Protein 3W1B (pdb70)

Foldseek 3Di:
DPDELLQVAFLVLLLVLLVQLQPDDDPVRNLVSVLVVLVVSLVVCCVVAVPHDLYFCVLSVCLVQVVLDAPFAALPDDLQVVLVLCCVVLVPDCPDPLSCCSNVPDVVNLVSQLVVQVPRFADAADHGSVRLVVLSSQSRVCVVVVVPVSNVVSVVVQPVRHHSSSSSSSVCSNVRHSNSVHDPVSVQVSQAVCLVVLCQQASDPSCSGRVCVDRPDDDPPRAHDAPGDHAAEAAAADDLVCVLVLLVVDKWKKFFDDDAWKKKWWFAAQAIWIAGNSGHTPCQAAHGGLVDHQANVPFVVQWDDVFRTWMFTFGKFWAAPLQLDTADPDAPDDSVVCCVVVRTGIATATAFIQDTPPDGFQQAFSLVGNVVVVNTGHDDRRRYYYTDMDMDNDSVVLVVVQQVCLQLVRFWMKMFHRRDGTDRPHYRDGIHIYGFPFDPDVLAWAKWWFWAFAADDDSSRLPTQKTWTWFFADDDPPDFTQATWTAEIGGLNPNYVVSVVQSVQCSVFWDAADPVDGDRRYDFFQADHRTTGRLQSIWIFTKHARAWAADRGIRLRIYGHSIDGDGTPRVDGSRVHHHSVNVVVVRVD/DDDVCVVPVD

Solvent-accessible surface area: 27393 Å² total; per-residue (Å²): 146,109,65,33,0,0,37,54,0,51,0,39,27,0,0,35,6,1,27,110,2,49,149,6,100,36,148,84,71,18,28,116,16,5,104,79,1,1,78,11,0,28,48,0,14,96,38,13,18,85,101,115,101,107,19,4,2,21,24,0,4,16,2,6,5,5,78,15,4,44,126,14,97,67,13,47,20,43,46,66,69,2,0,123,8,3,12,105,74,36,108,7,92,133,122,22,82,39,0,81,106,2,58,110,61,86,133,62,4,2,49,48,2,21,118,8,3,114,85,99,14,142,71,181,20,79,17,23,0,62,82,0,8,78,32,0,58,36,0,4,74,16,42,77,42,186,142,81,80,81,11,78,112,9,4,49,84,2,13,54,61,0,24,11,48,3,2,1,0,6,4,12,1,11,69,55,64,9,106,10,63,27,61,62,98,9,3,4,58,10,2,6,136,28,0,21,90,7,0,22,8,6,10,51,5,47,62,4,1,83,73,0,37,64,66,99,89,52,74,106,97,20,31,12,53,44,57,14,8,1,30,8,0,27,11,27,141,12,62,30,103,110,0,67,60,56,3,65,145,129,51,2,10,13,2,16,45,30,66,9,61,28,1,4,0,0,6,47,12,86,73,1,68,0,19,12,112,88,8,79,85,72,13,146,77,2,1,43,25,33,123,98,35,35,0,0,39,93,0,36,131,8,21,85,116,86,20,106,22,0,0,0,2,0,20,13,15,13,24,21,59,125,3,86,20,48,14,38,120,50,36,100,79,88,34,138,33,31,31,141,104,99,80,5,33,9,0,0,3,0,21,1,0,2,7,20,59,119,104,101,0,17,148,62,52,0,113,86,1,10,106,22,0,63,53,0,1,78,62,64,106,0,52,0,38,44,7,120,58,81,112,6,121,40,62,98,61,0,31,91,18,4,67,91,1,6,46,95,12,36,63,0,10,20,0,2,48,10,77,14,52,7,91,25,57,106,132,9,51,0,4,14,48,2,104,13,81,63,108,95,48,66,28,46,92,0,18,0,0,0,0,0,0,14,98,19,82,77,104,90,25,65,58,24,38,25,6,0,0,0,0,0,71,138,23,76,141,90,102,127,14,67,33,0,21,0,0,2,73,2,3,8,26,14,20,8,49,40,6,65,59,5,28,114,107,0,60,161,76,34,79,89,26,108,76,107,77,72,19,100,17,4,64,25,16,86,28,97,6,85,15,23,0,51,8,80,54,12,9,1,0,13,0,36,1,18,81,26,43,107,23,114,73,14,92,25,34,1,23,9,80,12,22,18,1,59,122,25,52,100,100,45,102,40,63,82,6,24,23,52,69,63,9,112,119,37,107,74,122,149,36,111,12,70,107,52,26,141,111

Sequence (599 aa):
TSQTVASHVPFADLCSTLERIQKSKGRAEKIRHFREFLDSWRKFHDALHKNHVTDSFYPAMRLILPQLERERMAYGIKETMLAKLYIELLNLPRDGKDALKLLNYRTDFAMIAYFVLKPRCLQKGSLTIQQVNDLLDSIASNNSAKRKDLIKKSLLQLITQSSALEQKWLIRMIIKDLKLGVSQQTIFSVFHNDAAELHNVTTDLEKVCRQLHDPSVGLSDISITLFSAFKPMLAAIADIEHIEKDMKHQSFYIETKLDGERMQMHKDGDVYKYFSRNGYNYTDQFGASPTEGSLTPFIHNAFKADIQICILDGEMMAYNPNTQTFMQKGTKFDIKRMVEDSDLQTCYCVFDVLMVNNKKLGHETLRKRYEILSSIFTPIPGRIEIVQKTQAHTKNEVIDALNEAIDKREEGIMVKQPLSIYKPDKRGEGWLKIKPEYVSGLMDELDILIVGGYWGKGSRGGMMSHFLCAVAEKPPPGEKPSVFHTLSRVGSGCTMKELYDLGLKLAKYWKPFHRKAPPSSILCGTEKPEVYIEPCNSVIVQIKAAEIVPSDMYKTGCTLRFPRIEKIRDDKEWHECMTLDDLEQLRGKVPQWEVFFKR

Nearest PDB structures (foldseek):
  3w1b-assembly1_A  TM=1.002E+00  e=0.000E+00  Homo sapiens
  3w5o-assembly1_A  TM=9.843E-01  e=0.000E+00  Homo sapiens
  3w5o-assembly2_B  TM=9.844E-01  e=0.000E+00  Homo sapiens
  6bkg-assembly1_A  TM=7.322E-01  e=0.000E+00  Homo sapiens
  7lsy-assembly1_Y  TM=7.326E-01  e=1.347E-102  Homo sapiens

GO terms:
  GO:0003910 DNA ligase (ATP) activity (F, IDA)
  GO:0005958 DNA-dependent protein kinase-DNA ligase 4 complex (C, IDA)
  GO:0005634 nucleus (C, IDA)
  GO:0003909 DNA ligase activity (F, IDA)
  GO:0070419 nonhomologous end joining complex (C, IDA)
  GO:0006297 nucleotide-excision repair, DNA gap filling (P, IDA)
  GO:0006303 double-strand break repair via nonhomologous end joining (P, IDA)
  GO:0005634 nucleus (C, EXP)
  GO:0003910 DNA ligase (ATP) activity (F, EXP)
  GO:0005515 protein binding (F, IPI)
  GO:0003909 DNA ligase activity (F, TAS)
  GO:0005654 nucleoplasm (C, TAS)
  GO:0075713 establishment of integrated proviral latency (P, TAS)
  GO:0006303 double-strand break repair via nonhomologous end joining (P, TAS)
  GO:0006284 base-excision repair (P, IDA)
  GO:0006302 double-strand break repair (P, IDA)
  GO:0000781 chromosome, telomeric region (C, IC)
  GO:0006303 double-strand break repair via nonhomologous end joining (P, IGI)
  GO:2001252 positive regulation of chromosome organization (P, IMP)
  GO:0097680 double-strand break repair via classical nonhomologous end joining (P, IMP)

Secondary structure (DSSP, 8-state):
----STTTSBHHHHHHHHHHHHH--SHHHHHHHHHHHHHHHHHHHHHHTTT-----SHHHHHHHSGGG--SS------HHHHHHHHHHHTT--TTSHHHHHHHT----HHHHHHHHHTTT--PPP--BHHHHHHHHHHHHHHHHTT-HHHHHHHHHHHHHTS-HHHHHHHHHHHHT----SS-HHHHHHHH-TTHHHHHHHS--HHHHHHHT-STT---SS----TTS-PPPPEEEE--GGGHHHHTTTS-EEEEE---SEEEEEEEETTEEEEEETT--B-HHHH-SSTTSSSSHHHHGGGB-TT-SEEEEEEEEEEEETTTTEEEPS--SS-HHHHHHTTSSEEEEEEEEEEEETTEE-TTS-HHHHHHHHHHHB--BTTTEEEPPEEEE--HHHHHHHHHHHHHTT---EEEE-TT----TT-EEEEEEEE------SGGG-EEEEEEEEEE-SGGGGGSEEEEEEEEEPPPPTTSPP--EEEEEEEE---SSHHHHHHHHHHGGG-EE--TTS--TTEE-SS---SEE--GGG--EEEEE-SEEEE-SSSTTSEEEES-EEEEE-TTS-GGGPPBHHHHHHHHT-/---HHHHHT-

Radius of gyration: 30.3 Å; Cα contacts (8 Å, |Δi|>4): 1148; chains: 2; bounding box: 56×66×97 Å

Organism: Homo sapiens (NCBI:txid9606)

Structure (mmCIF, N/CA/C/O backbone):
data_3W1B
#
_entry.id   3W1B
#
_cell.length_a   68.630
_cell.length_b   105.210
_cell.length_c   122.040
_cell.angle_alpha   90.00
_cell.angle_beta   90.00
_cell.angle_gamma   90.00
#
_symmetry.space_group_name_H-M   'P 2 21 21'
#
loop_
_entity.id
_entity.type
_entity.pdbx_description
1 polymer 'DNA ligase 4'
2 polymer 'Artemis-derived peptide'
3 non-polymer 'ADENOSINE MONOPHOSPHATE'
4 non-polymer 'SULFATE ION'
5 non-polymer 'MERCURY (II) ION'
6 water water
#
loop_
_atom_site.group_PDB
_atom_site.id
_atom_site.type_symbol
_atom_site.label_atom_id
_atom_site.label_alt_id
_atom_site.label_comp_id
_atom_site.label_asym_id
_atom_site.label_entity_id
_atom_site.label_seq_id
_atom_site.pdbx_PDB_ins_code
_atom_site.Cartn_x
_atom_site.Cartn_y
_atom_site.Cartn_z
_atom_site.occupancy
_atom_site.B_iso_or_equiv
_atom_site.auth_seq_id
_atom_site.auth_comp_id
_atom_site.auth_asym_id
_atom_site.auth_atom_id
_atom_site.pdbx_PDB_model_num
ATOM 1 N N . THR A 1 7 ? -1.433 44.872 65.321 1.00 85.34 6 THR A N 1
ATOM 2 C CA . THR A 1 7 ? -0.199 45.101 64.575 1.00 84.37 6 THR A CA 1
ATOM 3 C C . THR A 1 7 ? -0.042 44.018 63.513 1.00 83.14 6 THR A C 1
ATOM 4 O O . THR A 1 7 ? 0.844 43.159 63.612 1.00 85.08 6 THR A O 1
ATOM 8 N N . SER A 1 8 ? -0.912 44.076 62.502 1.00 76.60 7 SER A N 1
ATOM 9 C CA . SER A 1 8 ? -1.026 43.039 61.472 1.00 71.75 7 SER A CA 1
ATOM 10 C C . SER A 1 8 ? -1.428 41.697 62.088 1.00 70.47 7 SER A C 1
ATOM 11 O O . SER A 1 8 ? -0.982 40.630 61.650 1.00 73.78 7 SER A O 1
ATOM 13 N N . GLN A 1 9 ? -2.280 41.773 63.109 1.00 64.45 8 GLN A N 1
ATOM 14 C CA . GLN A 1 9 ? -2.795 40.603 63.807 1.00 60.83 8 GLN A CA 1
ATOM 15 C C . GLN A 1 9 ? -3.964 39.976 63.019 1.00 50.36 8 GLN A C 1
ATOM 16 O O . GLN A 1 9 ? -4.666 40.674 62.286 1.00 44.37 8 GLN A O 1
ATOM 22 N N . THR A 1 10 ? -4.144 38.659 63.138 1.00 45.42 9 THR A N 1
ATOM 23 C CA . THR A 1 10 ? -5.188 37.946 62.396 1.00 41.55 9 THR A CA 1
ATOM 24 C C . THR A 1 10 ? -5.814 36.824 63.211 1.00 40.70 9 THR A C 1
ATOM 25 O O . THR A 1 10 ? -5.137 36.137 63.984 1.00 41.64 9 THR A O 1
ATOM 29 N N . VAL A 1 11 ? -7.105 36.616 62.993 1.00 31.38 10 VAL A N 1
ATOM 30 C CA . VAL A 1 11 ? -7.823 35.550 63.651 1.00 30.86 10 VAL A CA 1
ATOM 31 C C . VAL A 1 11 ? -7.232 34.208 63.229 1.00 30.18 10 VAL A C 1
ATOM 32 O O . VAL A 1 11 ? -6.965 33.339 64.062 1.00 29.80 10 VAL A O 1
ATOM 36 N N . ALA A 1 12 ? -7.017 34.065 61.926 1.00 29.39 11 ALA A N 1
ATOM 37 C CA . ALA A 1 12 ? -6.451 32.847 61.353 1.00 24.11 11 ALA A CA 1
ATOM 38 C C . ALA A 1 12 ? -5.140 32.420 62.012 1.00 24.60 11 ALA A C 1
ATOM 39 O O . ALA A 1 12 ? -4.858 31.226 62.097 1.00 24.62 11 ALA A O 1
ATOM 41 N N . SER A 1 13 ? -4.342 33.373 62.486 1.00 21.71 12 SER A N 1
ATOM 42 C CA . SER A 1 13 ? -3.093 32.986 63.149 1.00 22.62 12 SER A CA 1
ATOM 43 C C . SER A 1 13 ? -3.358 32.362 64.512 1.00 27.95 12 SER A C 1
ATOM 44 O O . SER A 1 13 ? -2.455 31.802 65.125 1.00 30.97 12 SER A O 1
ATOM 47 N N . HIS A 1 14 ? -4.607 32.444 64.967 1.00 32.61 13 HIS A N 1
ATOM 48 C CA . HIS A 1 14 ? -4.994 31.919 66.268 1.00 31.54 13 HIS A CA 1
ATOM 49 C C . HIS A 1 14 ? -5.894 30.688 66.218 1.00 28.16 13 HIS A C 1
ATOM 50 O O . HIS A 1 14 ? -6.083 30.031 67.232 1.00 29.93 13 HIS A O 1
ATOM 57 N N . VAL A 1 15 ? -6.465 30.381 65.062 1.00 24.20 14 VAL A N 1
ATOM 58 C CA . VAL A 1 15 ? -7.433 29.284 65.003 1.00 27.03 14 VAL A CA 1
ATOM 59 C C . VAL A 1 15 ? -6.826 27.983 64.471 1.00 24.45 14 VAL A C 1
ATOM 60 O O . VAL A 1 15 ? -6.356 27.919 63.331 1.00 26.45 14 VAL A O 1
ATOM 64 N N . PRO A 1 16 ? -6.818 26.944 65.306 1.00 26.98 15 PRO A N 1
ATOM 65 C CA . PRO A 1 16 ? -6.201 25.688 64.872 1.00 23.69 15 PRO A CA 1
ATOM 66 C C . PRO A 1 16 ? -6.917 25.205 63.636 1.00 25.56 15 PRO A C 1
ATOM 67 O O . PRO A 1 16 ? -8.138 25.303 63.558 1.00 29.49 15 PRO A O 1
ATOM 71 N N . PHE A 1 17 ? -6.172 24.703 62.666 1.00 22.34 16 PHE A N 1
ATOM 72 C CA . PHE A 1 17 ? -6.800 24.118 61.497 1.00 26.29 16 PHE A CA 1
ATOM 73 C C . PHE A 1 17 ? -7.731 22.977 61.941 1.00 24.72 16 PHE A C 1
ATOM 74 O O . PHE A 1 17 ? -8.690 22.647 61.254 1.00 26.88 16 PHE A O 1
ATOM 82 N N . ALA A 1 18 ? -7.450 22.405 63.109 1.00 22.81 17 ALA A N 1
ATOM 83 C CA . ALA A 1 18 ? -8.244 21.307 63.662 1.00 22.95 17 ALA A CA 1
ATOM 84 C C . ALA A 1 18 ? -9.687 21.708 63.938 1.00 22.36 17 ALA A C 1
ATOM 85 O O . ALA A 1 18 ? -10.581 20.881 63.781 1.00 22.76 17 ALA A O 1
ATOM 87 N N . ASP A 1 19 ? -9.903 22.959 64.362 1.00 19.46 18 ASP A N 1
ATOM 88 C CA . ASP A 1 19 ? -11.255 23.480 64.576 1.00 19.76 18 ASP A CA 1
ATOM 89 C C . ASP A 1 19 ? -12.024 23.693 63.283 1.00 23.95 18 ASP A C 1
ATOM 90 O O . ASP A 1 19 ? -13.231 23.451 63.226 1.00 25.47 18 ASP A O 1
ATOM 95 N N . LEU A 1 20 ? -11.339 24.149 62.243 1.00 19.12 19 LEU A N 1
ATOM 96 C CA . LEU A 1 20 ? -11.989 24.208 60.950 1.00 19.05 19 LEU A CA 1
ATOM 97 C C . LEU A 1 20 ? -12.403 22.788 60.521 1.00 26.81 19 LEU A C 1
ATOM 98 O O . LEU A 1 20 ? -13.552 22.560 60.150 1.00 30.17 19 LEU A O 1
ATOM 103 N N . CYS A 1 21 ? -11.497 21.821 60.626 1.00 24.61 20 CYS A N 1
ATOM 104 C CA . CYS A 1 21 ? -11.803 20.475 60.144 1.00 22.77 20 CYS A CA 1
ATOM 105 C C . CYS A 1 21 ? -12.904 19.747 60.924 1.00 22.12 20 CYS A C 1
ATOM 106 O O . CYS A 1 21 ? -13.704 19.028 60.335 1.00 23.72 20 CYS A O 1
ATOM 109 N N . SER A 1 22 ? -12.958 19.935 62.237 1.00 21.88 21 SER A N 1
ATOM 110 C CA . SER A 1 22 ? -13.998 19.300 63.025 1.00 22.52 21 SER A CA 1
ATOM 111 C C . SER A 1 22 ? -15.363 19.882 62.645 1.00 26.55 21 SER A C 1
ATOM 112 O O . SER A 1 22 ? -16.384 19.218 62.727 1.00 30.54 21 SER A O 1
ATOM 115 N N . THR A 1 23 ? -15.364 21.124 62.198 1.00 29.94 22 THR A N 1
ATOM 116 C CA . THR A 1 23 ? -16.585 21.757 61.729 1.00 30.92 22 THR A CA 1
ATOM 117 C C . THR A 1 23 ? -17.006 21.210 60.357 1.00 32.87 22 THR A C 1
ATOM 118 O O . THR A 1 23 ? -18.190 20.969 60.112 1.00 28.37 22 THR A O 1
ATOM 122 N N . LEU A 1 24 ? -16.036 20.998 59.471 1.00 28.45 23 LEU A N 1
ATOM 123 C CA . LEU A 1 24 ? -16.336 20.423 58.164 1.00 28.73 23 LEU A CA 1
ATOM 124 C C . LEU A 1 24 ? -16.809 18.994 58.329 1.00 33.12 23 LEU A C 1
ATOM 125 O O . LEU A 1 24 ? -17.725 18.542 57.631 1.00 35.10 23 LEU A O 1
ATOM 130 N N . GLU A 1 25 ? -16.190 18.278 59.259 1.00 31.46 24 GLU A N 1
ATOM 131 C CA . GLU A 1 25 ? -16.585 16.894 59.483 1.00 30.15 24 GLU A CA 1
ATOM 132 C C . GLU A 1 25 ? -18.031 16.827 59.993 1.00 29.02 24 GLU A C 1
ATOM 133 O O . GLU A 1 25 ? -18.821 16.004 59.524 1.00 33.64 24 GLU A O 1
ATOM 139 N N . ARG A 1 26 ? -18.385 17.706 60.931 1.00 25.38 25 ARG A N 1
ATOM 140 C CA . ARG A 1 26 ? -19.754 17.718 61.441 1.00 29.83 25 ARG A CA 1
ATOM 141 C C . ARG A 1 26 ? -20.776 18.092 60.364 1.00 35.61 25 ARG A C 1
ATOM 142 O O . ARG A 1 26 ? -21.860 17.509 60.309 1.00 42.24 25 ARG A O 1
ATOM 150 N N . ILE A 1 27 ? -20.435 19.055 59.511 1.00 36.91 26 ILE A N 1
ATOM 151 C CA . ILE A 1 27 ? -21.334 19.450 58.427 1.00 33.77 26 ILE A CA 1
ATOM 152 C C . ILE A 1 27 ? -21.550 18.301 57.452 1.00 35.53 26 ILE A C 1
ATOM 153 O O . ILE A 1 27 ? -22.675 18.021 57.046 1.00 36.03 26 ILE A O 1
ATOM 158 N N . GLN A 1 28 ? -20.465 17.633 57.073 1.00 36.87 27 GLN A N 1
ATOM 159 C CA . GLN A 1 28 ? -20.557 16.559 56.088 1.00 33.39 27 GLN A CA 1
ATOM 160 C C . GLN A 1 28 ? -21.335 15.370 56.628 1.00 38.19 27 GLN A C 1
ATOM 161 O O . GLN A 1 28 ? -22.066 14.726 55.888 1.00 31.89 27 GLN A O 1
ATOM 167 N N . LYS A 1 29 ? -21.187 15.085 57.920 1.00 39.76 28 LYS A N 1
ATOM 168 C CA . LYS A 1 29 ? -21.898 13.960 58.518 1.00 35.52 28 LYS A CA 1
ATOM 169 C C . LYS A 1 29 ? -23.327 14.288 58.944 1.00 35.50 28 LYS A C 1
ATOM 170 O O . LYS A 1 29 ? -24.102 13.384 59.232 1.00 40.34 28 LYS A O 1
ATOM 176 N N . SER A 1 30 ? -23.682 15.570 58.982 1.00 36.59 29 SER A N 1
ATOM 177 C CA . SER A 1 30 ? -25.072 15.951 59.255 1.00 37.75 29 SER A CA 1
ATOM 178 C C . SER A 1 30 ? -25.994 15.573 58.093 1.00 37.58 29 SER A C 1
ATOM 179 O O . SER A 1 30 ? -25.657 15.806 56.925 1.00 35.79 29 SER A O 1
ATOM 182 N N . LYS A 1 31 ? -27.154 15.000 58.410 1.00 36.19 30 LYS A N 1
ATOM 183 C CA . LYS A 1 31 ? -28.144 14.666 57.379 1.00 44.52 30 LYS A CA 1
ATOM 184 C C . LYS A 1 31 ? -28.958 15.892 56.905 1.00 42.14 30 LYS A C 1
ATOM 185 O O . LYS A 1 31 ? -28.985 16.222 55.713 1.00 39.69 30 LYS A O 1
ATOM 187 N N . GLY A 1 32 ? -29.606 16.573 57.844 1.00 40.85 31 GLY A N 1
ATOM 188 C CA . GLY A 1 32 ? -30.434 17.716 57.508 1.00 43.68 31 GLY A CA 1
ATOM 189 C C . GLY A 1 32 ? -29.678 18.970 57.104 1.00 45.95 31 GLY A C 1
ATOM 190 O O . GLY A 1 32 ? -28.551 19.204 57.547 1.00 43.50 31 GLY A O 1
ATOM 191 N N . ARG A 1 33 ? -30.308 19.777 56.254 1.00 44.03 32 ARG A N 1
ATOM 192 C CA . ARG A 1 33 ? -29.747 21.055 55.837 1.00 38.73 32 ARG A CA 1
ATOM 193 C C . ARG A 1 33 ? -29.602 21.960 57.063 1.00 36.63 32 ARG A C 1
ATOM 194 O O . ARG A 1 33 ? -28.567 22.590 57.273 1.00 39.21 32 ARG A O 1
ATOM 202 N N . ALA A 1 34 ? -30.647 21.989 57.880 1.00 37.94 33 ALA A N 1
ATOM 203 C CA . ALA A 1 34 ? -30.679 22.790 59.095 1.00 40.50 33 ALA A CA 1
ATOM 204 C C . ALA A 1 34 ? -29.474 22.521 59.977 1.00 38.60 33 ALA A C 1
ATOM 205 O O . ALA A 1 34 ? -28.819 23.442 60.455 1.00 40.40 33 ALA A O 1
ATOM 207 N N . GLU A 1 35 ? -29.188 21.247 60.187 1.00 42.02 34 GLU A N 1
ATOM 208 C CA . GLU A 1 35 ? -28.086 20.859 61.041 1.00 44.77 34 GLU A CA 1
ATOM 209 C C . GLU A 1 35 ? -26.754 21.263 60.402 1.00 38.85 34 GLU A C 1
ATOM 210 O O . GLU A 1 35 ? -25.849 21.753 61.086 1.00 30.08 34 GLU A O 1
ATOM 216 N N . LYS A 1 36 ? -26.638 21.066 59.092 1.00 33.22 35 LYS A N 1
ATOM 217 C CA . LYS A 1 36 ? -25.416 21.449 58.382 1.00 35.75 35 LYS A CA 1
ATOM 218 C C . LYS A 1 36 ? -25.144 22.938 58.583 1.00 31.63 35 LYS A C 1
ATOM 219 O O . LYS A 1 36 ? -24.037 23.349 58.905 1.00 33.98 35 LYS A O 1
ATOM 225 N N . ILE A 1 37 ? -26.183 23.736 58.415 1.00 31.61 36 ILE A N 1
ATOM 226 C CA . ILE A 1 37 ? -26.061 25.175 58.525 1.00 31.19 36 ILE A CA 1
ATOM 227 C C . ILE A 1 37 ? -25.670 25.584 59.939 1.00 31.66 36 ILE A C 1
ATOM 228 O O . ILE A 1 37 ? -24.785 26.419 60.124 1.00 32.41 36 ILE A O 1
ATOM 233 N N . ARG A 1 38 ? -26.332 24.982 60.923 1.00 31.94 37 ARG A N 1
ATOM 234 C CA . ARG A 1 38 ? -26.058 25.233 62.332 1.00 34.61 37 ARG A CA 1
ATOM 235 C C . ARG A 1 38 ? -24.571 25.089 62.679 1.00 36.79 37 ARG A C 1
ATOM 236 O O . ARG A 1 38 ? -24.010 25.934 63.369 1.00 38.84 37 ARG A O 1
ATOM 244 N N . HIS A 1 39 ? -23.941 24.019 62.204 1.00 33.28 38 HIS A N 1
ATOM 245 C CA . HIS A 1 39 ? -22.530 23.791 62.488 1.00 30.43 38 HIS A CA 1
ATOM 246 C C . HIS A 1 39 ? -21.678 24.892 61.867 1.00 31.39 38 HIS A C 1
ATOM 247 O O . HIS A 1 39 ? -20.791 25.437 62.523 1.00 31.70 38 HIS A O 1
ATOM 254 N N . PHE A 1 40 ? -21.977 25.245 60.619 1.00 31.19 39 PHE A N 1
ATOM 255 C CA . PHE A 1 40 ? -21.297 26.358 59.967 1.00 28.39 39 PHE A CA 1
ATOM 256 C C . PHE A 1 40 ? -21.477 27.646 60.776 1.00 28.53 39 PHE A C 1
ATOM 257 O O . PHE A 1 40 ? -20.498 28.328 61.081 1.00 25.48 39 PHE A O 1
ATOM 265 N N . ARG A 1 41 ? -22.721 27.952 61.149 1.00 30.26 40 ARG A N 1
ATOM 266 C CA . ARG A 1 41 ? -23.006 29.153 61.922 1.00 27.67 40 ARG A CA 1
ATOM 267 C C . ARG A 1 41 ? -22.215 29.243 63.213 1.00 29.06 40 ARG A C 1
ATOM 268 O O . ARG A 1 41 ? -21.713 30.309 63.557 1.00 34.75 40 ARG A O 1
ATOM 276 N N . GLU A 1 42 ? -22.106 28.134 63.930 1.00 25.54 41 GLU A N 1
ATOM 277 C CA . GLU A 1 42 ? -21.428 28.146 65.218 1.00 29.99 41 GLU A CA 1
ATOM 278 C C . GLU A 1 42 ? -19.951 28.521 65.077 1.00 30.96 41 GLU A C 1
ATOM 279 O O . GLU A 1 42 ? -19.406 29.260 65.898 1.00 32.08 41 GLU A O 1
ATOM 285 N N . PHE A 1 43 ? -19.324 28.026 64.016 1.00 27.39 42 PHE A N 1
ATOM 286 C CA . PHE A 1 43 ? -17.934 28.339 63.732 1.00 27.15 42 PHE A CA 1
ATOM 287 C C . PHE A 1 43 ? -17.814 29.802 63.326 1.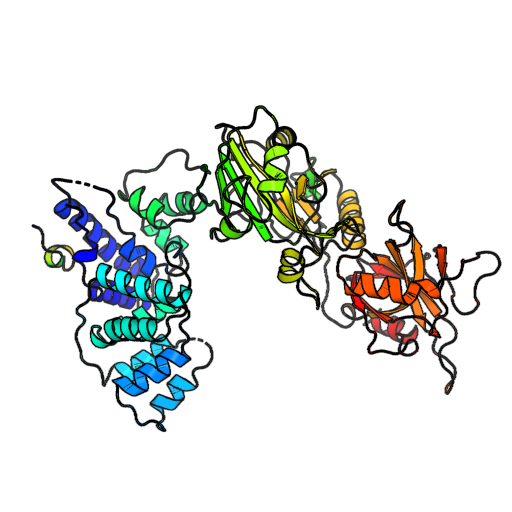00 30.41 42 PHE A C 1
ATOM 288 O O . PHE A 1 43 ? -17.012 30.549 63.884 1.00 34.67 42 PHE A O 1
ATOM 296 N N . LEU A 1 44 ? -18.641 30.199 62.366 1.00 30.12 43 LEU A N 1
ATOM 297 C CA . LEU A 1 44 ? -18.639 31.549 61.829 1.00 24.81 43 LEU A CA 1
ATOM 298 C C . LEU A 1 44 ? -18.913 32.549 62.933 1.00 27.17 43 LEU A C 1
ATOM 299 O O . LEU A 1 44 ? -18.256 33.586 63.019 1.00 30.60 43 LEU A O 1
ATOM 304 N N . ASP A 1 45 ? -19.870 32.229 63.797 1.00 25.14 44 ASP A N 1
ATOM 305 C CA . ASP A 1 45 ? -20.205 33.136 64.890 1.00 27.92 44 ASP A CA 1
ATOM 306 C C . ASP A 1 45 ? -19.058 33.280 65.906 1.00 29.51 44 ASP A C 1
ATOM 307 O O . ASP A 1 45 ? -18.789 34.387 66.383 1.00 28.96 44 ASP A O 1
ATOM 312 N N . SER A 1 46 ? -18.363 32.186 66.223 1.00 32.11 45 SER A N 1
ATOM 313 C CA . SER A 1 46 ? -17.256 32.272 67.181 1.00 30.29 45 SER A CA 1
ATOM 314 C C . SER A 1 46 ? -16.146 33.135 66.585 1.00 31.67 45 SER A C 1
ATOM 315 O O . SER A 1 46 ? -15.524 33.953 67.274 1.00 30.55 45 SER A O 1
ATOM 318 N N . TRP A 1 47 ? -15.933 32.970 65.287 1.00 25.06 46 TRP A N 1
ATOM 319 C CA . TRP A 1 47 ? -14.893 33.692 64.590 1.00 25.21 46 TRP A CA 1
ATOM 320 C C . TRP A 1 47 ? -15.182 35.174 64.637 1.00 31.72 46 TRP A C 1
ATOM 321 O O . TRP A 1 47 ? -14.282 35.979 64.863 1.00 38.31 46 TRP A O 1
ATOM 332 N N . ARG A 1 48 ? -16.441 35.538 64.430 1.00 33.53 47 ARG A N 1
ATOM 333 C CA . ARG A 1 48 ? -16.819 36.956 64.429 1.00 34.25 47 ARG A CA 1
ATOM 334 C C . ARG A 1 48 ? -16.690 37.600 65.811 1.00 34.75 47 ARG A C 1
ATOM 335 O O . ARG A 1 48 ? -16.185 38.718 65.919 1.00 27.36 47 ARG A O 1
ATOM 343 N N . LYS A 1 49 ? -17.114 36.892 66.859 1.00 27.24 48 LYS A N 1
ATOM 344 C CA . LYS A 1 49 ? -16.974 37.408 68.227 1.00 45.01 48 LYS A CA 1
ATOM 345 C C . LYS A 1 49 ? -15.489 37.567 68.606 1.00 39.80 48 LYS A C 1
ATOM 346 O O . LYS A 1 49 ? -15.090 38.585 69.176 1.00 44.36 48 LYS A O 1
ATOM 348 N N . PHE A 1 50 ? -14.680 36.573 68.257 1.00 33.49 49 PHE A N 1
ATOM 349 C CA . PHE A 1 50 ? -13.241 36.620 68.499 1.00 37.52 49 PHE A CA 1
ATOM 350 C C . PHE A 1 50 ? -12.598 37.807 67.805 1.00 38.86 49 PHE A C 1
ATOM 351 O O . PHE A 1 50 ? -11.817 38.545 68.413 1.00 39.72 49 PHE A O 1
ATOM 359 N N . HIS A 1 51 ? -12.935 37.970 66.530 1.00 34.02 50 HIS A N 1
ATOM 360 C CA . HIS A 1 51 ? -12.446 39.073 65.721 1.00 33.61 50 HIS A CA 1
ATOM 361 C C . HIS A 1 51 ? -12.677 40.388 66.432 1.00 33.29 50 HIS A C 1
ATOM 362 O O . HIS A 1 51 ? -11.757 41.194 66.548 1.00 35.44 50 HIS A O 1
ATOM 369 N N . ASP A 1 52 ? -13.902 40.591 66.918 1.00 33.60 51 ASP A N 1
ATOM 370 C CA . ASP A 1 52 ? -14.259 41.829 67.600 1.00 31.40 51 ASP A CA 1
ATOM 371 C C . ASP A 1 52 ? -13.440 42.026 68.854 1.00 36.96 51 ASP A C 1
ATOM 372 O O . ASP A 1 52 ? -13.078 43.151 69.179 1.00 39.49 51 ASP A O 1
ATOM 377 N N . ALA A 1 53 ? -13.143 40.933 69.554 1.00 32.51 52 ALA A N 1
ATOM 378 C CA . ALA A 1 53 ? -12.349 41.024 70.769 1.00 43.18 52 ALA A CA 1
ATOM 379 C C . ALA A 1 53 ? -10.893 41.270 70.421 1.00 45.57 52 ALA A C 1
ATOM 380 O O . ALA A 1 53 ? -10.228 42.088 71.046 1.00 53.51 52 ALA A O 1
ATOM 382 N N . LEU A 1 54 ? -10.407 40.559 69.412 1.00 38.31 53 LEU A N 1
ATOM 383 C CA . LEU A 1 54 ? -9.019 40.678 68.996 1.00 36.54 53 LEU A CA 1
ATOM 384 C C . LEU A 1 54 ? -8.714 42.070 68.445 1.00 38.28 53 LEU A C 1
ATOM 385 O O . LEU A 1 54 ? -7.641 42.616 68.684 1.00 46.11 53 LEU A O 1
ATOM 390 N N . HIS A 1 55 ? -9.666 42.656 67.732 1.00 34.98 54 HIS A N 1
ATOM 391 C CA . HIS A 1 55 ? -9.413 43.924 67.053 1.00 39.10 54 HIS A CA 1
ATOM 392 C C . HIS A 1 55 ? -10.028 45.155 67.728 1.00 42.70 54 HIS A C 1
ATOM 393 O O . HIS A 1 55 ? -10.177 46.206 67.092 1.00 43.92 54 HIS A O 1
ATOM 400 N N . LYS A 1 56 ? -10.365 45.027 69.010 1.00 45.41 55 LYS A N 1
ATOM 401 C CA . LYS A 1 56 ? -10.988 46.116 69.761 1.00 51.42 55 LYS A CA 1
ATOM 402 C C . LYS A 1 56 ? -10.190 47.420 69.676 1.00 62.48 55 LYS A C 1
ATOM 403 O O . LYS A 1 56 ? -10.760 48.488 69.467 1.00 66.93 55 LYS A O 1
ATOM 405 N N . ASN A 1 57 ? -8.872 47.327 69.818 1.00 70.03 56 ASN A N 1
ATOM 406 C CA . ASN A 1 57 ? -8.033 48.522 69.900 1.00 80.11 56 ASN A CA 1
ATOM 407 C C . ASN A 1 57 ? -7.201 48.793 68.642 1.00 82.72 56 ASN A C 1
ATOM 408 O O . ASN A 1 57 ? -6.141 49.412 68.715 1.00 84.98 56 ASN A O 1
ATOM 410 N N . HIS A 1 58 ? -7.689 48.330 67.495 1.00 79.65 57 HIS A N 1
ATOM 411 C CA . HIS A 1 58 ? -7.022 48.573 66.219 1.00 77.68 57 HIS A CA 1
ATOM 412 C C . HIS A 1 58 ? -7.942 49.360 65.294 1.00 67.10 57 HIS A C 1
ATOM 413 O O . HIS A 1 58 ? -9.157 49.136 65.276 1.00 61.24 57 HIS A O 1
ATOM 420 N N . VAL A 1 61 ? -8.548 47.837 59.915 1.00 54.59 60 VAL A N 1
ATOM 421 C CA . VAL A 1 61 ? -8.442 46.381 60.009 1.00 49.34 60 VAL A CA 1
ATOM 422 C C . VAL A 1 61 ? -8.938 45.698 58.733 1.00 47.82 60 VAL A C 1
ATOM 423 O O . VAL A 1 61 ? -10.112 45.796 58.380 1.00 51.53 60 VAL A O 1
ATOM 427 N N . THR A 1 62 ? -8.033 45.012 58.041 1.00 44.37 61 THR A N 1
ATOM 428 C CA . THR A 1 62 ? -8.358 44.366 56.774 1.00 46.54 61 THR A CA 1
ATOM 429 C C . THR A 1 62 ? -8.543 42.866 56.951 1.00 40.25 61 THR A C 1
ATOM 430 O O . THR A 1 62 ? -8.882 42.148 56.004 1.00 36.78 61 THR A O 1
ATOM 434 N N . ASP A 1 63 ? -8.296 42.413 58.174 1.00 33.75 62 ASP A N 1
ATOM 435 C CA . ASP A 1 63 ? -8.524 41.040 58.566 1.00 29.99 62 ASP A CA 1
ATOM 436 C C . ASP A 1 63 ? -9.982 40.612 58.345 1.00 27.94 62 ASP A C 1
ATOM 437 O O . ASP A 1 63 ? -10.891 41.423 58.473 1.00 27.51 62 ASP A O 1
ATOM 442 N N . SER A 1 64 ? -10.192 39.339 58.019 1.00 29.95 63 SER A N 1
ATOM 443 C CA . SER A 1 64 ? -11.535 38.823 57.747 1.00 30.57 63 SER A CA 1
ATOM 444 C C . SER A 1 64 ? -11.609 37.290 57.795 1.00 30.34 63 SER A C 1
ATOM 445 O O . SER A 1 64 ? -10.666 36.617 58.224 1.00 29.51 63 SER A O 1
ATOM 448 N N . PHE A 1 65 ? -12.742 36.755 57.341 1.00 29.66 64 PHE A N 1
ATOM 449 C CA . PHE A 1 65 ? -13.016 35.327 57.385 1.00 20.97 64 PHE A CA 1
ATOM 450 C C . PHE A 1 65 ? -12.407 34.590 56.188 1.00 22.24 64 PHE A C 1
ATOM 451 O O . PHE A 1 65 ? -12.441 33.350 56.106 1.00 22.50 64 PHE A O 1
ATOM 459 N N . TYR A 1 66 ? -11.857 35.370 55.267 1.00 19.40 65 TYR A N 1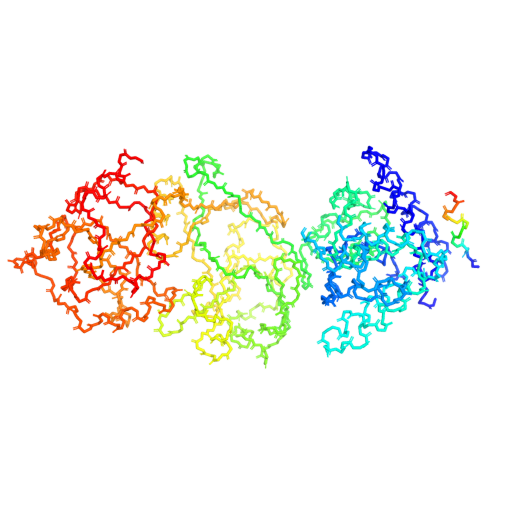
ATOM 460 C CA . TYR A 1 66 ? -11.221 34.855 54.056 1.00 19.61 65 TYR A CA 1
ATOM 461 C C . TYR A 1 66 ? -10.296 33.645 54.226 1.00 22.25 65 TYR A C 1
ATOM 462 O O . TYR A 1 66 ? -10.400 32.692 53.459 1.00 24.69 65 TYR A O 1
ATOM 471 N N . PRO A 1 67 ? -9.399 33.671 55.232 1.00 21.78 66 PRO A N 1
ATOM 472 C CA . PRO A 1 67 ? -8.522 32.498 55.366 1.00 21.76 66 PRO A CA 1
ATOM 473 C C . PRO A 1 67 ? -9.272 31.184 55.571 1.00 21.25 66 PRO A C 1
ATOM 474 O O . PRO A 1 67 ? -8.801 30.119 55.133 1.00 21.64 66 PRO A O 1
ATOM 478 N N . ALA A 1 68 ? -10.424 31.243 56.220 1.00 20.17 67 ALA A N 1
ATOM 479 C CA . ALA A 1 68 ? -11.256 30.049 56.340 1.00 21.84 67 ALA A CA 1
ATOM 480 C C . ALA A 1 68 ? -12.100 29.837 55.082 1.00 21.22 67 ALA A C 1
ATOM 481 O O . ALA A 1 68 ? -12.195 28.727 54.561 1.00 26.07 67 ALA A O 1
ATOM 483 N N . MET A 1 69 ? -12.705 30.910 54.588 1.00 19.84 68 MET A N 1
ATOM 484 C CA . MET A 1 69 ? -13.690 30.779 53.523 1.00 18.06 68 MET A CA 1
ATOM 485 C C . MET A 1 69 ? -13.038 30.215 52.273 1.00 22.03 68 MET A C 1
ATOM 486 O O . MET A 1 69 ? -13.653 29.438 51.560 1.00 22.21 68 MET A O 1
ATOM 491 N N . ARG A 1 70 ? -11.790 30.611 52.006 1.00 19.79 69 ARG A N 1
ATOM 492 C CA . ARG A 1 70 ? -11.092 30.120 50.819 1.00 17.17 69 ARG A CA 1
ATOM 493 C C . ARG A 1 70 ? -10.855 28.593 50.879 1.00 15.97 69 ARG A C 1
ATOM 494 O O . ARG A 1 70 ? -10.717 27.943 49.851 1.00 18.66 69 ARG A O 1
ATOM 502 N N . LEU A 1 71 ? -10.828 28.035 52.086 1.00 19.02 70 LEU A N 1
ATOM 503 C CA . LEU A 1 71 ? -10.661 26.590 52.292 1.00 16.23 70 LEU A CA 1
ATOM 504 C C . LEU A 1 71 ? -12.018 25.881 52.308 1.00 23.86 70 LEU A C 1
ATOM 505 O O . LEU A 1 71 ? -12.117 24.687 51.992 1.00 20.11 70 LEU A O 1
ATOM 510 N N . ILE A 1 72 ? -13.053 26.618 52.706 1.00 20.97 71 ILE A N 1
ATOM 511 C CA . ILE A 1 72 ? -14.415 26.109 52.679 1.00 21.70 71 ILE A CA 1
ATOM 512 C C . ILE A 1 72 ? -14.959 26.056 51.254 1.00 27.51 71 ILE A C 1
ATOM 513 O O . ILE A 1 72 ? -15.667 25.118 50.878 1.00 29.63 71 ILE A O 1
ATOM 518 N N . LEU A 1 73 ? -14.617 27.057 50.450 1.00 28.09 72 LEU A N 1
ATOM 519 C CA . LEU A 1 73 ? -15.036 27.078 49.046 1.00 26.08 72 LEU A CA 1
ATOM 520 C C . LEU A 1 73 ? -13.816 27.076 48.127 1.00 26.02 72 LEU A C 1
ATOM 521 O O . LEU A 1 73 ? -13.596 28.033 47.375 1.00 25.98 72 LEU A O 1
ATOM 526 N N . PRO A 1 74 ? -13.027 25.984 48.174 1.00 23.27 73 PRO A N 1
ATOM 527 C CA . PRO A 1 74 ? -11.745 25.972 47.459 1.00 26.93 73 PRO A CA 1
ATOM 528 C C . PRO A 1 74 ? -11.916 26.160 45.959 1.00 25.46 73 PRO A C 1
ATOM 529 O O . PRO A 1 74 ? -10.995 26.656 45.309 1.00 25.38 73 PRO A O 1
ATOM 533 N N . GLN A 1 75 ? -13.080 25.818 45.413 1.00 24.73 74 GLN A N 1
ATOM 534 C CA . GLN A 1 75 ? -13.266 25.948 43.968 1.00 19.73 74 GLN A CA 1
ATOM 535 C C . GLN A 1 75 ? -13.339 27.433 43.605 1.00 28.93 74 GLN A C 1
ATOM 536 O O . GLN A 1 75 ? -13.263 27.805 42.431 1.00 24.71 74 GLN A O 1
ATOM 542 N N . LEU A 1 76 ? -13.466 28.287 44.618 1.00 23.73 75 LEU A N 1
ATOM 543 C CA . LEU A 1 76 ? -13.534 29.735 44.391 1.00 24.50 75 LEU A CA 1
ATOM 544 C C . LEU A 1 76 ? -12.217 30.447 44.704 1.00 23.73 75 LEU A C 1
ATOM 545 O O . LEU A 1 76 ? -12.165 31.671 44.708 1.00 28.39 75 LEU A O 1
ATOM 550 N N . GLU A 1 77 ? -11.157 29.682 44.970 1.00 24.75 76 GLU A N 1
ATOM 551 C CA . GLU A 1 77 ? -9.827 30.264 45.167 1.00 25.27 76 GLU A CA 1
ATOM 552 C C . GLU A 1 77 ? -9.357 31.003 43.904 1.00 26.04 76 GLU A C 1
ATOM 553 O O . GLU A 1 77 ? -9.348 30.417 42.818 1.00 26.54 76 GLU A O 1
ATOM 559 N N . ARG A 1 78 ? -8.966 32.275 44.031 1.00 23.37 77 ARG A N 1
ATOM 560 C CA . ARG A 1 78 ? -8.459 33.017 42.857 1.00 25.57 77 ARG A CA 1
ATOM 561 C C . ARG A 1 78 ? -7.083 33.637 43.036 1.00 26.29 77 ARG A C 1
ATOM 562 O O . ARG A 1 78 ? -6.424 33.960 42.062 1.00 31.67 77 ARG A O 1
ATOM 570 N N . GLU A 1 79 ? -6.660 33.810 44.279 1.00 22.82 78 GLU A N 1
ATOM 571 C CA . GLU A 1 79 ? -5.380 34.432 44.570 1.00 28.26 78 GLU A CA 1
ATOM 572 C C . GLU A 1 79 ? -4.234 33.459 44.254 1.00 32.65 78 GLU A C 1
ATOM 573 O O . GLU A 1 79 ? -3.302 33.778 43.517 1.00 31.14 78 GLU A O 1
ATOM 579 N N . ARG A 1 80 ? -4.356 32.258 44.796 1.00 28.68 79 ARG A N 1
ATOM 580 C CA . ARG A 1 80 ? -3.406 31.169 44.630 1.00 21.82 79 ARG A CA 1
ATOM 581 C C . ARG A 1 80 ? -3.632 30.488 43.251 1.00 25.56 79 ARG A C 1
ATOM 582 O O . ARG A 1 80 ? -4.772 30.325 42.829 1.00 32.03 79 ARG A O 1
ATOM 590 N N . MET A 1 81 ? -2.562 30.119 42.539 1.00 30.34 80 MET A N 1
ATOM 591 C CA . MET A 1 81 ? -2.673 29.379 41.265 1.00 27.92 80 MET A CA 1
ATOM 592 C C . MET A 1 81 ? -2.798 27.858 41.481 1.00 28.09 80 MET A C 1
ATOM 593 O O . MET A 1 81 ? -2.882 27.390 42.621 1.00 34.34 80 MET A O 1
ATOM 598 N N . ALA A 1 82 ? -2.812 27.091 40.394 1.00 24.84 81 ALA A N 1
ATOM 599 C CA . ALA A 1 82 ? -2.994 25.635 40.468 1.00 27.13 81 ALA A CA 1
ATOM 600 C C . ALA A 1 82 ? -1.911 24.958 41.315 1.00 30.50 81 ALA A C 1
ATOM 601 O O . ALA A 1 82 ? -0.748 25.366 41.282 1.00 37.66 81 ALA A O 1
ATOM 603 N N . TYR A 1 83 ? -2.289 23.919 42.056 1.00 24.43 82 TYR A N 1
ATOM 604 C CA . TYR A 1 83 ? -1.326 23.211 42.907 1.00 29.08 82 TYR A CA 1
ATOM 605 C C . TYR A 1 83 ? -0.460 22.223 42.153 1.00 26.31 82 TYR A C 1
ATOM 606 O O . TYR A 1 83 ? 0.665 21.973 42.555 1.00 27.37 82 TYR A O 1
ATOM 615 N N . GLY A 1 84 ? -0.991 21.651 41.077 1.00 25.35 83 GLY A N 1
ATOM 616 C CA . GLY A 1 84 ? -0.253 20.683 40.285 1.00 25.43 83 GLY A CA 1
ATOM 617 C C . GLY A 1 84 ? -0.078 19.349 40.996 1.00 35.38 83 GLY A C 1
ATOM 618 O O . GLY A 1 84 ? 0.841 18.593 40.699 1.00 41.96 83 GLY A O 1
ATOM 619 N N . ILE A 1 85 ? -0.962 19.057 41.943 1.00 35.97 84 ILE A N 1
ATOM 620 C CA . ILE A 1 85 ? -0.867 17.837 42.734 1.00 33.48 84 ILE A CA 1
ATOM 621 C C . ILE A 1 85 ? -1.873 16.765 42.288 1.00 42.22 84 ILE A C 1
ATOM 622 O O . ILE A 1 85 ? -3.086 16.998 42.233 1.00 38.71 84 ILE A O 1
ATOM 627 N N . LYS A 1 86 ? -1.346 15.588 41.975 1.00 46.18 85 LYS A N 1
ATOM 628 C CA . LYS A 1 86 ? -2.150 14.452 41.547 1.00 48.02 85 LYS A CA 1
ATOM 629 C C . LYS A 1 86 ? -2.349 13.460 42.701 1.00 44.55 85 LYS A C 1
ATOM 630 O O . LYS A 1 86 ? -1.454 13.292 43.541 1.00 38.92 85 LYS A O 1
ATOM 632 N N . GLU A 1 87 ? -3.514 12.808 42.736 1.00 41.56 86 GLU A N 1
ATOM 633 C CA . GLU A 1 87 ? -3.756 11.720 43.683 1.00 43.67 86 GLU A CA 1
ATOM 634 C C . GLU A 1 87 ? -2.560 10.767 43.705 1.00 47.08 86 GLU A C 1
ATOM 635 O O . GLU A 1 87 ? -2.063 10.378 44.771 1.00 48.92 86 GLU A O 1
ATOM 641 N N . THR A 1 88 ? -2.066 10.433 42.522 1.00 44.98 87 THR A N 1
ATOM 642 C CA . THR A 1 88 ? -0.979 9.477 42.431 1.00 53.71 87 THR A CA 1
ATOM 643 C C . THR A 1 88 ? 0.302 9.947 43.148 1.00 49.60 87 THR A C 1
ATOM 644 O O . THR A 1 88 ? 1.049 9.129 43.688 1.00 52.83 87 THR A O 1
ATOM 648 N N . MET A 1 89 ? 0.527 11.257 43.201 1.00 47.88 88 MET A N 1
ATOM 649 C CA . MET A 1 89 ? 1.690 11.790 43.914 1.00 45.85 88 MET A CA 1
ATOM 650 C C . MET A 1 89 ? 1.549 11.645 45.431 1.00 46.33 88 MET A C 1
ATOM 651 O O . MET A 1 89 ? 2.502 11.261 46.121 1.00 48.26 88 MET A O 1
ATOM 656 N N . LEU A 1 90 ? 0.360 11.960 45.942 1.00 39.45 89 LEU A N 1
ATOM 657 C CA . LEU A 1 90 ? 0.052 11.783 47.358 1.00 35.94 89 LEU A CA 1
ATOM 658 C C . LEU A 1 90 ? 0.209 10.335 47.755 1.00 39.82 89 LEU A C 1
ATOM 659 O O . LEU A 1 90 ? 0.737 10.021 48.831 1.00 40.71 89 LEU A O 1
ATOM 664 N N . ALA A 1 91 ? -0.258 9.455 46.873 1.00 39.83 90 ALA A N 1
ATOM 665 C CA . ALA A 1 91 ? -0.224 8.030 47.137 1.00 35.49 90 ALA A CA 1
ATOM 666 C C . ALA A 1 91 ? 1.196 7.587 47.447 1.00 38.95 90 ALA A C 1
ATOM 667 O O . ALA A 1 91 ? 1.434 6.934 48.465 1.00 35.31 90 ALA A O 1
ATOM 669 N N . LYS A 1 92 ? 2.141 7.979 46.594 1.00 46.16 91 LYS A N 1
ATOM 670 C CA . LYS A 1 92 ? 3.533 7.559 46.768 1.00 49.45 91 LYS A CA 1
ATOM 671 C C . LYS A 1 92 ? 4.094 8.104 48.072 1.00 49.91 91 LYS A C 1
ATOM 672 O O . LYS A 1 92 ? 4.766 7.397 48.823 1.00 44.89 91 LYS A O 1
ATOM 678 N N . LEU A 1 93 ? 3.785 9.371 48.330 1.00 49.88 92 LEU A N 1
ATOM 679 C CA . LEU A 1 93 ? 4.261 10.070 49.507 1.00 43.66 92 LEU A CA 1
ATOM 680 C C . LEU A 1 93 ? 3.796 9.375 50.795 1.00 42.84 92 LEU A C 1
ATOM 681 O O . LEU A 1 93 ? 4.581 9.164 51.727 1.00 49.53 92 LEU A O 1
ATOM 686 N N . TYR A 1 94 ? 2.524 9.003 50.843 1.00 36.82 93 TYR A N 1
ATOM 687 C CA . TYR A 1 94 ? 1.990 8.338 52.022 1.00 39.14 93 TYR A CA 1
ATOM 688 C C . TYR A 1 94 ? 2.626 6.969 52.215 1.00 43.66 93 TYR A C 1
ATOM 689 O O . TYR A 1 94 ? 2.864 6.525 53.336 1.00 46.90 93 TYR A O 1
ATOM 698 N N . ILE A 1 95 ? 2.899 6.297 51.109 1.00 44.87 94 ILE A N 1
ATOM 699 C CA . ILE A 1 95 ? 3.484 4.975 51.177 1.00 45.30 94 ILE A CA 1
ATOM 700 C C . ILE A 1 95 ? 4.870 5.047 51.822 1.00 45.14 94 ILE A C 1
ATOM 701 O O . ILE A 1 95 ? 5.275 4.137 52.565 1.00 42.04 94 ILE A O 1
ATOM 706 N N . GLU A 1 96 ? 5.586 6.137 51.546 1.00 48.77 95 GLU A N 1
ATOM 707 C CA . GLU A 1 96 ? 6.864 6.393 52.206 1.00 53.95 95 GLU A CA 1
ATOM 708 C C . GLU A 1 96 ? 6.613 6.622 53.695 1.00 56.94 95 GLU A C 1
ATOM 709 O O . GLU A 1 96 ? 7.019 5.830 54.541 1.00 60.26 95 GLU A O 1
ATOM 715 N N . LEU A 1 97 ? 5.915 7.711 53.992 1.00 54.15 96 LEU A N 1
ATOM 716 C CA . LEU A 1 97 ? 5.765 8.204 55.352 1.00 52.14 96 LEU A CA 1
ATOM 717 C C . LEU A 1 97 ? 5.150 7.219 56.323 1.00 49.67 96 LEU A C 1
ATOM 718 O O . LEU A 1 97 ? 5.542 7.179 57.488 1.00 55.23 96 LEU A O 1
ATOM 723 N N . LEU A 1 98 ? 4.176 6.443 55.862 1.00 43.11 97 LEU A N 1
ATOM 724 C CA . LEU A 1 98 ? 3.492 5.508 56.746 1.00 37.95 97 LEU A CA 1
ATOM 725 C C . LEU A 1 98 ? 4.198 4.175 56.684 1.00 41.86 97 LEU A C 1
ATOM 726 O O . LEU A 1 98 ? 3.841 3.242 57.409 1.00 45.77 97 LEU A O 1
ATOM 731 N N . ASN A 1 99 ? 5.194 4.098 55.804 1.00 43.10 98 ASN A N 1
ATOM 732 C CA . ASN A 1 99 ? 5.989 2.893 55.632 1.00 45.95 98 ASN A CA 1
ATOM 733 C C . ASN A 1 99 ? 5.088 1.694 55.342 1.00 48.16 98 ASN A C 1
ATOM 734 O O . ASN A 1 99 ? 5.218 0.638 55.953 1.00 47.33 98 ASN A O 1
ATOM 739 N N . LEU A 1 100 ? 4.153 1.868 54.418 1.00 47.03 99 LEU A N 1
ATOM 740 C CA . LEU A 1 100 ? 3.265 0.776 54.061 1.00 44.78 99 LEU A CA 1
ATOM 741 C C . LEU A 1 100 ? 4.057 -0.228 53.246 1.00 47.68 99 LEU A C 1
ATOM 742 O O . LEU A 1 100 ? 4.952 0.164 52.507 1.00 52.88 99 LEU A O 1
ATOM 747 N N . PRO A 1 101 ? 3.734 -1.525 53.376 1.00 44.66 100 PRO A N 1
ATOM 748 C CA . PRO A 1 101 ? 4.310 -2.538 52.477 1.00 46.24 100 PRO A CA 1
ATOM 749 C C . PRO A 1 101 ? 4.135 -2.142 51.002 1.00 45.80 100 PRO A C 1
ATOM 750 O O . PRO A 1 101 ? 3.009 -1.924 50.549 1.00 43.21 100 PRO A O 1
ATOM 754 N N . ARG A 1 102 ? 5.244 -2.041 50.274 1.00 50.67 101 ARG A N 1
ATOM 755 C CA . ARG A 1 102 ? 5.240 -1.446 48.936 1.00 50.37 101 ARG A CA 1
ATOM 756 C C . ARG A 1 102 ? 4.387 -2.225 47.932 1.00 50.21 101 ARG A C 1
ATOM 757 O O . ARG A 1 102 ? 3.956 -1.672 46.923 1.00 48.90 101 ARG A O 1
ATOM 765 N N . ASP A 1 103 ? 4.142 -3.503 48.218 1.00 50.90 102 ASP A N 1
ATOM 766 C CA . ASP A 1 103 ? 3.326 -4.361 47.359 1.00 47.11 102 ASP A CA 1
ATOM 767 C C . ASP A 1 103 ? 1.972 -4.735 47.979 1.00 48.77 102 ASP A C 1
ATOM 768 O O . ASP A 1 103 ? 1.247 -5.559 47.420 1.00 51.79 102 ASP A O 1
ATOM 773 N N . GLY A 1 104 ? 1.639 -4.150 49.131 1.00 45.23 103 GLY A N 1
ATOM 774 C CA . GLY A 1 104 ? 0.439 -4.526 49.864 1.00 45.31 103 GLY A CA 1
ATOM 775 C C . GLY A 1 104 ? -0.863 -3.951 49.328 1.00 44.18 103 GLY A C 1
ATOM 776 O O . GLY A 1 104 ? -0.858 -3.118 48.425 1.00 45.40 103 GLY A O 1
ATOM 777 N N . LYS A 1 105 ? -1.983 -4.391 49.899 1.00 52.62 104 LYS A N 1
ATOM 778 C CA . LYS A 1 105 ? -3.306 -3.959 49.451 1.00 44.04 104 LYS A CA 1
ATOM 779 C C . LYS A 1 105 ? -3.550 -2.459 49.643 1.00 49.79 104 LYS A C 1
ATOM 780 O O . LYS A 1 105 ? -4.209 -1.823 48.817 1.00 49.62 104 LYS A O 1
ATOM 782 N N . ASP A 1 106 ? -3.020 -1.883 50.719 1.00 48.65 105 ASP A N 1
ATOM 783 C CA . ASP A 1 106 ? -3.225 -0.454 50.954 1.00 44.69 105 ASP A CA 1
ATOM 784 C C . ASP A 1 106 ? -2.464 0.398 49.965 1.00 42.22 105 ASP A C 1
ATOM 785 O O . ASP A 1 106 ? -2.972 1.400 49.485 1.00 38.23 105 ASP A O 1
ATOM 790 N N . ALA A 1 107 ? -1.233 0.001 49.673 1.00 47.86 106 ALA A N 1
ATOM 791 C CA . ALA A 1 107 ? -0.384 0.775 48.779 1.00 43.83 106 ALA A CA 1
ATOM 792 C C . ALA A 1 107 ? -0.951 0.750 47.359 1.00 41.44 106 ALA A C 1
ATOM 793 O O . ALA A 1 107 ? -1.083 1.786 46.717 1.00 36.35 106 ALA A O 1
ATOM 795 N N . LEU A 1 108 ? -1.315 -0.436 46.884 1.00 42.79 107 LEU A N 1
ATOM 796 C CA . LEU A 1 108 ? -1.919 -0.556 45.562 1.00 42.98 107 LEU A CA 1
ATOM 797 C C . LEU A 1 108 ? -3.228 0.232 45.440 1.00 43.12 107 LEU A C 1
ATOM 798 O O . LEU A 1 108 ? -3.465 0.887 44.429 1.00 41.63 107 LEU A O 1
ATOM 803 N N . LYS A 1 109 ? -4.065 0.185 46.472 1.00 38.16 108 LYS A N 1
ATOM 804 C CA . LYS A 1 109 ? -5.347 0.879 46.419 1.00 41.79 108 LYS A CA 1
ATOM 805 C C . LYS A 1 109 ? -5.163 2.382 46.319 1.00 40.84 108 LYS A C 1
ATOM 806 O O . LYS A 1 109 ? -5.978 3.072 45.723 1.00 43.13 108 LYS A O 1
ATOM 812 N N . LEU A 1 110 ? -4.091 2.891 46.910 1.00 41.96 109 LEU A N 1
ATOM 813 C CA . LEU A 1 110 ? -3.809 4.316 46.818 1.00 40.45 109 LEU A CA 1
ATOM 814 C C . LEU A 1 110 ? -3.288 4.637 45.433 1.00 42.80 109 LEU A C 1
ATOM 815 O O . LEU A 1 110 ? -3.684 5.627 44.827 1.00 46.99 109 LEU A O 1
ATOM 820 N N . LEU A 1 111 ? -2.391 3.791 44.941 1.00 40.04 110 LEU A N 1
ATOM 821 C CA . LEU A 1 111 ? -1.741 4.032 43.664 1.00 40.61 110 LEU A CA 1
ATOM 822 C C . LEU A 1 111 ? -2.719 3.816 42.528 1.00 45.79 110 LEU A C 1
ATOM 823 O O . LEU A 1 111 ? -2.682 4.517 41.524 1.00 50.75 110 LEU A O 1
ATOM 828 N N . ASN A 1 112 ? -3.606 2.846 42.698 1.00 48.35 111 ASN A N 1
ATOM 829 C CA . ASN A 1 112 ? -4.575 2.523 41.661 1.00 52.05 111 ASN A CA 1
ATOM 830 C C . ASN A 1 112 ? -5.915 3.207 41.871 1.00 53.36 111 ASN A C 1
ATOM 831 O O . ASN A 1 112 ? -6.941 2.701 41.431 1.00 57.77 111 ASN A O 1
ATOM 836 N N . TYR A 1 113 ? -5.917 4.350 42.545 1.00 53.64 112 TYR A N 1
ATOM 837 C CA . TYR A 1 113 ? -7.174 5.056 42.755 1.00 56.11 112 TYR A CA 1
ATOM 838 C C . TYR A 1 113 ? -7.777 5.555 41.438 1.00 61.65 112 TYR A C 1
ATOM 839 O O . TYR A 1 113 ? -7.114 6.246 40.655 1.00 56.06 112 TYR A O 1
ATOM 848 N N . ARG A 1 114 ? -9.040 5.198 41.209 1.00 70.68 113 ARG A N 1
ATOM 849 C CA . ARG A 1 114 ? -9.742 5.589 39.991 1.00 80.80 113 ARG A CA 1
ATOM 850 C C . ARG A 1 114 ? -10.644 6.806 40.216 1.00 79.72 113 ARG A C 1
ATOM 851 O O . ARG A 1 114 ? -11.589 6.753 41.008 1.00 79.25 113 ARG A O 1
ATOM 853 N N . THR A 1 115 ? -10.339 7.889 39.501 1.00 76.54 114 THR A N 1
ATOM 854 C CA . THR A 1 115 ? -11.079 9.146 39.590 1.00 71.44 114 THR A CA 1
ATOM 855 C C . THR A 1 115 ? -12.563 8.986 39.259 1.00 74.22 114 THR A C 1
ATOM 856 O O . THR A 1 115 ? -13.413 8.966 40.153 1.00 72.97 114 THR A O 1
ATOM 858 N N . ASP A 1 125 ? -14.147 8.913 47.494 1.00 30.28 124 ASP A N 1
ATOM 859 C CA . ASP A 1 125 ? -13.150 9.768 46.857 1.00 31.83 124 ASP A CA 1
ATOM 860 C C . ASP A 1 125 ? -11.780 9.494 47.428 1.00 38.84 124 ASP A C 1
ATOM 861 O O . ASP A 1 125 ? -11.653 8.770 48.419 1.00 42.06 124 ASP A O 1
ATOM 866 N N . PHE A 1 126 ? -10.756 10.089 46.825 1.00 39.46 125 PHE A N 1
ATOM 867 C CA . PHE A 1 126 ? -9.391 9.775 47.227 1.00 37.81 125 PHE A CA 1
ATOM 868 C C . PHE A 1 126 ? -9.098 10.126 48.677 1.00 37.87 125 PHE A C 1
ATOM 869 O O . PHE A 1 126 ? -8.393 9.391 49.369 1.00 43.45 125 PHE A O 1
ATOM 877 N N . ALA A 1 127 ? -9.641 11.243 49.138 1.00 30.08 126 ALA A N 1
ATOM 878 C CA . ALA A 1 127 ? -9.389 11.675 50.509 1.00 30.49 126 ALA A CA 1
ATOM 879 C C . ALA A 1 127 ? -9.836 10.617 51.505 1.00 27.08 126 ALA A C 1
ATOM 880 O O . ALA A 1 127 ? -9.186 10.398 52.530 1.00 25.25 126 ALA A O 1
ATOM 882 N N . MET A 1 128 ? -10.937 9.951 51.171 1.00 25.48 127 MET A N 1
ATOM 883 C CA . MET A 1 128 ? -11.550 8.949 52.033 1.00 32.39 127 MET A CA 1
ATOM 884 C C . MET A 1 128 ? -10.766 7.637 52.036 1.00 40.10 127 MET A C 1
ATOM 885 O O . MET A 1 128 ? -10.590 7.020 53.083 1.00 42.74 127 MET A O 1
ATOM 890 N N . ILE A 1 129 ? -10.311 7.208 50.860 1.00 40.51 128 ILE A N 1
ATOM 891 C CA . ILE A 1 129 ? -9.399 6.073 50.768 1.00 36.59 128 ILE A CA 1
ATOM 892 C C . ILE A 1 129 ? -8.148 6.341 51.624 1.00 29.68 128 ILE A C 1
ATOM 893 O O . ILE A 1 129 ? -7.735 5.511 52.419 1.00 32.66 128 ILE A O 1
ATOM 898 N N . ALA A 1 130 ? -7.568 7.522 51.476 1.00 29.96 129 ALA A N 1
ATOM 899 C CA . ALA A 1 130 ? -6.386 7.878 52.243 1.00 28.44 129 ALA A CA 1
ATOM 900 C C . ALA A 1 130 ? -6.703 7.878 53.729 1.00 30.94 129 ALA A C 1
ATOM 901 O O . ALA A 1 130 ? -5.943 7.341 54.532 1.00 29.97 129 ALA A O 1
ATOM 903 N N . TYR A 1 131 ? -7.836 8.474 54.092 1.00 34.91 130 TYR A N 1
ATOM 904 C CA . TYR A 1 131 ? -8.184 8.613 55.498 1.00 34.56 130 TYR A CA 1
ATOM 905 C C . TYR A 1 131 ? -8.292 7.260 56.188 1.00 39.97 130 TYR A C 1
ATOM 906 O O . TYR A 1 131 ? -7.900 7.110 57.348 1.00 34.39 130 TYR A O 1
ATOM 915 N N . PHE A 1 132 ? -8.813 6.271 55.464 1.00 42.84 131 PHE A N 1
ATOM 916 C CA . PHE A 1 132 ? -8.971 4.942 56.035 1.00 44.10 131 PHE A CA 1
ATOM 917 C C . PHE A 1 132 ? -7.638 4.247 56.202 1.00 41.20 131 PHE A C 1
ATOM 918 O O . PHE A 1 132 ? -7.426 3.524 57.171 1.00 42.53 131 PHE A O 1
ATOM 926 N N . VAL A 1 133 ? -6.721 4.496 55.283 1.00 29.54 132 VAL A N 1
ATOM 927 C CA . VAL A 1 133 ? -5.363 4.023 55.489 1.00 39.16 132 VAL A CA 1
ATOM 928 C C . VAL A 1 133 ? -4.709 4.745 56.680 1.00 39.92 132 VAL A C 1
ATOM 929 O O . VAL A 1 133 ? -4.007 4.108 57.466 1.00 40.61 132 VAL A O 1
ATOM 933 N N . LEU A 1 134 ? -4.972 6.050 56.830 1.00 36.50 133 LEU A N 1
ATOM 934 C CA . LEU A 1 134 ? -4.386 6.868 57.913 1.00 39.81 133 LEU A CA 1
ATOM 935 C C . LEU A 1 134 ? -4.906 6.620 59.342 1.00 36.54 133 LEU A C 1
ATOM 936 O O . LEU A 1 134 ? -4.125 6.619 60.298 1.00 34.67 133 LEU A O 1
ATOM 941 N N . LYS A 1 135 ? -6.214 6.437 59.477 1.00 37.05 134 LYS A N 1
ATOM 942 C CA . LYS A 1 135 ? -6.867 6.371 60.783 1.00 34.77 134 LYS A CA 1
ATOM 943 C C . LYS A 1 135 ? -6.197 5.439 61.807 1.00 42.72 134 LYS A C 1
ATOM 944 O O . LYS A 1 135 ? -6.048 5.807 62.971 1.00 49.41 134 LYS A O 1
ATOM 950 N N . PRO A 1 136 ? -5.767 4.239 61.387 1.00 44.40 135 PRO A N 1
ATOM 951 C CA . PRO A 1 136 ? -5.149 3.425 62.442 1.00 44.21 135 PRO A CA 1
ATOM 952 C C . PRO A 1 136 ? -3.629 3.573 62.619 1.00 42.83 135 PRO A C 1
ATOM 953 O O . PRO A 1 136 ? -3.101 3.007 63.577 1.00 47.52 135 PRO A O 1
ATOM 957 N N . ARG A 1 137 ? -2.938 4.289 61.735 1.00 41.05 136 ARG A N 1
ATOM 958 C CA . ARG A 1 137 ? -1.471 4.354 61.816 1.00 46.56 136 ARG A CA 1
ATOM 959 C C . ARG A 1 137 ? -0.880 5.755 62.032 1.00 49.92 136 ARG A C 1
ATOM 960 O O . ARG A 1 137 ? 0.300 5.896 62.358 1.00 50.89 136 ARG A O 1
ATOM 968 N N . CYS A 1 138 ? -1.692 6.787 61.853 1.00 43.52 137 CYS A N 1
ATOM 969 C CA . CYS A 1 138 ? -1.230 8.136 62.127 1.00 36.63 137 CYS A CA 1
ATOM 970 C C . CYS A 1 138 ? -2.043 8.712 63.271 1.00 36.42 137 CYS A C 1
ATOM 971 O O . CYS A 1 138 ? -3.198 9.111 63.088 1.00 38.70 137 CYS A O 1
ATOM 974 N N . LEU A 1 139 ? -1.455 8.733 64.462 1.00 32.23 138 LEU A N 1
ATOM 975 C CA . LEU A 1 139 ? -2.230 9.095 65.638 1.00 37.89 138 LEU A CA 1
ATOM 976 C C . LEU A 1 139 ? -1.913 10.511 66.075 1.00 38.93 138 LEU A C 1
ATOM 977 O O . LEU A 1 139 ? -2.403 10.980 67.102 1.00 40.59 138 LEU A O 1
ATOM 982 N N . GLN A 1 140 ? -1.110 11.201 65.276 1.00 35.90 139 GLN A N 1
ATOM 983 C CA . GLN A 1 140 ? -0.662 12.531 65.642 1.00 36.09 139 GLN A CA 1
ATOM 984 C C . GLN A 1 140 ? -1.802 13.553 65.709 1.00 31.23 139 GLN A C 1
ATOM 985 O O . GLN A 1 140 ? -2.766 13.498 64.956 1.00 35.57 139 GLN A O 1
ATOM 991 N N . LYS A 1 141 ? -1.675 14.463 66.658 1.00 28.40 140 LYS A N 1
ATOM 992 C CA . LYS A 1 141 ? -2.581 15.582 66.841 1.00 30.86 140 LYS A CA 1
ATOM 993 C C . LYS A 1 141 ? -2.059 16.750 65.996 1.00 31.75 140 LYS A C 1
ATOM 994 O O . LYS A 1 141 ? -0.840 16.931 65.892 1.00 32.60 140 LYS A O 1
ATOM 1000 N N . GLY A 1 142 ? -2.959 17.519 65.373 1.00 25.89 141 GLY A N 1
ATOM 1001 C CA . GLY A 1 142 ? -2.555 18.656 64.556 1.00 21.79 141 GLY A CA 1
ATOM 1002 C C . GLY A 1 142 ? -1.835 19.783 65.294 1.00 24.12 141 GLY A C 1
ATOM 1003 O O . GLY A 1 142 ? -2.034 19.965 66.497 1.00 23.74 141 GLY A O 1
ATOM 1004 N N . SER A 1 143 ? -0.987 20.532 64.587 1.00 26.25 142 SER A N 1
ATOM 1005 C CA . SER A 1 143 ? -0.360 21.722 65.166 1.00 26.55 142 SER A CA 1
ATOM 1006 C C . SER A 1 143 ? -0.507 22.986 64.332 1.00 25.27 142 SER A C 1
ATOM 1007 O O . SER A 1 143 ? -0.017 24.039 64.726 1.00 34.90 142 SER A O 1
ATOM 1010 N N . LEU A 1 144 ? -1.139 22.898 63.176 1.00 22.58 143 LEU A N 1
ATOM 1011 C CA . LEU A 1 144 ? -1.181 24.058 62.280 1.00 24.04 143 LEU A CA 1
ATOM 1012 C C . LEU A 1 144 ? -2.398 24.923 62.512 1.00 22.29 143 LEU A C 1
ATOM 1013 O O . LEU A 1 144 ? -3.499 24.424 62.755 1.00 23.73 143 LEU A O 1
ATOM 1018 N N . THR A 1 145 ? -2.188 26.231 62.431 1.00 24.67 144 THR A N 1
ATOM 1019 C CA . THR A 1 145 ? -3.297 27.163 62.402 1.00 23.82 144 THR A CA 1
ATOM 1020 C C . THR A 1 145 ? -3.794 27.204 60.979 1.00 28.84 144 THR A C 1
ATOM 1021 O O . THR A 1 145 ? -3.142 26.686 60.063 1.00 24.17 144 THR A O 1
ATOM 1025 N N . ILE A 1 146 ? -4.948 27.826 60.790 1.00 27.44 145 ILE A N 1
ATOM 1026 C CA . ILE A 1 146 ? -5.491 27.989 59.466 1.00 17.24 145 ILE A CA 1
ATOM 1027 C C . ILE A 1 146 ? -4.556 28.867 58.630 1.00 21.67 145 ILE A C 1
ATOM 1028 O O . ILE A 1 146 ? -4.317 28.603 57.441 1.00 21.92 145 ILE A O 1
ATOM 1033 N N . GLN A 1 147 ? -4.001 29.898 59.259 1.00 20.35 146 GLN A N 1
ATOM 1034 C CA . GLN A 1 147 ? -3.029 30.729 58.573 1.00 21.38 146 GLN A CA 1
ATOM 1035 C C . GLN A 1 147 ? -1.807 29.937 58.085 1.00 21.26 146 GLN A C 1
ATOM 1036 O O . GLN A 1 147 ? -1.346 30.113 56.957 1.00 20.00 146 GLN A O 1
ATOM 1042 N N . GLN A 1 148 ? -1.286 29.065 58.939 1.00 21.58 147 GLN A N 1
ATOM 1043 C CA . GLN A 1 148 ? -0.121 28.279 58.562 1.00 21.90 147 GLN A CA 1
ATOM 1044 C C . GLN A 1 148 ? -0.466 27.275 57.458 1.00 23.50 147 GLN A C 1
ATOM 1045 O O . GLN A 1 148 ? 0.346 27.025 56.572 1.00 23.04 147 GLN A O 1
ATOM 1051 N N . VAL A 1 149 ? -1.686 26.738 57.474 1.00 25.92 148 VAL A N 1
ATOM 1052 C CA . VAL A 1 149 ? -2.140 25.919 56.356 1.00 17.30 148 VAL A CA 1
ATOM 1053 C C . VAL A 1 149 ? -2.147 26.711 55.038 1.00 19.30 148 VAL A C 1
ATOM 1054 O O . VAL A 1 149 ? -1.612 26.256 54.020 1.00 24.41 148 VAL A O 1
ATOM 1058 N N . ASN A 1 150 ? -2.739 27.901 55.061 1.00 19.37 149 ASN A N 1
ATOM 1059 C CA . ASN A 1 150 ? -2.685 28.777 53.897 1.00 19.98 149 ASN A CA 1
ATOM 1060 C C . ASN A 1 150 ? -1.255 29.066 53.412 1.00 27.37 149 ASN A C 1
ATOM 1061 O O . ASN A 1 150 ? -0.990 28.993 52.217 1.00 18.53 149 ASN A O 1
ATOM 1066 N N . ASP A 1 151 ? -0.332 29.335 54.336 1.00 19.11 150 ASP A N 1
ATOM 1067 C CA . ASP A 1 151 ? 1.056 29.604 53.960 1.00 25.52 150 ASP A CA 1
ATOM 1068 C C . ASP A 1 151 ? 1.683 28.423 53.195 1.00 32.06 150 ASP A C 1
ATOM 1069 O O . ASP A 1 151 ? 2.349 28.600 52.173 1.00 34.56 150 ASP A O 1
ATOM 1074 N N . LEU A 1 152 ? 1.438 27.213 53.673 1.00 19.75 151 LEU A N 1
ATOM 1075 C CA . LEU A 1 152 ? 1.960 26.034 53.009 1.00 19.91 151 LEU A CA 1
ATOM 1076 C C . LEU A 1 152 ? 1.290 25.773 51.653 1.00 19.40 151 LEU A C 1
ATOM 1077 O O . LEU A 1 152 ? 1.947 25.361 50.710 1.00 31.27 151 LEU A O 1
ATOM 1082 N N . LEU A 1 153 ? -0.012 26.014 51.552 1.00 21.27 152 LEU A N 1
ATOM 1083 C CA . LEU A 1 153 ? -0.682 25.906 50.261 1.00 23.95 152 LEU A CA 1
ATOM 1084 C C . LEU A 1 153 ? -0.118 26.948 49.296 1.00 27.03 152 LEU A C 1
ATOM 1085 O O . LEU A 1 153 ? 0.107 26.640 48.119 1.00 30.42 152 LEU A O 1
ATOM 1090 N N . ASP A 1 154 ? 0.115 28.164 49.798 1.00 19.44 153 ASP A N 1
ATOM 1091 C CA . ASP A 1 154 ? 0.723 29.222 49.001 1.00 20.52 153 ASP A CA 1
ATOM 1092 C C . ASP A 1 154 ? 2.052 28.703 48.426 1.00 31.21 153 ASP A C 1
ATOM 1093 O O . ASP A 1 154 ? 2.326 28.832 47.228 1.00 36.10 153 ASP A O 1
ATOM 1098 N N . SER A 1 155 ? 2.852 28.086 49.289 1.00 28.21 154 SER A N 1
ATOM 1099 C CA . SER A 1 155 ? 4.143 27.521 48.907 1.00 26.24 154 SER A CA 1
ATOM 1100 C C . SER A 1 155 ? 4.016 26.448 47.833 1.00 25.96 154 SER A C 1
ATOM 1101 O O . SER A 1 155 ? 4.813 26.408 46.900 1.00 31.33 154 SER A O 1
ATOM 1104 N N . ILE A 1 156 ? 3.008 25.589 47.955 1.00 22.12 155 ILE A N 1
ATOM 1105 C CA . ILE A 1 156 ? 2.789 24.540 46.960 1.00 21.89 155 ILE A CA 1
ATOM 1106 C C . ILE A 1 156 ? 2.508 25.153 45.584 1.00 29.06 155 ILE A C 1
ATOM 1107 O O . ILE A 1 156 ? 3.158 24.810 44.596 1.00 33.96 155 ILE A O 1
ATOM 1112 N N . ALA A 1 157 ? 1.545 26.065 45.541 1.00 23.07 156 ALA A N 1
ATOM 1113 C CA . ALA A 1 157 ? 1.128 26.715 44.295 1.00 30.79 156 ALA A CA 1
ATOM 1114 C C . ALA A 1 157 ? 2.247 27.527 43.637 1.00 27.36 156 ALA A C 1
ATOM 1115 O O . ALA A 1 157 ? 2.420 27.503 42.427 1.00 26.67 156 ALA A O 1
ATOM 1117 N N . SER A 1 158 ? 2.980 28.272 44.452 1.00 32.60 157 SER A N 1
ATOM 1118 C CA . SER A 1 158 ? 4.036 29.124 43.953 1.00 26.03 157 SER A CA 1
ATOM 1119 C C . SER A 1 158 ? 5.190 28.282 43.408 1.00 34.62 157 SER A C 1
ATOM 1120 O O . SER A 1 158 ? 5.809 28.643 42.402 1.00 33.57 157 SER A O 1
ATOM 1123 N N . ASN A 1 159 ? 5.470 27.158 44.067 1.00 26.80 158 ASN A N 1
ATOM 1124 C CA . ASN A 1 159 ? 6.524 26.249 43.612 1.00 28.08 158 ASN A CA 1
ATOM 1125 C C . ASN A 1 159 ? 6.122 25.445 42.392 1.00 31.41 158 ASN A C 1
ATOM 1126 O O . ASN A 1 159 ? 6.973 25.101 41.566 1.00 33.90 158 ASN A O 1
ATOM 1131 N N . ASN A 1 160 ? 4.832 25.131 42.285 1.00 27.62 159 ASN A N 1
ATOM 1132 C CA . ASN A 1 160 ? 4.323 24.477 41.088 1.00 29.87 159 ASN A CA 1
ATOM 1133 C C . ASN A 1 160 ? 4.507 25.376 39.863 1.00 31.96 159 ASN A C 1
ATOM 1134 O O . ASN A 1 160 ? 4.978 24.923 38.832 1.00 30.23 159 ASN A O 1
ATOM 1139 N N . SER A 1 161 ? 4.133 26.652 39.995 1.00 30.50 160 SER A N 1
ATOM 1140 C CA . SER A 1 161 ? 4.382 27.645 38.953 1.00 30.98 160 SER A CA 1
ATOM 1141 C C . SER A 1 161 ? 5.832 27.629 38.453 1.00 32.23 160 SER A C 1
ATOM 1142 O O . SER A 1 161 ? 6.100 27.792 37.268 1.00 35.36 160 SER A O 1
ATOM 1145 N N . ALA A 1 162 ? 6.763 27.446 39.378 1.00 32.32 161 ALA A N 1
ATOM 1146 C CA . ALA A 1 162 ? 8.172 27.518 39.062 1.00 34.49 161 ALA A CA 1
ATOM 1147 C C . ALA A 1 162 ? 8.716 26.128 38.790 1.00 41.33 161 ALA A C 1
ATOM 1148 O O . ALA A 1 162 ? 9.928 25.951 38.658 1.00 36.85 161 ALA A O 1
ATOM 1150 N N . LYS A 1 163 ? 7.812 25.147 38.721 1.00 37.83 162 LYS A N 1
ATOM 1151 C CA . LYS A 1 163 ? 8.177 23.753 38.484 1.00 38.17 162 LYS A CA 1
ATOM 1152 C C . LYS A 1 163 ? 9.326 23.298 39.387 1.00 38.85 162 LYS A C 1
ATOM 1153 O O . LYS A 1 163 ? 10.266 22.665 38.923 1.00 36.46 162 LYS A O 1
ATOM 1159 N N . ARG A 1 164 ? 9.252 23.646 40.670 1.00 38.21 163 ARG A N 1
ATOM 1160 C CA . ARG A 1 164 ? 10.268 23.236 41.637 1.00 35.79 163 ARG A CA 1
ATOM 1161 C C . ARG A 1 164 ? 9.723 22.055 42.405 1.00 42.04 163 ARG A C 1
ATOM 1162 O O . ARG A 1 164 ? 9.132 22.203 43.472 1.00 44.77 163 ARG A O 1
ATOM 1170 N N . LYS A 1 165 ? 9.917 20.877 41.828 1.00 46.49 164 LYS A N 1
ATOM 1171 C CA . LYS A 1 165 ? 9.208 19.688 42.256 1.00 40.36 164 LYS A CA 1
ATOM 1172 C C . LYS A 1 165 ? 9.508 19.364 43.712 1.00 38.83 164 LYS A C 1
ATOM 1173 O O . LYS A 1 165 ? 8.608 19.019 44.472 1.00 31.90 164 LYS A O 1
ATOM 1175 N N . ASP A 1 166 ? 10.773 19.496 44.101 1.00 40.41 165 ASP A N 1
ATOM 1176 C CA . ASP A 1 166 ? 11.186 19.101 45.434 1.00 40.65 165 ASP A CA 1
ATOM 1177 C C . ASP A 1 166 ? 10.614 20.023 46.512 1.00 39.70 165 ASP A C 1
ATOM 1178 O O . ASP A 1 166 ? 10.246 19.563 47.592 1.00 37.52 165 ASP A O 1
ATOM 1183 N N . LEU A 1 167 ? 10.530 21.319 46.221 1.00 40.53 166 LEU 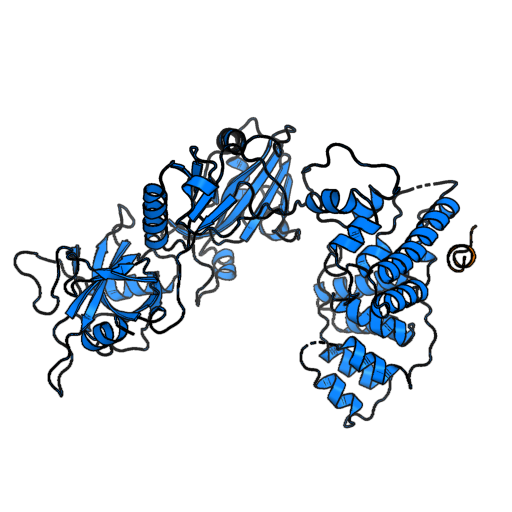A N 1
ATOM 1184 C CA . LEU A 1 167 ? 9.929 22.248 47.171 1.00 34.93 166 LEU A CA 1
ATOM 1185 C C . LEU A 1 167 ? 8.445 21.991 47.352 1.00 32.18 166 LEU A C 1
ATOM 1186 O O . LEU A 1 167 ? 7.910 22.208 48.440 1.00 33.63 166 LEU A O 1
ATOM 1191 N N . ILE A 1 168 ? 7.770 21.536 46.302 1.00 32.30 167 ILE A N 1
ATOM 1192 C CA . ILE A 1 168 ? 6.367 21.155 46.473 1.00 31.39 167 ILE A CA 1
ATOM 1193 C C . ILE A 1 168 ? 6.284 20.013 47.478 1.00 33.13 167 ILE A C 1
ATOM 1194 O O . ILE A 1 168 ? 5.436 20.011 48.358 1.00 33.91 167 ILE A O 1
ATOM 1199 N N . LYS A 1 169 ? 7.194 19.052 47.354 1.00 38.58 168 LYS A N 1
ATOM 1200 C CA . LYS A 1 169 ? 7.174 17.891 48.228 1.00 39.62 168 LYS A CA 1
ATOM 1201 C C . LYS A 1 169 ? 7.391 18.296 49.686 1.00 36.01 168 LYS A C 1
ATOM 1202 O O . LYS A 1 169 ? 6.674 17.849 50.577 1.00 33.33 168 LYS A O 1
ATOM 1208 N N . LYS A 1 170 ? 8.377 19.153 49.916 1.00 30.31 169 LYS A N 1
ATOM 1209 C CA . LYS A 1 170 ? 8.678 19.604 51.260 1.00 31.38 169 LYS A CA 1
ATOM 1210 C C . LYS A 1 170 ? 7.525 20.356 51.911 1.00 25.43 169 LYS A C 1
ATOM 1211 O O . LYS A 1 170 ? 7.309 20.228 53.108 1.00 28.44 169 LYS A O 1
ATOM 1217 N N . SER A 1 171 ? 6.776 21.120 51.127 1.00 25.17 170 SER A N 1
ATOM 1218 C CA . SER A 1 171 ? 5.627 21.841 51.662 1.00 26.58 170 SER A CA 1
ATOM 1219 C C . SER A 1 171 ? 4.534 20.842 52.028 1.00 30.26 170 SER A C 1
ATOM 1220 O O . SER A 1 171 ? 3.909 20.952 53.084 1.00 32.46 170 SER A O 1
ATOM 1223 N N . LEU A 1 172 ? 4.341 19.854 51.157 1.00 22.95 171 LEU A N 1
ATOM 1224 C CA . LEU A 1 172 ? 3.425 18.756 51.414 1.00 26.16 171 LEU A CA 1
ATOM 1225 C C . LEU A 1 172 ? 3.846 18.001 52.650 1.00 29.01 171 LEU A C 1
ATOM 1226 O O . LEU A 1 172 ? 3.003 17.588 53.448 1.00 29.03 171 LEU A O 1
ATOM 1231 N N . LEU A 1 173 ? 5.156 17.821 52.794 1.00 31.99 172 LEU A N 1
ATOM 1232 C CA . LEU A 1 173 ? 5.715 17.067 53.899 1.00 29.69 172 LEU A CA 1
ATOM 1233 C C . LEU A 1 173 ? 5.379 17.731 55.223 1.00 30.85 172 LEU A C 1
ATOM 1234 O O . LEU A 1 173 ? 4.998 17.050 56.177 1.00 31.79 172 LEU A O 1
ATOM 1239 N N . GLN A 1 174 ? 5.538 19.056 55.277 1.00 29.80 173 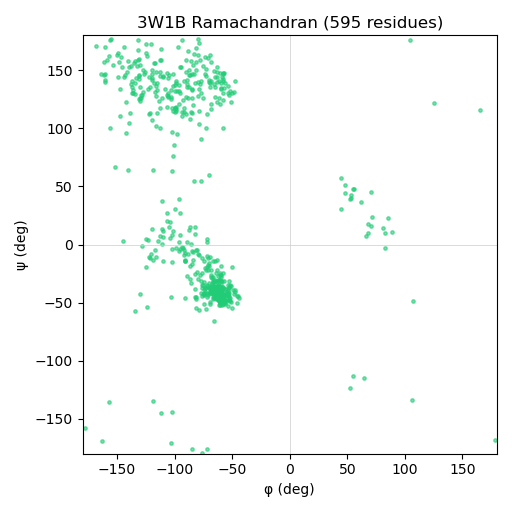GLN A N 1
ATOM 1240 C CA . GLN A 1 174 ? 5.147 19.844 56.450 1.00 31.21 173 GLN A CA 1
ATOM 1241 C C . GLN A 1 174 ? 3.677 19.671 56.790 1.00 29.81 173 GLN A C 1
ATOM 1242 O O . GLN A 1 174 ? 3.334 19.400 57.935 1.00 33.88 173 GLN A O 1
ATOM 1248 N N . LEU A 1 175 ? 2.816 19.857 55.791 1.00 33.95 174 LEU A N 1
ATOM 1249 C CA . LEU A 1 175 ? 1.372 19.741 55.975 1.00 34.22 174 LEU A CA 1
ATOM 1250 C C . LEU A 1 175 ? 1.006 18.400 56.576 1.00 33.40 174 LEU A C 1
ATOM 1251 O O . LEU A 1 175 ? 0.173 18.331 57.471 1.00 23.11 174 LEU A O 1
ATOM 1256 N N . ILE A 1 176 ? 1.663 17.343 56.103 1.00 31.45 175 ILE A N 1
ATOM 1257 C CA . ILE A 1 176 ? 1.284 15.998 56.485 1.00 26.58 175 ILE A CA 1
ATOM 1258 C C . ILE A 1 176 ? 1.840 15.584 57.846 1.00 33.88 175 ILE A C 1
ATOM 1259 O O . ILE A 1 176 ? 1.122 15.009 58.663 1.00 36.06 175 ILE A O 1
ATOM 1264 N N . THR A 1 177 ? 3.117 15.864 58.088 1.00 26.69 176 THR A N 1
ATOM 1265 C CA . THR A 1 177 ? 3.738 15.480 59.343 1.00 23.95 176 THR A CA 1
ATOM 1266 C C . THR A 1 177 ? 3.233 16.292 60.551 1.00 33.42 176 THR A C 1
ATOM 1267 O O . THR A 1 177 ? 3.457 15.913 61.708 1.00 30.35 176 THR A O 1
ATOM 1271 N N . GLN A 1 178 ? 2.573 17.413 60.288 1.00 22.64 177 GLN A N 1
ATOM 1272 C CA . GLN A 1 178 ? 2.107 18.273 61.375 1.00 27.29 177 GLN A CA 1
ATOM 1273 C C . GLN A 1 178 ? 0.586 18.250 61.498 1.00 29.24 177 GLN A C 1
ATOM 1274 O O . GLN A 1 178 ? 0.008 19.065 62.217 1.00 26.38 177 GLN A O 1
ATOM 1280 N N . SER A 1 179 ? -0.067 17.326 60.808 1.00 21.10 178 SER A N 1
ATOM 1281 C CA . SER A 1 179 ? -1.528 17.310 60.830 1.00 26.93 178 SER A CA 1
ATOM 1282 C C . SER A 1 179 ? -2.117 15.955 61.198 1.00 28.17 178 SER A C 1
ATOM 1283 O O . SER A 1 179 ? -1.527 14.907 60.932 1.00 30.78 178 SER A O 1
ATOM 1286 N N . SER A 1 180 ? -3.286 15.985 61.824 1.00 27.36 179 SER A N 1
ATOM 1287 C CA . SER A 1 180 ? -3.963 14.764 62.240 1.00 26.17 179 SER A CA 1
ATOM 1288 C C . SER A 1 180 ? -4.548 14.063 61.022 1.00 23.05 179 SER A C 1
ATOM 1289 O O . SER A 1 180 ? -4.708 14.673 59.969 1.00 31.77 179 SER A O 1
ATOM 1292 N N . ALA A 1 181 ? -4.848 12.778 61.171 1.00 23.39 180 ALA A N 1
ATOM 1293 C CA . ALA A 1 181 ? -5.412 11.989 60.087 1.00 26.85 180 ALA A CA 1
ATOM 1294 C C . ALA A 1 181 ? -6.632 12.701 59.522 1.00 29.53 180 ALA A C 1
ATOM 1295 O O . ALA A 1 181 ? -6.740 12.895 58.312 1.00 25.74 180 ALA A O 1
ATOM 1297 N N . LEU A 1 182 ? -7.528 13.124 60.413 1.00 24.16 181 LEU A N 1
ATOM 1298 C CA . LEU A 1 182 ? -8.747 13.815 59.999 1.00 23.26 181 LEU A CA 1
ATOM 1299 C C . LEU A 1 182 ? -8.462 15.124 59.243 1.00 24.01 181 LEU A C 1
ATOM 1300 O O . LEU A 1 182 ? -9.079 15.408 58.216 1.00 21.85 181 LEU A O 1
ATOM 1305 N N . GLU A 1 183 ? -7.543 15.930 59.764 1.00 20.77 182 GLU A N 1
ATOM 1306 C CA . GLU A 1 183 ? -7.146 17.138 59.064 1.00 18.34 182 GLU A CA 1
ATOM 1307 C C . GLU A 1 183 ? -6.619 16.804 57.672 1.00 26.60 182 GLU A C 1
ATOM 1308 O O . GLU A 1 183 ? -6.851 17.543 56.713 1.00 20.04 182 GLU A O 1
ATOM 1314 N N . GLN A 1 184 ? -5.909 15.684 57.565 1.00 27.11 183 GLN A N 1
ATOM 1315 C CA . GLN A 1 184 ? -5.328 15.297 56.290 1.00 23.04 183 GLN A CA 1
ATOM 1316 C C . GLN A 1 184 ? -6.413 14.958 55.304 1.00 25.04 183 GLN A C 1
ATOM 1317 O O . GLN A 1 184 ? -6.297 15.310 54.127 1.00 25.78 183 GLN A O 1
ATOM 1323 N N . LYS A 1 185 ? -7.474 14.302 55.784 1.00 23.58 184 LYS A N 1
ATOM 1324 C CA . LYS A 1 185 ? -8.640 14.046 54.947 1.00 23.26 184 LYS A CA 1
ATOM 1325 C C . LYS A 1 185 ? -9.090 15.363 54.341 1.00 26.27 184 LYS A C 1
ATOM 1326 O O . LYS A 1 185 ? -9.295 15.441 53.140 1.00 32.15 184 LYS A O 1
ATOM 1332 N N . TRP A 1 186 ? -9.196 16.412 55.156 1.00 18.10 185 TRP A N 1
ATOM 1333 C CA . TRP A 1 186 ? -9.735 17.674 54.652 1.00 19.09 185 TRP A CA 1
ATOM 1334 C C . TRP A 1 186 ? -8.758 18.473 53.782 1.00 21.52 185 TRP A C 1
ATOM 1335 O O . TRP A 1 186 ? -9.163 19.070 52.782 1.00 19.52 185 TRP A O 1
ATOM 1346 N N . LEU A 1 187 ? -7.477 18.452 54.143 1.00 23.80 186 LEU A N 1
ATOM 1347 C CA . LEU A 1 187 ? -6.439 19.018 53.293 1.00 21.95 186 LEU A CA 1
ATOM 1348 C C . LEU A 1 187 ? -6.517 18.438 51.881 1.00 25.25 186 LEU A C 1
ATOM 1349 O O . LEU A 1 187 ? -6.480 19.177 50.897 1.00 22.47 186 LEU A O 1
ATOM 1354 N N . ILE A 1 188 ? -6.643 17.115 51.786 1.00 18.95 187 ILE A N 1
ATOM 1355 C CA . ILE A 1 188 ? -6.695 16.471 50.490 1.00 20.70 187 ILE A CA 1
ATOM 1356 C C . ILE A 1 188 ? -7.847 17.038 49.665 1.00 30.73 187 ILE A C 1
ATOM 1357 O O . ILE A 1 188 ? -7.665 17.367 48.487 1.00 31.36 187 ILE A O 1
ATOM 1362 N N . ARG A 1 189 ? -9.011 17.202 50.298 1.00 26.52 188 ARG A N 1
ATOM 1363 C CA . ARG A 1 189 ? -10.170 17.763 49.608 1.00 24.20 188 ARG A CA 1
ATOM 1364 C C . ARG A 1 189 ? -10.003 19.242 49.261 1.00 25.86 188 ARG A C 1
ATOM 1365 O O . ARG A 1 189 ? -10.449 19.683 48.215 1.00 30.55 188 ARG A O 1
ATOM 1373 N N . MET A 1 190 ? -9.353 20.015 50.117 1.00 23.41 189 MET A N 1
ATOM 1374 C CA . MET A 1 190 ? -9.067 21.390 49.725 1.00 29.30 189 MET A CA 1
ATOM 1375 C C . MET A 1 190 ? -8.078 21.469 48.568 1.00 27.89 189 MET A C 1
ATOM 1376 O O . MET A 1 190 ? -8.126 22.407 47.776 1.00 23.37 189 MET A O 1
ATOM 1381 N N . ILE A 1 191 ? -7.166 20.500 48.494 1.00 25.76 190 ILE A N 1
ATOM 1382 C CA . ILE A 1 191 ? -6.196 20.492 47.424 1.00 23.01 190 ILE A CA 1
ATOM 1383 C C . ILE A 1 191 ? -6.876 20.111 46.103 1.00 29.18 190 ILE A C 1
ATOM 1384 O O . ILE A 1 191 ? -6.681 20.768 45.085 1.00 28.98 190 ILE A O 1
ATOM 1389 N N . ILE A 1 192 ? -7.713 19.081 46.154 1.00 30.90 191 ILE A N 1
ATOM 1390 C CA . ILE A 1 192 ? -8.485 18.628 45.004 1.00 28.67 191 ILE A CA 1
ATOM 1391 C C . ILE A 1 192 ? -9.558 19.644 44.609 1.00 28.84 191 ILE A C 1
ATOM 1392 O O . ILE A 1 192 ? -10.002 19.661 43.469 1.00 27.67 191 ILE A O 1
ATOM 1397 N N . LYS A 1 193 ? -9.939 20.496 45.564 1.00 28.18 192 LYS A N 1
ATOM 1398 C CA . LYS A 1 193 ? -10.975 21.520 45.403 1.00 27.30 192 LYS A CA 1
ATOM 1399 C C . LYS A 1 193 ? -12.400 20.957 45.293 1.00 32.85 192 LYS A C 1
ATOM 1400 O O . LYS A 1 193 ? -13.183 21.387 44.448 1.00 32.57 192 LYS A O 1
ATOM 1406 N N . ASP A 1 194 ? -12.731 20.006 46.158 1.00 29.01 193 ASP A N 1
ATOM 1407 C CA . ASP A 1 194 ? -14.090 19.480 46.232 1.00 30.55 193 ASP A CA 1
ATOM 1408 C C . ASP A 1 194 ? -14.345 18.892 47.619 1.00 34.28 193 ASP A C 1
ATOM 1409 O O . ASP A 1 194 ? -13.928 17.767 47.904 1.00 37.51 193 ASP A O 1
ATOM 1414 N N . LEU A 1 195 ? -15.028 19.654 48.475 1.00 31.56 194 LEU A N 1
ATOM 1415 C CA . LEU A 1 195 ? -15.227 19.273 49.883 1.00 27.47 194 LEU A CA 1
ATOM 1416 C C . LEU A 1 195 ? -16.378 18.286 50.125 1.00 31.28 194 LEU A C 1
ATOM 1417 O O . LEU A 1 195 ? -16.381 17.569 51.127 1.00 32.69 194 LEU A O 1
ATOM 1422 N N . LYS A 1 196 ? -17.361 18.281 49.229 1.00 30.81 195 LYS A N 1
ATOM 1423 C CA . LYS A 1 196 ? -18.519 17.402 49.348 1.00 32.38 195 LYS A CA 1
ATOM 1424 C C . LYS A 1 196 ? -19.227 17.601 50.682 1.00 34.41 195 LYS A C 1
ATOM 1425 O O . LYS A 1 196 ? -19.521 16.631 51.385 1.00 40.45 195 LYS A O 1
ATOM 1431 N N . LEU A 1 197 ? -19.481 18.855 51.041 1.00 31.70 196 LEU A N 1
ATOM 1432 C CA . LEU A 1 197 ? -20.144 19.157 52.306 1.00 31.99 196 LEU A CA 1
ATOM 1433 C C . LEU A 1 197 ? -21.605 18.716 52.355 1.00 32.85 196 LEU A C 1
ATOM 1434 O O . LEU A 1 197 ? -22.127 18.421 53.432 1.00 39.28 196 LEU A O 1
ATOM 1439 N N . GLY A 1 198 ? -22.259 18.659 51.197 1.00 32.30 197 GLY A N 1
ATOM 1440 C CA . GLY A 1 198 ? -23.664 18.291 51.145 1.00 30.03 197 GLY A CA 1
ATOM 1441 C C . GLY A 1 198 ? -24.512 19.543 51.287 1.00 35.41 197 GLY A C 1
ATOM 1442 O O . GLY A 1 198 ? -25.723 19.491 51.470 1.00 36.79 197 GLY A O 1
ATOM 1443 N N . VAL A 1 199 ? -23.849 20.688 51.209 1.00 39.87 198 VAL A N 1
ATOM 1444 C CA . VAL A 1 199 ? -24.538 21.962 51.234 1.00 34.97 198 VAL A CA 1
ATOM 1445 C C . VAL A 1 199 ? -23.942 22.788 50.102 1.00 33.70 198 VAL A C 1
ATOM 1446 O O . VAL A 1 199 ? -22.749 22.691 49.801 1.00 32.42 198 VAL A O 1
ATOM 1450 N N . SER A 1 200 ? -24.777 23.564 49.437 1.00 33.00 199 SER A N 1
ATOM 1451 C CA . SER A 1 200 ? -24.357 24.214 48.205 1.00 28.29 199 SER A CA 1
ATOM 1452 C C . SER A 1 200 ? -23.522 25.458 48.457 1.00 30.31 199 SER A C 1
ATOM 1453 O O . SER A 1 200 ? -23.518 26.023 49.548 1.00 33.93 199 SER A O 1
ATOM 1456 N N . GLN A 1 201 ? -22.827 25.898 47.424 1.00 30.01 200 GLN A N 1
ATOM 1457 C CA . GLN A 1 201 ? -22.091 27.139 47.488 1.00 27.86 200 GLN A CA 1
ATOM 1458 C C . GLN A 1 201 ? -23.018 28.319 47.841 1.00 31.00 200 GLN A C 1
ATOM 1459 O O . GLN A 1 201 ? -22.704 29.139 48.712 1.00 33.71 200 GLN A O 1
ATOM 1465 N N . GLN A 1 202 ? -24.164 28.391 47.168 1.00 29.84 201 GLN A N 1
ATOM 1466 C CA . GLN A 1 202 ? -25.141 29.446 47.415 1.00 34.36 201 GLN A CA 1
ATOM 1467 C C . GLN A 1 202 ? -25.615 29.471 48.883 1.00 34.76 201 GLN A C 1
ATOM 1468 O O . GLN A 1 202 ? -25.749 30.534 49.483 1.00 32.27 201 GLN A O 1
ATOM 1474 N N . THR A 1 203 ? -25.867 28.298 49.453 1.00 31.22 202 THR A N 1
ATOM 1475 C CA . THR A 1 203 ? -26.197 28.197 50.869 1.00 29.18 202 THR A CA 1
ATOM 1476 C C . THR A 1 203 ? -25.088 28.747 51.750 1.00 31.12 202 THR A C 1
ATOM 1477 O O . THR A 1 203 ? -25.355 29.497 52.683 1.00 32.99 202 THR A O 1
ATOM 1481 N N . ILE A 1 204 ? -23.842 28.390 51.440 1.00 29.88 203 ILE A N 1
ATOM 1482 C CA . ILE A 1 204 ? -22.705 28.913 52.180 1.00 22.97 203 ILE A CA 1
ATOM 1483 C C . ILE A 1 204 ? -22.704 30.447 52.159 1.00 36.30 203 ILE A C 1
ATOM 1484 O O . ILE A 1 204 ? -22.614 31.094 53.205 1.00 36.77 203 ILE A O 1
ATOM 1489 N N . PHE A 1 205 ? -22.817 31.020 50.965 1.00 33.53 204 PHE A N 1
ATOM 1490 C CA . PHE A 1 205 ? -22.881 32.471 50.808 1.00 32.20 204 PHE A CA 1
ATOM 1491 C C . PHE A 1 205 ? -24.019 33.104 51.622 1.00 33.59 204 PHE A C 1
ATOM 1492 O O . PHE A 1 205 ? -23.808 34.091 52.330 1.00 34.73 204 PHE A O 1
ATOM 1500 N N . SER A 1 206 ? -25.220 32.536 51.497 1.00 32.07 205 SER A N 1
ATOM 1501 C CA . SER A 1 206 ? -26.419 33.048 52.161 1.00 31.43 205 SER A CA 1
ATOM 1502 C C . SER A 1 206 ? -26.295 33.010 53.680 1.00 32.65 205 SER A C 1
ATOM 1503 O O . SER A 1 206 ? -26.767 33.914 54.379 1.00 30.13 205 SER A O 1
ATOM 1506 N N . VAL A 1 207 ? -25.669 31.948 54.181 1.00 29.69 206 VAL A N 1
ATOM 1507 C CA . VAL A 1 207 ? -25.472 31.791 55.612 1.00 33.31 206 VAL A CA 1
ATOM 1508 C C . VAL A 1 207 ? -24.489 32.846 56.100 1.00 37.20 206 VAL A C 1
ATOM 1509 O O . VAL A 1 207 ? -24.651 33.418 57.184 1.00 40.63 206 VAL A O 1
ATOM 1513 N N . PHE A 1 208 ? -23.490 33.126 55.271 1.00 29.00 207 PHE A N 1
ATOM 1514 C CA . PHE A 1 208 ? -22.472 34.097 55.618 1.00 25.68 207 PHE A CA 1
ATOM 1515 C C . PHE A 1 208 ? -22.974 35.559 55.658 1.00 24.72 207 PHE A C 1
ATOM 1516 O O . PHE A 1 208 ? -22.705 36.276 56.620 1.00 31.27 207 PHE A O 1
ATOM 1524 N N . HIS A 1 209 ? -23.669 36.009 54.615 1.00 25.55 208 HIS A N 1
ATOM 1525 C CA . HIS A 1 209 ? -24.207 37.371 54.580 1.00 26.81 208 HIS A CA 1
ATOM 1526 C C . HIS A 1 209 ? -25.309 37.414 53.546 1.00 32.53 208 HIS A C 1
ATOM 1527 O O . HIS A 1 209 ? -25.232 36.713 52.539 1.00 33.45 208 HIS A O 1
ATOM 1534 N N . ASN A 1 210 ? -26.334 38.229 53.796 1.00 36.76 209 ASN A N 1
ATOM 1535 C CA . ASN A 1 210 ? -27.469 38.339 52.878 1.00 44.19 209 ASN A CA 1
ATOM 1536 C C . ASN A 1 210 ? -27.009 38.834 51.518 1.00 41.58 209 ASN A C 1
ATOM 1537 O O . ASN A 1 210 ? -27.603 38.507 50.491 1.00 47.20 209 ASN A O 1
ATOM 1542 N N . ASP A 1 211 ? -25.951 39.634 51.518 1.00 31.42 210 ASP A N 1
ATOM 1543 C CA . ASP A 1 211 ? -25.486 40.256 50.289 1.00 34.74 210 ASP A CA 1
ATOM 1544 C C . ASP A 1 211 ? -24.317 39.530 49.640 1.00 33.77 210 ASP A C 1
ATOM 1545 O O . ASP A 1 211 ? -23.880 39.923 48.561 1.00 34.19 210 ASP A O 1
ATOM 1550 N N . ALA A 1 212 ? -23.824 38.476 50.282 1.00 27.56 211 ALA A N 1
ATOM 1551 C CA . ALA A 1 212 ? -22.596 37.814 49.831 1.00 26.08 211 ALA A CA 1
ATOM 1552 C C . ALA A 1 212 ? -22.619 37.327 48.370 1.00 27.81 211 ALA A C 1
ATOM 1553 O O . ALA A 1 212 ? -21.645 37.507 47.639 1.00 27.56 211 ALA A O 1
ATOM 1555 N N . ALA A 1 213 ? -23.724 36.719 47.945 1.00 28.87 212 ALA A N 1
ATOM 1556 C CA . ALA A 1 213 ? -23.825 36.217 46.567 1.00 27.85 212 ALA A CA 1
ATOM 1557 C C . ALA A 1 213 ? -23.840 37.330 45.521 1.00 39.77 212 ALA A C 1
ATOM 1558 O O . ALA A 1 213 ? -23.170 37.234 44.497 1.00 47.54 212 ALA A O 1
ATOM 1560 N N . GLU A 1 214 ? -24.623 38.374 45.770 1.00 39.45 213 GLU A N 1
ATOM 1561 C CA . GLU A 1 214 ? -24.715 39.482 44.834 1.00 39.48 213 GLU A CA 1
ATOM 1562 C C . GLU A 1 214 ? -23.340 40.143 44.685 1.00 42.16 213 GLU A C 1
ATOM 1563 O O . GLU A 1 214 ? -22.928 40.494 43.575 1.00 39.49 213 GLU A O 1
ATOM 1569 N N . LEU A 1 215 ? -22.633 40.289 45.804 1.00 34.96 214 LEU A N 1
ATOM 1570 C CA . LEU A 1 215 ? -21.309 40.893 45.797 1.00 34.86 214 LEU A CA 1
ATOM 1571 C C . LEU A 1 215 ? -20.340 40.007 45.035 1.00 39.42 214 LEU A C 1
ATOM 1572 O O . LEU A 1 215 ? -19.557 40.494 44.202 1.00 37.92 214 LEU A O 1
ATOM 1577 N N . HIS A 1 216 ? -20.399 38.704 45.313 1.00 26.86 215 HIS A N 1
ATOM 1578 C CA . HIS A 1 216 ? -19.552 37.755 44.599 1.00 26.08 215 HIS A CA 1
ATOM 1579 C C . HIS A 1 216 ? -19.796 37.753 43.086 1.00 33.96 215 HIS A C 1
ATOM 1580 O O . HIS A 1 216 ? -18.888 37.458 42.313 1.00 30.73 215 HIS A O 1
ATOM 1587 N N . ASN A 1 217 ? -21.007 38.097 42.661 1.00 28.85 216 ASN A N 1
ATOM 1588 C CA . ASN A 1 217 ? -21.305 38.092 41.239 1.00 42.86 216 ASN A CA 1
ATOM 1589 C C . ASN A 1 217 ? -20.640 39.243 40.478 1.00 40.00 216 ASN A C 1
ATOM 1590 O O . ASN A 1 217 ? -20.467 39.149 39.262 1.00 35.75 216 ASN A O 1
ATOM 1595 N N . VAL A 1 218 ? -20.274 40.319 41.178 1.00 31.13 217 VAL A N 1
ATOM 1596 C CA . VAL A 1 218 ? -19.667 41.481 40.511 1.00 35.69 217 VAL A CA 1
ATOM 1597 C C . VAL A 1 218 ? -18.220 41.678 40.951 1.00 35.11 217 VAL A C 1
ATOM 1598 O O . VAL A 1 218 ? -17.553 42.636 40.557 1.00 34.57 217 VAL A O 1
ATOM 1602 N N . THR A 1 219 ? -17.755 40.756 41.783 1.00 29.36 218 THR A N 1
ATOM 1603 C CA . THR A 1 219 ? -16.363 40.668 42.191 1.00 47.92 218 THR A CA 1
ATOM 1604 C C . THR A 1 219 ? -16.161 39.187 42.378 1.00 52.63 218 THR A C 1
ATOM 1605 O O . THR A 1 219 ? -16.704 38.623 43.322 1.00 70.98 218 THR A O 1
ATOM 1609 N N . THR A 1 220 ? -15.400 38.522 41.530 1.00 40.94 219 THR A N 1
ATOM 1610 C CA . THR A 1 220 ? -15.260 37.081 41.734 1.00 40.21 219 THR A CA 1
ATOM 1611 C C . THR A 1 220 ? -14.172 36.833 42.777 1.00 36.68 219 THR A C 1
ATOM 1612 O O . THR A 1 220 ? -13.227 36.090 42.526 1.00 37.08 219 THR A O 1
ATOM 1616 N N . ASP A 1 221 ? -14.320 37.453 43.952 1.00 28.68 220 ASP A N 1
ATOM 1617 C CA . ASP A 1 221 ? -13.242 37.521 44.934 1.00 29.98 220 ASP A CA 1
ATOM 1618 C C . ASP A 1 221 ? -13.729 37.315 46.378 1.00 31.27 220 ASP A C 1
ATOM 1619 O O . ASP A 1 221 ? -14.328 38.215 46.985 1.00 32.79 220 ASP A O 1
ATOM 1624 N N . LEU A 1 222 ? -13.459 36.124 46.915 1.00 20.84 221 LEU A N 1
ATOM 1625 C CA . LEU A 1 222 ? -13.835 35.760 48.278 1.00 20.11 221 LEU A CA 1
ATOM 1626 C C . LEU A 1 222 ? -13.307 36.733 49.329 1.00 22.20 221 LEU A C 1
ATOM 1627 O O . LEU A 1 222 ? -13.986 37.025 50.297 1.00 25.84 221 LEU A O 1
ATOM 1632 N N . GLU A 1 223 ? -12.089 37.224 49.139 1.00 29.25 222 GLU A N 1
ATOM 1633 C CA . GLU A 1 223 ? -11.500 38.173 50.069 1.00 28.69 222 GLU A CA 1
ATOM 1634 C C . GLU A 1 223 ? -12.319 39.458 50.106 1.00 30.02 222 GLU A C 1
ATOM 1635 O O . GLU A 1 223 ? -12.648 39.952 51.184 1.00 35.32 222 GLU A O 1
ATOM 1641 N N . LYS A 1 224 ? -12.655 39.999 48.937 1.00 36.48 223 LYS A N 1
ATOM 1642 C CA . LYS A 1 224 ? -13.452 41.227 48.881 1.00 35.69 223 LYS A CA 1
ATOM 1643 C C . LYS A 1 224 ? -14.795 41.040 49.599 1.00 32.71 223 LYS A C 1
ATOM 1644 O O . LYS A 1 224 ? -15.198 41.868 50.417 1.00 37.03 223 LYS A O 1
ATOM 1650 N N . VAL A 1 225 ? -15.461 39.930 49.294 1.00 27.39 224 VAL A N 1
ATOM 1651 C CA . VAL A 1 225 ? -16.748 39.587 49.871 1.00 23.31 224 VAL A CA 1
ATOM 1652 C C . VAL A 1 225 ? -16.625 39.387 51.366 1.00 27.13 224 VAL A C 1
ATOM 1653 O O . VAL A 1 225 ? -17.460 39.863 52.128 1.00 29.62 224 VAL A O 1
ATOM 1657 N N . CYS A 1 226 ? -15.566 38.708 51.790 1.00 21.75 225 CYS A N 1
ATOM 1658 C CA . CYS A 1 226 ? -15.347 38.472 53.220 1.00 21.38 225 CYS A CA 1
ATOM 1659 C C . CYS A 1 226 ? -15.108 39.756 53.983 1.00 23.87 225 CYS A C 1
ATOM 1660 O O . CYS A 1 226 ? -15.599 39.922 55.097 1.00 28.72 225 CYS A O 1
ATOM 1663 N N . ARG A 1 227 ? -14.341 40.659 53.381 1.00 24.72 226 ARG A N 1
ATOM 1664 C CA . ARG A 1 227 ? -13.906 41.872 54.067 1.00 24.10 226 ARG A CA 1
ATOM 1665 C C . ARG A 1 227 ? -15.005 42.940 54.035 1.00 35.37 226 ARG A C 1
ATOM 1666 O O . ARG A 1 227 ? -15.324 43.535 55.065 1.00 35.58 226 ARG A O 1
ATOM 1674 N N . GLN A 1 228 ? -15.603 43.155 52.862 1.00 33.75 227 GLN A N 1
ATOM 1675 C CA . GLN A 1 228 ? -16.687 44.132 52.726 1.00 35.59 227 GLN A CA 1
ATOM 1676 C C . GLN A 1 228 ? -17.953 43.751 53.498 1.00 35.36 227 GLN A C 1
ATOM 1677 O O . GLN A 1 228 ? -18.668 44.619 53.976 1.00 41.23 227 GLN A O 1
ATOM 1683 N N . LEU A 1 229 ? -18.221 42.459 53.625 1.00 35.73 228 LEU A N 1
ATOM 1684 C CA . LEU A 1 229 ? -19.419 41.985 54.317 1.00 34.79 228 LEU A CA 1
ATOM 1685 C C . LEU A 1 229 ? -19.031 41.318 55.615 1.00 36.26 228 LEU A C 1
ATOM 1686 O O . LEU A 1 229 ? -19.623 40.318 56.022 1.00 37.07 228 LEU A O 1
ATOM 1691 N N . HIS A 1 230 ? -18.020 41.876 56.264 1.00 36.20 229 HIS A N 1
ATOM 1692 C CA . HIS A 1 230 ? -17.574 41.317 57.512 1.00 34.67 229 HIS A CA 1
ATOM 1693 C C . HIS A 1 230 ? -18.668 41.388 58.560 1.00 30.06 229 HIS A C 1
ATOM 1694 O O . HIS A 1 230 ? -18.744 40.538 59.430 1.00 30.32 229 HIS A O 1
ATOM 1701 N N . ASP A 1 231 ? -19.506 42.414 58.492 1.00 32.08 230 ASP A N 1
ATOM 1702 C CA . ASP A 1 231 ? -20.552 42.576 59.495 1.00 31.33 230 ASP A CA 1
ATOM 1703 C C . ASP A 1 231 ? -21.877 42.112 58.911 1.00 35.28 230 ASP A C 1
ATOM 1704 O O . ASP A 1 231 ? -22.362 42.688 57.936 1.00 40.82 230 ASP A O 1
ATOM 1709 N N . PRO A 1 232 ? -22.469 41.062 59.503 1.00 40.55 231 PRO A N 1
ATOM 1710 C CA . PRO A 1 232 ? -23.671 40.456 58.908 1.00 38.28 231 PRO A CA 1
ATOM 1711 C C . PRO A 1 232 ? -24.892 41.355 59.002 1.00 43.69 231 PRO A C 1
ATOM 1712 O O . PRO A 1 232 ? -25.897 41.060 58.363 1.00 51.44 231 PRO A O 1
ATOM 1716 N N . SER A 1 233 ? -24.815 42.434 59.773 1.00 43.75 232 SER A N 1
ATOM 1717 C CA . SER A 1 233 ? -25.986 43.298 59.954 1.00 48.57 232 SER A CA 1
ATOM 1718 C C . SER A 1 233 ? -25.820 44.664 59.291 1.00 47.50 232 SER A C 1
ATOM 1719 O O . SER A 1 233 ? -26.583 45.590 59.543 1.00 53.52 232 SER A O 1
ATOM 1722 N N . VAL A 1 234 ? -24.808 44.782 58.448 1.00 43.83 233 VAL A N 1
ATOM 1723 C CA . VAL A 1 234 ? -24.624 45.974 57.652 1.00 47.44 233 VAL A CA 1
ATOM 1724 C C . VAL A 1 234 ? -24.618 45.538 56.196 1.00 48.28 233 VAL A C 1
ATOM 1725 O O . VAL A 1 234 ? -23.705 44.838 55.761 1.00 46.41 233 VAL A O 1
ATOM 1729 N N . GLY A 1 235 ? -25.647 45.942 55.455 1.00 51.29 234 GLY A N 1
ATOM 1730 C CA . GLY A 1 235 ? -25.735 45.629 54.041 1.00 52.20 234 GLY A CA 1
ATOM 1731 C C . GLY A 1 235 ? -24.886 46.528 53.151 1.00 50.64 234 GLY A C 1
ATOM 1732 O O . GLY A 1 235 ? -24.224 47.466 53.622 1.00 50.51 234 GLY A O 1
ATOM 1733 N N . LEU A 1 236 ? -24.891 46.226 51.856 1.00 45.40 235 LEU A N 1
ATOM 1734 C CA . LEU A 1 236 ? -24.294 47.102 50.855 1.00 48.24 235 LEU A CA 1
ATOM 1735 C C . LEU A 1 236 ? -25.388 47.570 49.913 1.00 51.07 235 LEU A C 1
ATOM 1736 O O . LEU A 1 236 ? -26.169 46.764 49.421 1.00 50.27 235 LEU A O 1
ATOM 1741 N N . SER A 1 237 ? -25.443 48.871 49.658 1.00 59.66 236 SER A N 1
ATOM 1742 C CA . SER A 1 237 ? -26.430 49.421 48.734 1.00 63.76 236 SER A CA 1
ATOM 1743 C C . SER A 1 237 ? -25.887 49.457 47.310 1.00 62.08 236 SER A C 1
ATOM 1744 O O . SER A 1 237 ? -24.679 49.626 47.104 1.00 58.62 236 SER A O 1
ATOM 1747 N N . ASP A 1 238 ? -26.793 49.300 46.345 1.00 64.80 237 ASP A N 1
ATOM 1748 C CA . ASP A 1 238 ? -26.480 49.382 44.916 1.00 64.82 237 ASP A CA 1
ATOM 1749 C C . ASP A 1 238 ? -25.216 48.620 44.551 1.00 57.66 237 ASP A C 1
ATOM 1750 O O . ASP A 1 238 ? -24.264 49.199 44.031 1.00 55.03 237 ASP A O 1
ATOM 1752 N N . ILE A 1 239 ? -25.205 47.330 44.865 1.00 49.98 238 ILE A N 1
ATOM 1753 C CA . ILE A 1 239 ? -24.105 46.461 44.495 1.00 43.59 238 ILE A CA 1
ATOM 1754 C C . ILE A 1 239 ? -24.034 46.401 42.984 1.00 45.15 238 ILE A C 1
ATOM 1755 O O . ILE A 1 239 ? -25.008 46.018 42.336 1.00 39.63 238 ILE A O 1
ATOM 1760 N N . SER A 1 240 ? -22.884 46.762 42.420 1.00 42.30 239 SER A N 1
ATOM 1761 C CA . SER A 1 240 ? -22.784 46.849 40.968 1.00 43.91 239 SER A CA 1
ATOM 1762 C C . SER A 1 240 ? -21.397 46.564 40.376 1.00 46.92 239 SER A C 1
ATOM 1763 O O . SER A 1 240 ? -20.376 46.589 41.070 1.00 45.29 239 SER A O 1
ATOM 1766 N N . ILE A 1 241 ? -21.393 46.293 39.079 1.00 39.83 240 ILE A N 1
ATOM 1767 C CA . ILE A 1 241 ? -20.178 46.071 38.319 1.00 39.55 240 ILE A CA 1
ATOM 1768 C C . ILE A 1 241 ? -19.202 47.240 38.502 1.00 40.63 240 ILE A C 1
ATOM 1769 O O . ILE A 1 241 ? -19.581 48.400 38.380 1.00 42.03 240 ILE A O 1
ATOM 1774 N N . THR A 1 242 ? -17.950 46.930 38.815 1.00 38.84 241 THR A N 1
ATOM 1775 C CA . THR A 1 242 ? -16.982 47.968 39.144 1.00 45.64 241 THR A CA 1
ATOM 1776 C C . THR A 1 242 ? -15.680 47.790 38.372 1.00 48.03 241 THR A C 1
ATOM 1777 O O . THR A 1 242 ? -15.226 46.667 38.158 1.00 49.25 241 THR A O 1
ATOM 1781 N N . LEU A 1 243 ? -15.090 48.908 37.958 1.00 38.37 242 LEU A N 1
ATOM 1782 C CA . LEU A 1 243 ? -13.854 48.893 37.178 1.00 43.86 242 LEU A CA 1
ATOM 1783 C C . LEU A 1 243 ? -12.748 48.065 37.856 1.00 38.97 242 LEU A C 1
ATOM 1784 O O . LEU A 1 243 ? -12.470 48.247 39.038 1.00 44.19 242 LEU A O 1
ATOM 1789 N N . PHE A 1 244 ? -12.154 47.149 37.094 1.00 33.75 243 PHE A N 1
ATOM 1790 C CA . PHE A 1 244 ? -11.092 46.243 37.561 1.00 34.99 243 PHE A CA 1
ATOM 1791 C C . PHE A 1 244 ? -11.529 45.138 38.548 1.00 36.07 243 PHE A C 1
ATOM 1792 O O . PHE A 1 244 ? -10.695 44.510 39.199 1.00 35.13 243 PHE A O 1
ATOM 1800 N N . SER A 1 245 ? -12.831 44.886 38.638 1.00 34.38 244 SER A N 1
ATOM 1801 C CA . SER A 1 245 ? -13.324 43.730 39.376 1.00 33.78 244 SER A CA 1
ATOM 1802 C C . SER A 1 245 ? -14.001 42.775 38.417 1.00 31.60 244 SER A C 1
ATOM 1803 O O . SER A 1 245 ? -14.745 43.195 37.541 1.00 35.94 244 SER A O 1
ATOM 1806 N N . ALA A 1 246 ? -13.765 41.485 38.602 1.00 33.59 245 ALA A N 1
ATOM 1807 C CA . ALA A 1 246 ? -14.306 40.485 37.696 1.00 32.02 245 ALA A CA 1
ATOM 1808 C C . ALA A 1 246 ? -15.767 40.226 38.012 1.00 31.36 245 ALA A C 1
ATOM 1809 O O . ALA A 1 246 ? -16.084 39.723 39.089 1.00 30.26 245 ALA A O 1
ATOM 1811 N N . PHE A 1 247 ? -16.664 40.568 37.085 1.00 34.72 246 PHE A N 1
ATOM 1812 C CA . PHE A 1 247 ? -18.064 40.168 37.241 1.00 33.76 246 PHE A CA 1
ATOM 1813 C C . PHE A 1 247 ? -18.322 38.860 36.491 1.00 31.17 246 PHE A C 1
ATOM 1814 O O . PHE A 1 247 ? -17.614 38.541 35.543 1.00 27.84 246 PHE A O 1
ATOM 1822 N N . LYS A 1 248 ? -19.304 38.087 36.948 1.00 29.91 247 LYS A N 1
ATOM 1823 C CA . LYS A 1 248 ? -19.698 36.877 36.242 1.00 31.46 247 LYS A CA 1
ATOM 1824 C C . LYS A 1 248 ? -20.544 37.255 35.036 1.00 31.94 247 LYS A C 1
ATOM 1825 O O . LYS A 1 248 ? -21.472 38.041 35.160 1.00 35.93 247 LYS A O 1
ATOM 1831 N N . PRO A 1 249 ? -20.206 36.709 33.857 1.00 29.77 248 PRO A N 1
ATOM 1832 C CA . PRO A 1 249 ? -20.901 37.066 32.613 1.00 33.22 248 PRO A CA 1
ATOM 1833 C C . PRO A 1 249 ? -22.382 36.732 32.675 1.00 34.47 248 PRO A C 1
ATOM 1834 O O . PRO A 1 249 ? -22.766 35.762 33.325 1.00 30.57 248 PRO A O 1
ATOM 1838 N N . MET A 1 250 ? -23.195 37.536 31.999 1.00 33.68 2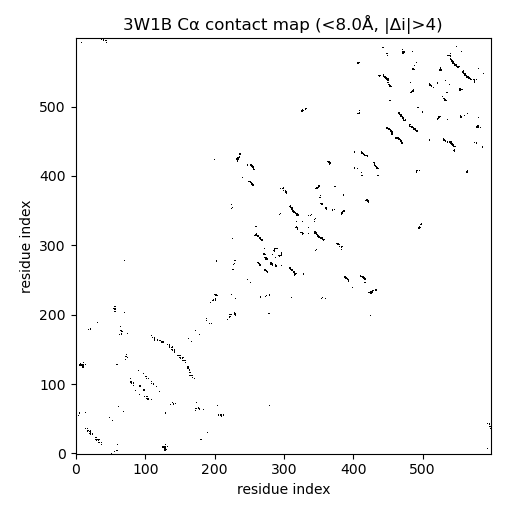49 MET A N 1
ATOM 1839 C CA . MET A 1 250 ? -24.593 37.201 31.751 1.00 37.23 249 MET A CA 1
ATOM 1840 C C . MET A 1 250 ? -24.664 36.034 30.758 1.00 34.12 249 MET A C 1
ATOM 1841 O O . MET A 1 250 ? -23.912 35.999 29.794 1.00 38.42 249 MET A O 1
ATOM 1846 N N . LEU A 1 251 ? -25.565 35.088 31.004 1.00 35.69 250 LEU A N 1
ATOM 1847 C CA . LEU A 1 251 ? -25.682 33.882 30.189 1.00 35.44 250 LEU A CA 1
ATOM 1848 C C . LEU A 1 251 ? -26.972 33.793 29.355 1.00 38.86 250 LEU A C 1
ATOM 1849 O O . LEU A 1 251 ? -27.976 34.423 29.673 1.00 38.55 250 LEU A O 1
ATOM 1854 N N . ALA A 1 252 ? -26.933 32.978 28.304 1.00 40.37 251 ALA A N 1
ATOM 1855 C CA . ALA A 1 252 ? -28.060 32.796 27.394 1.00 37.47 251 ALA A CA 1
ATOM 1856 C C . ALA A 1 252 ? -28.788 31.476 27.651 1.00 43.54 251 ALA A C 1
ATOM 1857 O O . ALA A 1 252 ? -28.164 30.424 27.779 1.00 50.90 251 ALA A O 1
ATOM 1859 N N . ALA A 1 253 ? -30.110 31.527 27.723 1.00 43.96 252 ALA A N 1
ATOM 1860 C CA . ALA A 1 253 ? -30.901 30.308 27.888 1.00 44.72 252 ALA A CA 1
ATOM 1861 C C . ALA A 1 253 ? -31.151 29.668 26.529 1.00 43.03 252 ALA A C 1
ATOM 1862 O O . ALA A 1 253 ? -31.285 30.356 25.520 1.00 42.60 252 ALA A O 1
ATOM 1864 N N . ILE A 1 254 ? -31.211 28.346 26.509 1.00 49.63 253 ILE A N 1
ATOM 1865 C CA . ILE A 1 254 ? -31.499 27.644 25.279 1.00 50.40 253 ILE A CA 1
ATOM 1866 C C . ILE A 1 254 ? -32.947 27.900 24.923 1.00 51.57 253 ILE A C 1
ATOM 1867 O O . ILE A 1 254 ? -33.808 27.930 25.798 1.00 57.00 253 ILE A O 1
ATOM 1872 N N . ALA A 1 255 ? -33.218 28.106 23.640 1.00 51.33 254 ALA A N 1
ATOM 1873 C CA . ALA A 1 255 ? -34.566 28.458 23.212 1.00 60.85 254 ALA A CA 1
ATOM 1874 C C . ALA A 1 255 ? -35.073 27.607 22.048 1.00 70.02 254 ALA A C 1
ATOM 1875 O O . ALA A 1 255 ? -34.423 27.510 21.003 1.00 75.87 254 ALA A O 1
ATOM 1877 N N . ASP A 1 256 ? -36.231 26.985 22.252 1.00 71.85 255 ASP A N 1
ATOM 1878 C CA . ASP A 1 256 ? -36.950 26.300 21.188 1.00 75.43 255 ASP A CA 1
ATOM 1879 C C . ASP A 1 256 ? -37.531 27.342 20.248 1.00 76.51 255 ASP A C 1
ATOM 1880 O O . ASP A 1 256 ? -38.453 28.075 20.624 1.00 80.03 255 ASP A O 1
ATOM 1882 N N . ILE A 1 257 ? -37.002 27.386 19.026 1.00 65.54 256 ILE A N 1
ATOM 1883 C CA . ILE A 1 257 ? -37.391 28.370 18.011 1.00 66.40 256 ILE A CA 1
ATOM 1884 C C . ILE A 1 257 ? -38.914 28.526 17.768 1.00 79.36 256 ILE A C 1
ATOM 1885 O O . ILE A 1 257 ? -39.366 29.545 17.238 1.00 78.45 256 ILE A O 1
ATOM 1890 N N . GLU A 1 258 ? -39.705 27.536 18.169 1.00 82.10 257 GLU A N 1
ATOM 1891 C CA . GLU A 1 258 ? -41.152 27.606 17.981 1.00 87.62 257 GLU A CA 1
ATOM 1892 C C . GLU A 1 258 ? -41.832 28.684 18.825 1.00 87.04 257 GLU A C 1
ATOM 1893 O O . GLU A 1 258 ? -42.856 29.238 18.424 1.00 74.19 257 GLU A O 1
ATOM 1899 N N . HIS A 1 259 ? -41.252 28.991 19.980 1.00 83.73 258 HIS A N 1
ATOM 1900 C CA . HIS A 1 259 ? -41.887 29.906 20.927 1.00 86.65 258 HIS A CA 1
ATOM 1901 C C . HIS A 1 259 ? -41.258 31.298 20.957 1.00 75.31 258 HIS A C 1
ATOM 1902 O O . HIS A 1 259 ? -41.510 32.077 21.876 1.00 72.53 258 HIS A O 1
ATOM 1909 N N . ILE A 1 260 ? -40.457 31.616 19.950 1.00 70.24 259 ILE A N 1
ATOM 1910 C CA . ILE A 1 260 ? -39.576 32.777 20.038 1.00 68.14 259 ILE A CA 1
ATOM 1911 C C . ILE A 1 260 ? -40.304 34.125 20.104 1.00 64.63 259 ILE A C 1
ATOM 1912 O O . ILE A 1 260 ? -39.823 35.065 20.733 1.00 62.47 259 ILE A O 1
ATOM 1917 N N . GLU A 1 261 ? -41.464 34.220 19.472 1.00 67.77 260 GLU A N 1
ATOM 1918 C CA . GLU A 1 261 ? -42.210 35.474 19.491 1.00 82.23 260 GLU A CA 1
ATOM 1919 C C . GLU A 1 261 ? -42.783 35.784 20.875 1.00 84.06 260 GLU A C 1
ATOM 1920 O O . GLU A 1 261 ? -42.751 36.934 21.319 1.00 80.92 260 GLU A O 1
ATOM 1926 N N . LYS A 1 262 ? -43.299 34.759 21.552 1.00 87.83 261 LYS A N 1
ATOM 1927 C CA . LYS A 1 262 ? -43.764 34.920 22.928 1.00 92.72 261 LYS A CA 1
ATOM 1928 C C . LYS A 1 262 ? -42.580 35.206 23.847 1.00 86.75 261 LYS A C 1
ATOM 1929 O O . LYS A 1 262 ? -42.658 36.075 24.713 1.00 85.04 261 LYS A O 1
ATOM 1931 N N . ASP A 1 263 ? -41.480 34.484 23.646 1.00 83.42 262 ASP A N 1
ATOM 1932 C CA . ASP A 1 263 ? -40.297 34.645 24.494 1.00 77.08 262 ASP A CA 1
ATOM 1933 C C . ASP A 1 263 ? -39.753 36.071 24.446 1.00 77.57 262 ASP A C 1
ATOM 1934 O O . ASP A 1 263 ? -39.116 36.528 25.393 1.00 79.84 262 ASP A O 1
ATOM 1939 N N . MET A 1 264 ? -40.012 36.774 23.345 1.00 77.29 263 MET A N 1
ATOM 1940 C CA . MET A 1 264 ? -39.556 38.154 23.199 1.00 72.69 263 MET A CA 1
ATOM 1941 C C . MET A 1 264 ? -40.661 39.153 23.497 1.00 73.56 263 MET A C 1
ATOM 1942 O O . MET A 1 264 ? -40.698 40.251 22.933 1.00 71.15 263 MET A O 1
ATOM 1947 N N . LYS A 1 265 ? -41.554 38.745 24.396 1.00 76.96 264 LYS A N 1
ATOM 1948 C CA . LYS A 1 265 ? -42.600 39.601 24.935 1.00 79.48 264 LYS A CA 1
ATOM 1949 C C . LYS A 1 265 ? -43.425 40.264 23.831 1.00 83.36 264 LYS A C 1
ATOM 1950 O O . LYS A 1 265 ? -43.784 41.439 23.934 1.00 75.74 264 LYS A O 1
ATOM 1952 N N . HIS A 1 266 ? -43.709 39.486 22.783 1.00 81.87 265 HIS A N 1
ATOM 1953 C CA . HIS A 1 266 ? -44.485 39.922 21.610 1.00 83.51 265 HIS A CA 1
ATOM 1954 C C . HIS A 1 266 ? -44.113 41.296 21.064 1.00 81.13 265 HIS A C 1
ATOM 1955 O O . HIS A 1 266 ? -44.954 42.004 20.512 1.00 81.27 265 HIS A O 1
ATOM 1962 N N . GLN A 1 267 ? -42.845 41.660 21.217 1.00 77.57 266 GLN A N 1
ATOM 1963 C CA . GLN A 1 267 ? -42.355 42.934 20.727 1.00 79.64 266 GLN A CA 1
ATOM 1964 C C . GLN A 1 267 ? -41.077 42.717 19.942 1.00 77.30 266 GLN A C 1
ATOM 1965 O O . GLN A 1 267 ? -40.583 41.593 19.844 1.00 72.07 266 GLN A O 1
ATOM 1971 N N . SER A 1 268 ? -40.564 43.803 19.373 1.00 76.79 267 SER A N 1
ATOM 1972 C CA . SER A 1 268 ? -39.351 43.773 18.574 1.00 67.08 267 SER A CA 1
ATOM 1973 C C . SER A 1 268 ? -38.188 43.220 19.387 1.00 67.39 267 SER A C 1
ATOM 1974 O O . SER A 1 268 ? -38.139 43.404 20.608 1.00 69.45 267 SER A O 1
ATOM 1977 N N . PHE A 1 269 ? -37.267 42.532 18.709 1.00 60.79 268 PHE A N 1
ATOM 1978 C CA . PHE A 1 269 ? -36.076 41.980 19.358 1.00 56.70 268 PHE A CA 1
ATOM 1979 C C . PHE A 1 269 ? -34.830 42.030 18.473 1.00 55.69 268 PHE A C 1
ATOM 1980 O O . PHE A 1 269 ? -34.913 42.329 17.279 1.00 59.12 268 PHE A O 1
ATOM 1988 N N . TYR A 1 270 ? -33.680 41.738 19.075 1.00 52.07 269 TYR A N 1
ATOM 1989 C CA . TYR A 1 270 ? -32.397 41.745 18.376 1.00 47.96 269 TYR A CA 1
ATOM 1990 C C . TYR A 1 270 ? -31.984 40.336 17.988 1.00 45.85 269 TYR A C 1
ATOM 1991 O O . TYR A 1 270 ? -32.128 39.403 18.766 1.00 45.02 269 TYR A O 1
ATOM 2000 N N . ILE A 1 271 ? -31.479 40.182 16.775 1.00 46.43 270 ILE A N 1
ATOM 2001 C CA . ILE A 1 271 ? -30.811 38.951 16.410 1.00 46.47 270 ILE A CA 1
ATOM 2002 C C . ILE A 1 271 ? -29.335 39.264 16.255 1.00 45.04 270 ILE A C 1
ATOM 2003 O O . ILE A 1 271 ? -28.962 40.163 15.510 1.00 45.15 270 ILE A O 1
ATOM 2008 N N . GLU A 1 272 ? -28.498 38.515 16.960 1.00 42.66 271 GLU A N 1
ATOM 2009 C CA . GLU A 1 272 ? -27.078 38.796 16.998 1.00 44.06 271 GLU A CA 1
ATOM 2010 C C . GLU A 1 272 ? -26.274 37.526 16.719 1.00 43.02 271 GLU A C 1
ATOM 2011 O O . GLU A 1 272 ? -26.682 36.432 17.118 1.00 43.53 271 GLU A O 1
ATOM 2017 N N . THR A 1 273 ? -25.135 37.678 16.040 1.00 39.58 272 THR A N 1
ATOM 2018 C CA . THR A 1 273 ? -24.239 36.554 15.738 1.00 34.34 272 THR A CA 1
ATOM 2019 C C . THR A 1 273 ? -23.722 35.865 17.010 1.00 36.17 272 THR A C 1
ATOM 2020 O O . THR A 1 273 ? -23.339 36.523 17.972 1.00 37.92 272 THR A O 1
ATOM 2024 N N . LYS A 1 274 ? -23.742 34.537 17.016 1.00 35.38 273 LYS A N 1
ATOM 2025 C CA . LYS A 1 274 ? -23.226 33.766 18.136 1.00 34.69 273 LYS A CA 1
ATOM 2026 C C . LYS A 1 274 ? -21.804 33.281 17.815 1.00 34.77 273 LYS A C 1
ATOM 2027 O O . LYS A 1 274 ? -21.580 32.510 16.880 1.00 37.84 273 LYS A O 1
ATOM 2033 N N . LEU A 1 275 ? -20.843 33.739 18.598 1.00 31.59 274 LEU A N 1
ATOM 2034 C CA . LEU A 1 275 ? -19.446 33.408 18.362 1.00 29.20 274 LEU A CA 1
ATOM 2035 C C . LEU A 1 275 ? -18.915 32.450 19.403 1.00 35.08 274 LEU A C 1
ATOM 2036 O O . LEU A 1 275 ? -19.133 32.631 20.601 1.00 35.98 274 LEU A O 1
ATOM 2041 N N . ASP A 1 276 ? -18.208 31.425 18.949 1.00 38.27 275 ASP A N 1
ATOM 2042 C CA . ASP A 1 276 ? -17.667 30.455 19.879 1.00 42.23 275 ASP A CA 1
ATOM 2043 C C . ASP A 1 276 ? -16.192 30.744 20.081 1.00 37.21 275 ASP A C 1
ATOM 2044 O O . ASP A 1 276 ? -15.349 30.045 19.531 1.00 39.53 275 ASP A O 1
ATOM 2049 N N . GLY A 1 277 ? -15.891 31.782 20.861 1.00 29.80 276 GLY A N 1
ATOM 2050 C CA . GLY A 1 277 ? -14.522 32.104 21.233 1.00 24.99 276 GLY A CA 1
ATOM 2051 C C . GLY A 1 277 ? -14.285 31.862 22.718 1.00 28.93 276 GLY A C 1
ATOM 2052 O O . GLY A 1 277 ? -14.812 30.921 23.294 1.00 29.79 276 GLY A O 1
ATOM 2053 N N . GLU A 1 278 ? -13.465 32.699 23.337 1.00 31.73 277 GLU A N 1
ATOM 2054 C CA . GLU A 1 278 ? -13.310 32.676 24.779 1.00 35.39 277 GLU A CA 1
ATOM 2055 C C . GLU A 1 278 ? -14.020 33.904 25.317 1.00 30.85 277 GLU A C 1
ATOM 2056 O O . GLU A 1 278 ? -13.657 35.042 24.967 1.00 25.90 277 GLU A O 1
ATOM 2062 N N . ARG A 1 279 ? -15.041 33.678 26.145 1.00 26.01 278 ARG A N 1
ATOM 2063 C CA . ARG A 1 279 ? -15.756 34.773 26.791 1.00 28.01 278 ARG A CA 1
ATOM 2064 C C . ARG A 1 279 ? -14.759 35.593 27.613 1.00 27.83 278 ARG A C 1
ATOM 2065 O O . ARG A 1 279 ? -14.066 35.051 28.471 1.00 25.37 278 ARG A O 1
ATOM 2073 N N . MET A 1 280 ? -14.691 36.893 27.348 1.00 26.47 279 MET A N 1
ATOM 2074 C CA . MET A 1 280 ? -13.678 37.742 27.967 1.00 26.12 279 MET A CA 1
ATOM 2075 C C . MET A 1 280 ? -14.236 39.152 28.182 1.00 29.32 279 MET A C 1
ATOM 2076 O O . MET A 1 280 ? -14.866 39.721 27.283 1.00 30.99 279 MET A O 1
ATOM 2081 N N . GLN A 1 281 ? -14.026 39.708 29.376 1.00 30.80 280 GLN A N 1
ATOM 2082 C CA . GLN A 1 281 ? -14.390 41.104 29.653 1.00 27.92 280 GLN A CA 1
ATOM 2083 C C . GLN A 1 281 ? -13.129 41.986 29.704 1.00 29.56 280 GLN A C 1
ATOM 2084 O O . GLN A 1 281 ? -12.082 41.549 30.189 1.00 31.13 280 GLN A O 1
ATOM 2090 N N . MET A 1 282 ? -13.228 43.216 29.207 1.00 24.74 281 MET A N 1
ATOM 2091 C CA . MET A 1 282 ? -12.092 44.130 29.199 1.00 25.31 281 MET A CA 1
ATOM 2092 C C . MET A 1 282 ? -12.348 45.332 30.088 1.00 27.05 281 MET A C 1
ATOM 2093 O O . MET A 1 282 ? -13.404 45.943 30.008 1.00 27.28 281 MET A O 1
ATOM 2098 N N . HIS A 1 283 ? -11.373 45.676 30.923 1.00 27.91 282 HIS A N 1
ATOM 2099 C CA . HIS A 1 283 ? -11.483 46.815 31.817 1.00 30.23 282 HIS A CA 1
ATOM 2100 C C . HIS A 1 283 ? -10.416 47.832 31.428 1.00 35.87 282 HIS A C 1
ATOM 2101 O O . HIS A 1 283 ? -9.232 47.494 31.318 1.00 38.53 282 HIS A O 1
ATOM 2108 N N . LYS A 1 284 ? -10.826 49.079 31.221 1.00 37.96 283 LYS A N 1
ATOM 2109 C CA . LYS A 1 284 ? -9.891 50.096 30.748 1.00 38.78 283 LYS A CA 1
ATOM 2110 C C . LYS A 1 284 ? -9.931 51.368 31.568 1.00 40.59 283 LYS A C 1
ATOM 2111 O O . LYS A 1 284 ? -11.010 51.874 31.906 1.00 38.04 283 LYS A O 1
ATOM 2117 N N . ASP A 1 285 ? -8.740 51.873 31.880 1.00 39.58 284 ASP A N 1
ATOM 2118 C CA . ASP A 1 285 ? -8.574 53.193 32.463 1.00 36.98 284 ASP A CA 1
ATOM 2119 C C . ASP A 1 285 ? -7.323 53.801 31.854 1.00 42.90 284 ASP A C 1
ATOM 2120 O O . ASP A 1 285 ? -6.212 53.533 32.304 1.00 42.83 284 ASP A O 1
ATOM 2125 N N . GLY A 1 286 ? -7.499 54.610 30.816 1.00 44.73 285 GLY A N 1
ATOM 2126 C CA . GLY A 1 286 ? -6.368 55.241 30.175 1.00 41.04 285 GLY A CA 1
ATOM 2127 C C . GLY A 1 286 ? -5.466 54.206 29.536 1.00 43.73 285 GLY A C 1
ATOM 2128 O O . GLY A 1 286 ? -5.869 53.527 28.599 1.00 49.41 285 GLY A O 1
ATOM 2129 N N . ASP A 1 287 ? -4.245 54.084 30.048 1.00 46.48 286 ASP A N 1
ATOM 2130 C CA . ASP A 1 287 ? -3.256 53.163 29.498 1.00 47.37 286 ASP A CA 1
ATOM 2131 C C . ASP A 1 287 ? -3.298 51.810 30.194 1.00 45.54 286 ASP A C 1
ATOM 2132 O O . ASP A 1 287 ? -2.577 50.884 29.823 1.00 48.58 286 ASP A O 1
ATOM 2137 N N . VAL A 1 288 ? -4.155 51.696 31.199 1.00 42.44 287 VAL A N 1
ATOM 2138 C CA . VAL A 1 288 ? -4.214 50.499 32.020 1.00 42.77 287 VAL A CA 1
ATOM 2139 C C . VAL A 1 288 ? -5.355 49.579 31.605 1.00 42.74 287 VAL A C 1
ATOM 2140 O O . VAL A 1 288 ? -6.490 50.019 31.433 1.00 46.16 287 VAL A O 1
ATOM 2144 N N . TYR A 1 289 ? -5.041 48.298 31.448 1.00 43.99 288 TYR A N 1
ATOM 2145 C CA . TYR A 1 289 ? -6.011 47.318 30.989 1.00 30.87 288 TYR A CA 1
ATOM 2146 C C . TYR A 1 289 ? -5.967 46.042 31.817 1.00 33.69 288 TYR A C 1
ATOM 2147 O O . TYR A 1 289 ? -4.899 45.530 32.153 1.00 37.16 288 TYR A O 1
ATOM 2156 N N . LYS A 1 290 ? -7.138 45.513 32.120 1.00 29.07 289 LYS A N 1
ATOM 2157 C CA . LYS A 1 290 ? -7.236 44.201 32.727 1.00 32.53 289 LYS A CA 1
ATOM 2158 C C . LYS A 1 290 ? -8.256 43.395 31.948 1.00 32.00 289 LYS A C 1
ATOM 2159 O O . LYS A 1 290 ? -9.239 43.945 31.447 1.00 30.09 289 LYS A O 1
ATOM 2165 N N . TYR A 1 291 ? -8.015 42.092 31.856 1.00 31.79 290 TYR A N 1
ATOM 2166 C CA . TYR A 1 291 ? -8.920 41.175 31.174 1.00 31.56 290 TYR A CA 1
ATOM 2167 C C . TYR A 1 291 ? -9.280 40.003 32.081 1.00 29.10 290 TYR A C 1
ATOM 2168 O O . TYR A 1 291 ? -8.395 39.357 32.659 1.00 30.78 290 TYR A O 1
ATOM 2177 N N . PHE A 1 292 ? -10.570 39.706 32.179 1.00 25.01 291 PHE A N 1
ATOM 2178 C CA . PHE A 1 292 ? -11.024 38.557 32.953 1.00 26.88 291 PHE A CA 1
ATOM 2179 C C . PHE A 1 292 ? -11.817 37.565 32.101 1.00 24.62 291 PHE A C 1
ATOM 2180 O O . PHE A 1 292 ? -12.675 37.954 31.305 1.00 29.44 291 PHE A O 1
ATOM 2188 N N . SER A 1 293 ? -11.506 36.284 32.273 1.00 24.93 292 SER A N 1
ATOM 2189 C CA . SER A 1 293 ? -12.262 35.198 31.661 1.00 29.24 292 SER A CA 1
ATOM 2190 C C . SER A 1 293 ? -13.578 34.981 32.410 1.00 35.77 292 SER A C 1
ATOM 2191 O O . SER A 1 293 ? -13.872 35.666 33.396 1.00 37.93 292 SER A O 1
ATOM 2194 N N . ARG A 1 294 ? -14.362 34.012 31.955 1.00 35.29 293 ARG A N 1
ATOM 2195 C CA . ARG A 1 294 ? -15.727 33.882 32.445 1.00 33.95 293 ARG A CA 1
ATOM 2196 C C . ARG A 1 294 ? -15.733 33.385 33.882 1.00 37.79 293 ARG A C 1
ATOM 2197 O O . ARG A 1 294 ? -16.696 33.582 34.608 1.00 34.26 293 ARG A O 1
ATOM 2205 N N . ASN A 1 295 ? -14.644 32.746 34.292 1.00 34.17 294 ASN A N 1
ATOM 2206 C CA . ASN A 1 295 ? -14.543 32.251 35.647 1.00 32.74 294 ASN A CA 1
ATOM 2207 C C . ASN A 1 295 ? -13.864 33.241 36.565 1.00 32.88 294 ASN A C 1
ATOM 2208 O O . ASN A 1 295 ? -13.731 32.991 37.769 1.00 31.53 294 ASN A O 1
ATOM 2213 N N . GLY A 1 296 ? -13.441 34.363 36.002 1.00 28.23 295 GLY A N 1
ATOM 2214 C CA . GLY A 1 296 ? -12.845 35.404 36.805 1.00 28.54 295 GLY A CA 1
ATOM 2215 C C . GLY A 1 296 ? -11.360 35.226 37.063 1.00 35.64 295 GLY A C 1
ATOM 2216 O O . GLY A 1 296 ? -10.832 35.759 38.043 1.00 34.32 295 GLY A O 1
ATOM 2217 N N . TYR A 1 297 ? -10.686 34.470 36.197 1.00 33.67 296 TYR A N 1
ATOM 2218 C CA . TYR A 1 297 ? -9.224 34.410 36.216 1.00 30.75 296 TYR A CA 1
ATOM 2219 C C . TYR A 1 297 ? -8.647 35.528 35.366 1.00 30.35 296 TYR A C 1
ATOM 2220 O O . TYR A 1 297 ? -9.266 35.961 34.374 1.00 27.16 296 TYR A O 1
ATOM 2229 N N . ASN A 1 298 ? -7.457 35.980 35.761 1.00 30.94 297 ASN A N 1
ATOM 2230 C CA . ASN A 1 298 ? -6.792 37.113 35.129 1.00 30.80 297 ASN A CA 1
ATOM 2231 C C . ASN A 1 298 ? -5.972 36.748 33.892 1.00 31.43 297 ASN A C 1
ATOM 2232 O O . ASN A 1 298 ? -4.937 36.089 33.990 1.00 32.78 297 ASN A O 1
ATOM 2237 N N . TYR A 1 299 ? -6.420 37.233 32.737 1.00 29.31 298 TYR A N 1
ATOM 2238 C CA . TYR A 1 299 ? -5.738 36.958 31.477 1.00 27.07 298 TYR A CA 1
ATOM 2239 C C . TYR A 1 299 ? -4.979 38.162 30.944 1.00 35.87 298 TYR A C 1
ATOM 2240 O O . TYR A 1 299 ? -4.675 38.224 29.758 1.00 26.97 298 TYR A O 1
ATOM 2249 N N . THR A 1 300 ? -4.669 39.115 31.813 1.00 28.14 299 THR A N 1
ATOM 2250 C CA . THR A 1 300 ? -3.992 40.318 31.366 1.00 28.71 299 THR A CA 1
ATOM 2251 C C . THR A 1 300 ? -2.603 40.029 30.776 1.00 31.82 299 THR A C 1
ATOM 2252 O O . THR A 1 300 ? -2.174 40.733 29.862 1.00 32.57 299 THR A O 1
ATOM 2256 N N . ASP A 1 301 ? -1.921 38.987 31.267 1.00 30.67 300 ASP A N 1
ATOM 2257 C CA . ASP A 1 301 ? -0.589 38.645 30.747 1.00 32.02 300 ASP A CA 1
ATOM 2258 C C . ASP A 1 301 ? -0.637 38.295 29.270 1.00 35.89 300 ASP A C 1
ATOM 2259 O O . ASP A 1 301 ? 0.287 38.598 28.518 1.00 32.09 300 ASP A O 1
ATOM 2264 N N . GLN A 1 302 ? -1.724 37.658 28.857 1.00 30.32 301 GLN A N 1
ATOM 2265 C CA . GLN A 1 302 ? -1.895 37.288 27.460 1.00 35.84 301 GLN A CA 1
ATOM 2266 C C . GLN A 1 302 ? -2.203 38.491 26.558 1.00 36.12 301 GLN A C 1
ATOM 2267 O O . GLN A 1 302 ? -1.488 38.744 25.588 1.00 34.36 301 GLN A O 1
ATOM 2273 N N . PHE A 1 303 ? -3.250 39.234 26.908 1.00 31.61 302 PHE A N 1
ATOM 2274 C CA . PHE A 1 303 ? -3.813 40.265 26.038 1.00 34.01 302 PHE A CA 1
ATOM 2275 C C . PHE A 1 303 ? -3.146 41.639 26.136 1.00 36.51 302 PHE A C 1
ATOM 2276 O O . PHE A 1 303 ? -3.089 42.366 25.137 1.00 35.88 302 PHE A O 1
ATOM 2284 N N . GLY A 1 304 ? -2.663 41.995 27.329 1.00 33.92 303 GLY A N 1
ATOM 2285 C CA . GLY A 1 304 ? -1.897 43.221 27.512 1.00 31.07 303 GLY A CA 1
ATOM 2286 C C . GLY A 1 304 ? -2.373 44.203 28.579 1.00 30.93 303 GLY A C 1
ATOM 2287 O O . GLY A 1 304 ? -3.484 44.716 28.521 1.00 38.35 303 GLY A O 1
ATOM 2288 N N . ALA A 1 305 ? -1.506 44.499 29.541 1.00 33.81 304 ALA A N 1
ATOM 2289 C CA . ALA A 1 305 ? -1.810 45.476 30.590 1.00 38.47 304 ALA A CA 1
ATOM 2290 C C . ALA A 1 305 ? -1.718 46.937 30.127 1.00 42.25 304 ALA A C 1
ATOM 2291 O O . ALA A 1 305 ? -2.157 47.846 30.833 1.00 46.97 304 ALA A O 1
ATOM 2293 N N . SER A 1 306 ? -1.156 47.156 28.945 1.00 34.86 305 SER A N 1
ATOM 2294 C CA . SER A 1 306 ? -0.850 48.497 28.466 1.00 44.13 305 SER A CA 1
ATOM 2295 C C . SER A 1 306 ? -0.682 48.460 26.949 1.00 45.11 305 SER A C 1
ATOM 2296 O O . SER A 1 306 ? -0.645 47.383 26.361 1.00 47.95 305 SER A O 1
ATOM 2299 N N . PRO A 1 307 ? -0.595 49.633 26.304 1.00 42.81 306 PRO A N 1
ATOM 2300 C CA . PRO A 1 307 ? -0.408 49.611 24.845 1.00 44.64 306 PRO A CA 1
ATOM 2301 C C . PRO A 1 307 ? 0.982 49.175 24.324 1.00 45.11 306 PRO A C 1
ATOM 2302 O O . PRO A 1 307 ? 1.183 49.166 23.109 1.00 45.50 306 PRO A O 1
ATOM 2306 N N . THR A 1 308 ? 1.916 48.808 25.194 1.00 45.34 307 THR A N 1
ATOM 2307 C CA . THR A 1 308 ? 3.219 48.360 24.697 1.00 50.87 307 THR A CA 1
ATOM 2308 C C . THR A 1 308 ? 3.487 46.886 24.945 1.00 53.25 307 THR A C 1
ATOM 2309 O O . THR A 1 308 ? 4.597 46.410 24.715 1.00 58.46 307 THR A O 1
ATOM 2313 N N . GLU A 1 309 ? 2.487 46.160 25.427 1.00 46.62 308 GLU A N 1
ATOM 2314 C CA . GLU A 1 309 ? 2.667 44.733 25.627 1.00 49.00 308 GLU A CA 1
ATOM 2315 C C . GLU A 1 309 ? 1.383 43.963 25.419 1.00 41.92 308 GLU A C 1
ATOM 2316 O O . GLU A 1 309 ? 0.279 44.515 25.519 1.00 38.35 308 GLU A O 1
ATOM 2322 N N . GLY A 1 310 ? 1.538 42.679 25.119 1.00 35.62 309 GLY A N 1
ATOM 2323 C CA . GLY A 1 310 ? 0.400 41.796 25.001 1.00 37.31 309 GLY A CA 1
ATOM 2324 C C . GLY A 1 310 ? 0.073 41.475 23.564 1.00 37.80 309 GLY A C 1
ATOM 2325 O O . GLY A 1 310 ? 0.697 41.999 22.636 1.00 36.30 309 GLY A O 1
ATOM 2326 N N . SER A 1 311 ? -0.916 40.609 23.386 1.00 29.72 310 SER A N 1
ATOM 2327 C CA . SER A 1 311 ? -1.282 40.121 22.067 1.00 29.03 310 SER A CA 1
ATOM 2328 C C . SER A 1 311 ? -2.440 40.914 21.459 1.00 37.70 310 SER A C 1
ATOM 2329 O O . SER A 1 311 ? -2.803 40.702 20.299 1.00 33.67 310 SER A O 1
ATOM 2332 N N . LEU A 1 312 ? -3.019 41.826 22.234 1.00 27.94 311 LEU A N 1
ATOM 2333 C CA . LEU A 1 312 ? -4.200 42.539 21.779 1.00 29.51 311 LEU A CA 1
ATOM 2334 C C . LEU A 1 312 ? -4.151 44.039 22.037 1.00 33.70 311 LEU A C 1
ATOM 2335 O O . LEU A 1 312 ? -4.280 44.839 21.108 1.00 36.23 311 LEU A O 1
ATOM 2340 N N . THR A 1 313 ? -3.973 44.406 23.302 1.00 28.76 312 THR A N 1
ATOM 2341 C CA . THR A 1 313 ? -3.979 45.811 23.727 1.00 30.81 312 THR A CA 1
ATOM 2342 C C . THR A 1 313 ? -3.179 46.796 22.858 1.00 37.27 312 THR A C 1
ATOM 2343 O O . THR A 1 313 ? -3.683 47.874 22.544 1.00 42.08 312 THR A O 1
ATOM 2347 N N . PRO A 1 314 ? -1.945 46.435 22.451 1.00 36.03 313 PRO A N 1
ATOM 2348 C CA . PRO A 1 314 ? -1.199 47.399 21.624 1.00 40.45 313 PRO A CA 1
ATOM 2349 C C . PRO A 1 314 ? -1.913 47.718 20.311 1.00 41.07 313 PRO A C 1
ATOM 2350 O O . PRO A 1 314 ? -1.736 48.797 19.737 1.00 41.25 313 PRO A O 1
ATOM 2354 N N . PHE A 1 315 ? -2.727 46.777 19.852 1.00 36.23 314 PHE A N 1
ATOM 2355 C CA . PHE A 1 315 ? -3.376 46.907 18.562 1.00 40.15 314 PHE A CA 1
ATOM 2356 C C . PHE A 1 315 ? -4.738 47.590 18.643 1.00 40.96 314 PHE A C 1
ATOM 2357 O O . PHE A 1 315 ? -5.286 47.986 17.620 1.00 43.21 314 PHE A O 1
ATOM 2365 N N . ILE A 1 316 ? -5.292 47.727 19.844 1.00 38.65 315 ILE A N 1
ATOM 2366 C CA . ILE A 1 316 ? -6.659 48.247 19.971 1.00 38.55 315 ILE A CA 1
ATOM 2367 C C . ILE A 1 316 ? -6.734 49.508 20.816 1.00 43.94 315 ILE A C 1
ATOM 2368 O O . ILE A 1 316 ? -7.770 50.184 20.855 1.00 48.27 315 ILE A O 1
ATOM 2373 N N . HIS A 1 317 ? -5.639 49.816 21.498 1.00 39.81 316 HIS A N 1
ATOM 2374 C CA . HIS A 1 317 ? -5.596 50.976 22.359 1.00 39.45 316 HIS A CA 1
ATOM 2375 C C . HIS A 1 317 ? -6.017 52.218 21.588 1.00 44.12 316 HIS A C 1
ATOM 2376 O O . HIS A 1 317 ? -6.808 53.016 22.070 1.00 43.10 316 HIS A O 1
ATOM 2383 N N . ASN A 1 318 ? -5.523 52.356 20.367 1.00 44.94 317 ASN A N 1
ATOM 2384 C CA . ASN A 1 318 ? -5.804 53.558 19.598 1.00 44.59 317 ASN A CA 1
ATOM 2385 C C . ASN A 1 318 ? -7.120 53.546 18.803 1.00 52.02 317 ASN A C 1
ATOM 2386 O O . ASN A 1 318 ? -7.442 54.528 18.128 1.00 56.11 317 ASN A O 1
ATOM 2391 N N . ALA A 1 319 ? -7.884 52.454 18.903 1.00 48.04 318 ALA A N 1
ATOM 2392 C CA . ALA A 1 319 ? -9.216 52.390 18.297 1.00 41.11 318 ALA A CA 1
ATOM 2393 C C . ALA A 1 319 ? -10.233 53.144 19.146 1.00 45.84 318 ALA A C 1
ATOM 2394 O O . ALA A 1 319 ? -11.250 53.623 18.637 1.00 38.77 318 ALA A O 1
ATOM 2396 N N . PHE A 1 320 ? -9.956 53.247 20.443 1.00 37.38 319 PHE A N 1
ATOM 2397 C CA . PHE A 1 320 ? -10.857 53.945 21.355 1.00 48.08 319 PHE A CA 1
ATOM 2398 C C . PHE A 1 320 ? -10.972 55.429 21.045 1.00 51.30 319 PHE A C 1
ATOM 2399 O O . PHE A 1 320 ? -9.976 56.116 20.783 1.00 58.78 319 PHE A O 1
ATOM 2407 N N . LYS A 1 321 ? -12.205 55.913 21.072 1.00 46.71 320 LYS A N 1
ATOM 2408 C CA . LYS A 1 321 ? -12.498 57.297 20.735 1.00 44.95 320 LYS A CA 1
ATOM 2409 C C . LYS A 1 321 ? -11.952 58.302 21.762 1.00 46.63 320 LYS A C 1
ATOM 2410 O O . LYS A 1 321 ? -11.713 57.963 22.924 1.00 50.16 320 LYS A O 1
ATOM 2416 N N . ALA A 1 322 ? -11.759 59.539 21.312 1.00 51.28 321 ALA A N 1
ATOM 2417 C CA . ALA A 1 322 ? -11.086 60.573 22.096 1.00 51.85 321 ALA A CA 1
ATOM 2418 C C . ALA A 1 322 ? -11.642 60.825 23.504 1.00 51.78 321 ALA A C 1
ATOM 2419 O O . ALA A 1 322 ? -10.877 61.006 24.446 1.00 54.19 321 ALA A O 1
ATOM 2421 N N . ASP A 1 323 ? -12.962 60.833 23.656 1.00 63.12 322 ASP A N 1
ATOM 2422 C CA . ASP A 1 323 ? -13.552 61.188 24.944 1.00 64.45 322 ASP A CA 1
ATOM 2423 C C . ASP A 1 323 ? -13.567 60.039 25.957 1.00 67.07 322 ASP A C 1
ATOM 2424 O O . ASP A 1 323 ? -13.942 60.238 27.117 1.00 70.19 322 ASP A O 1
ATOM 2426 N N . ILE A 1 324 ? -13.148 58.850 25.524 1.00 58.81 323 ILE A N 1
ATOM 2427 C CA . ILE A 1 324 ? -13.257 57.649 26.349 1.00 51.89 323 ILE A CA 1
ATOM 2428 C C . ILE A 1 324 ? -11.993 57.370 27.149 1.00 53.82 323 ILE A C 1
ATOM 2429 O O . ILE A 1 324 ? -10.956 57.008 26.600 1.00 59.12 323 ILE A O 1
ATOM 2434 N N . GLN A 1 325 ? -12.095 57.531 28.457 1.00 43.20 324 GLN A N 1
ATOM 2435 C CA . GLN A 1 325 ? -10.965 57.323 29.338 1.00 53.13 324 GLN A CA 1
ATOM 2436 C C . GLN A 1 325 ? -11.123 55.978 30.031 1.00 49.24 324 GLN A C 1
ATOM 2437 O O . GLN A 1 325 ? -10.178 55.193 30.121 1.00 46.44 324 GLN A O 1
ATOM 2443 N N . ILE A 1 326 ? -12.337 55.725 30.513 1.00 50.45 325 ILE A N 1
ATOM 2444 C CA . ILE A 1 326 ? -12.666 54.499 31.223 1.00 43.81 325 ILE A CA 1
ATOM 2445 C C . ILE A 1 326 ? -13.817 53.763 30.547 1.00 41.91 325 ILE A C 1
ATOM 2446 O O . ILE A 1 326 ? -14.825 54.363 30.191 1.00 44.57 325 ILE A O 1
ATOM 2451 N N . CYS A 1 327 ? -13.669 52.458 30.373 1.00 41.37 326 CYS A N 1
ATOM 2452 C CA . CYS A 1 327 ? -14.785 51.651 29.916 1.00 38.93 326 CYS A CA 1
ATOM 2453 C C . CYS A 1 327 ? -14.588 50.189 30.280 1.00 36.14 326 CYS A C 1
ATOM 2454 O O . CYS A 1 327 ? -13.465 49.745 30.530 1.00 30.87 326 CYS A O 1
ATOM 2457 N N . ILE A 1 328 ? -15.699 49.458 30.321 1.00 34.76 327 ILE A N 1
ATOM 2458 C CA . ILE A 1 328 ? -15.697 48.030 30.611 1.00 30.95 327 ILE A CA 1
ATOM 2459 C C . ILE A 1 328 ? -16.510 47.350 29.531 1.00 30.50 327 ILE A C 1
ATOM 2460 O O . ILE A 1 328 ? -17.654 47.732 29.291 1.00 33.87 327 ILE A O 1
ATOM 2465 N N . LEU A 1 329 ? -15.929 46.354 28.871 1.00 30.15 328 LEU A N 1
ATOM 2466 C CA . LEU A 1 329 ? -16.603 45.711 27.754 1.00 27.03 328 LEU A CA 1
ATOM 2467 C C . LEU A 1 329 ? -16.822 44.250 28.020 1.00 32.41 328 LEU A C 1
ATOM 2468 O O . LEU A 1 329 ? -16.033 43.618 28.712 1.00 28.68 328 LEU A O 1
ATOM 2473 N N . ASP A 1 330 ? -17.890 43.706 27.448 1.00 31.65 329 ASP A N 1
ATOM 2474 C CA . ASP A 1 330 ? -18.116 42.275 27.490 1.00 28.52 329 ASP A CA 1
ATOM 2475 C C . ASP A 1 330 ? -18.101 41.779 26.055 1.00 34.31 329 ASP A C 1
ATOM 2476 O O . ASP A 1 330 ? -18.645 42.438 25.166 1.00 34.57 329 ASP A O 1
ATOM 2481 N N . GLY A 1 331 ? -17.475 40.627 25.824 1.00 33.57 330 GLY A N 1
ATOM 2482 C CA . GLY A 1 331 ? -17.379 40.094 24.480 1.00 23.73 330 GLY A CA 1
ATOM 2483 C C . GLY A 1 331 ? -16.689 38.756 24.362 1.00 27.80 330 GLY A C 1
ATOM 2484 O O . GLY A 1 331 ? -16.583 37.985 25.321 1.00 31.35 330 GLY A O 1
ATOM 2485 N N . GLU A 1 332 ? -16.197 38.463 23.168 1.00 31.38 331 GLU A N 1
ATOM 2486 C CA . GLU A 1 332 ? -15.645 37.136 22.914 1.00 32.98 331 GLU A CA 1
ATOM 2487 C C . GLU A 1 332 ? -14.343 37.253 22.121 1.00 33.18 331 GLU A C 1
ATOM 2488 O O . GLU A 1 332 ? -14.300 37.983 21.131 1.00 33.37 331 GLU A O 1
ATOM 2494 N N . MET A 1 333 ? -13.284 36.574 22.582 1.00 29.09 332 MET A N 1
ATOM 2495 C CA . MET A 1 333 ? -11.982 36.589 21.904 1.00 23.66 332 MET A CA 1
ATOM 2496 C C . MET A 1 333 ? -11.935 35.544 20.803 1.00 26.61 332 MET A C 1
ATOM 2497 O O . MET A 1 333 ? -12.190 34.369 21.051 1.00 29.31 332 MET A O 1
ATOM 2502 N N . MET A 1 334 ? -11.587 35.964 19.591 1.00 29.43 333 MET A N 1
ATOM 2503 C CA . MET A 1 334 ? -11.574 35.065 18.439 1.00 26.10 333 MET A CA 1
ATOM 2504 C C . MET A 1 334 ? -10.155 34.931 17.888 1.00 24.95 333 MET A C 1
ATOM 2505 O O . M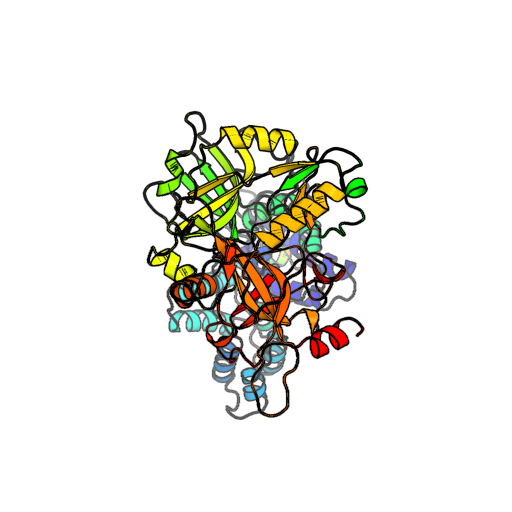ET A 1 334 ? -9.312 35.795 18.104 1.00 30.88 333 MET A O 1
ATOM 2510 N N . ALA A 1 335 ? -9.882 33.839 17.191 1.00 25.02 334 ALA A N 1
ATOM 2511 C CA . ALA A 1 335 ? -8.628 33.709 16.477 1.00 23.20 334 ALA A CA 1
ATOM 2512 C C . ALA A 1 335 ? -8.907 34.041 15.016 1.00 27.91 334 ALA A C 1
ATOM 2513 O O . ALA A 1 335 ? -9.647 33.327 14.342 1.00 28.87 334 ALA A O 1
ATOM 2515 N N . TYR A 1 336 ? -8.334 35.141 14.537 1.00 29.27 335 TYR A N 1
ATOM 2516 C CA . TYR A 1 336 ? -8.640 35.649 13.201 1.00 27.45 335 TYR A CA 1
ATOM 2517 C C . TYR A 1 336 ? -7.520 35.405 12.201 1.00 25.42 335 TYR A C 1
ATOM 2518 O O . TYR A 1 336 ? -6.362 35.707 12.467 1.00 25.91 335 TYR A O 1
ATOM 2527 N N . ASN A 1 337 ? -7.885 34.856 11.046 1.00 25.87 336 ASN A N 1
ATOM 2528 C CA . ASN A 1 337 ? -6.976 34.743 9.912 1.00 27.00 336 ASN A CA 1
ATOM 2529 C C . ASN A 1 337 ? -7.085 35.945 8.974 1.00 32.12 336 ASN A C 1
ATOM 2530 O O . ASN A 1 337 ? -8.110 36.135 8.337 1.00 39.72 336 ASN A O 1
ATOM 2535 N N . PRO A 1 338 ? -6.017 36.752 8.873 1.00 32.59 337 PRO A N 1
ATOM 2536 C CA . PRO A 1 338 ? -5.943 37.925 7.992 1.00 29.97 337 PRO A CA 1
ATOM 2537 C C . PRO A 1 338 ? -6.055 37.610 6.499 1.00 31.10 337 PRO A C 1
ATOM 2538 O O . PRO A 1 338 ? -6.673 38.373 5.762 1.00 35.31 337 PRO A O 1
ATOM 2542 N N . ASN A 1 339 ? -5.440 36.519 6.065 1.00 31.41 338 ASN A N 1
ATOM 2543 C CA . ASN A 1 339 ? -5.380 36.185 4.653 1.00 32.70 338 ASN A CA 1
ATOM 2544 C C . ASN A 1 339 ? -6.704 35.690 4.103 1.00 33.61 338 ASN A C 1
ATOM 2545 O O . ASN A 1 339 ? -6.932 35.717 2.905 1.00 33.58 338 ASN A O 1
ATOM 2550 N N . THR A 1 340 ? -7.583 35.229 4.981 1.00 32.84 339 THR A N 1
ATOM 2551 C CA . THR A 1 340 ? -8.881 34.766 4.529 1.00 32.37 339 THR A CA 1
ATOM 2552 C C . THR A 1 340 ? -10.005 35.608 5.110 1.00 30.29 339 THR A C 1
ATOM 2553 O O . THR A 1 340 ? -11.151 35.424 4.755 1.00 30.52 339 THR A O 1
ATOM 2557 N N . GLN A 1 341 ? -9.659 36.537 5.994 1.00 32.66 340 GLN A N 1
ATOM 2558 C CA . GLN A 1 341 ? -10.649 37.325 6.740 1.00 40.46 340 GLN A CA 1
ATOM 2559 C C . GLN A 1 341 ? -11.685 36.463 7.469 1.00 38.19 340 GLN A C 1
ATOM 2560 O O . GLN A 1 341 ? -12.875 36.762 7.454 1.00 35.90 340 GLN A O 1
ATOM 2566 N N . THR A 1 342 ? -11.234 35.386 8.101 1.00 33.63 341 THR A N 1
ATOM 2567 C CA . THR A 1 342 ? -12.160 34.497 8.789 1.00 29.96 341 THR A CA 1
ATOM 2568 C C . THR A 1 342 ? -11.729 34.182 10.232 1.00 28.10 341 THR A C 1
ATOM 2569 O O . THR A 1 342 ? -10.552 34.265 10.587 1.00 25.42 341 THR A O 1
ATOM 2573 N N . PHE A 1 343 ? -12.706 33.857 11.064 1.00 25.09 342 PHE A N 1
ATOM 2574 C CA . PHE A 1 343 ? -12.450 33.373 12.413 1.00 31.04 342 PHE A CA 1
ATOM 2575 C C . PHE A 1 343 ? -12.257 31.857 12.388 1.00 32.35 342 PHE A C 1
ATOM 2576 O O . PHE A 1 343 ? -13.001 31.138 11.731 1.00 42.43 342 PHE A O 1
ATOM 2584 N N . MET A 1 344 ? -11.256 31.370 13.100 1.00 27.99 343 MET A N 1
ATOM 2585 C CA . MET A 1 344 ? -11.025 29.937 13.172 1.00 29.90 343 MET A CA 1
ATOM 2586 C C . MET A 1 344 ? -11.799 29.300 14.335 1.00 35.54 343 MET A C 1
ATOM 2587 O O . MET A 1 344 ? -11.866 29.844 15.436 1.00 35.22 343 MET A O 1
ATOM 2592 N N . GLN A 1 345 ? -12.424 28.163 14.059 1.00 32.26 344 GLN A N 1
ATOM 2593 C CA . GLN A 1 345 ? -13.264 27.496 15.036 1.00 33.57 344 GLN A CA 1
ATOM 2594 C C . GLN A 1 345 ? -12.377 26.761 16.017 1.00 34.77 344 GLN A C 1
ATOM 2595 O O . GLN A 1 345 ? -11.221 26.457 15.698 1.00 31.77 344 GLN A O 1
ATOM 2601 N N . LYS A 1 346 ? -12.924 26.472 17.199 1.00 40.82 345 LYS A N 1
ATOM 2602 C CA . LYS A 1 346 ? -12.193 25.776 18.261 1.00 44.02 345 LYS A CA 1
ATOM 2603 C C . LYS A 1 346 ? -11.728 24.383 17.848 1.00 49.12 345 LYS A C 1
ATOM 2604 O O . LYS A 1 346 ? -10.563 24.009 18.072 1.00 48.95 345 LYS A O 1
ATOM 2610 N N . GLY A 1 347 ? -12.644 23.632 17.240 1.00 46.84 346 GLY A N 1
ATOM 2611 C CA . GLY A 1 347 ? -12.378 22.271 16.807 1.00 50.98 346 GLY A CA 1
ATOM 2612 C C . GLY A 1 347 ? -11.592 22.177 15.511 1.00 55.78 346 GLY A C 1
ATOM 2613 O O . GLY A 1 347 ? -12.129 22.377 14.415 1.00 53.33 346 GLY A O 1
ATOM 2614 N N . THR A 1 348 ? -10.306 21.868 15.640 1.00 61.85 347 THR A N 1
ATOM 2615 C CA . THR A 1 348 ? -9.432 21.716 14.483 1.00 63.57 347 THR A CA 1
ATOM 2616 C C . THR A 1 348 ? -8.278 20.764 14.837 1.00 66.07 347 THR A C 1
ATOM 2617 O O . THR A 1 348 ? -7.934 20.601 16.010 1.00 63.50 347 THR A O 1
ATOM 2621 N N . LYS A 1 349 ? -7.709 20.112 13.826 1.00 67.59 348 LYS A N 1
ATOM 2622 C CA . LYS A 1 349 ? -6.524 19.283 14.016 1.00 65.62 348 LYS A CA 1
ATOM 2623 C C . LYS A 1 349 ? -5.286 20.169 14.213 1.00 67.44 348 LYS A C 1
ATOM 2624 O O . LYS A 1 349 ? -4.234 19.695 14.647 1.00 63.27 348 LYS A O 1
ATOM 2626 N N . PHE A 1 350 ? -5.432 21.459 13.898 1.00 71.05 349 PHE A N 1
ATOM 2627 C CA . PHE A 1 350 ? -4.353 22.445 14.015 1.00 67.60 349 PHE A CA 1
ATOM 2628 C C . PHE A 1 350 ? -4.299 23.100 15.401 1.00 67.31 349 PHE A C 1
ATOM 2629 O O . PHE A 1 350 ? -5.238 22.990 16.196 1.00 63.41 349 PHE A O 1
ATOM 2637 N N . ASP A 1 351 ? -3.194 23.795 15.666 1.00 69.27 350 ASP A N 1
ATOM 2638 C CA . ASP A 1 351 ? -2.936 24.419 16.960 1.00 67.61 350 ASP A CA 1
ATOM 2639 C C . ASP A 1 351 ? -3.207 25.932 16.920 1.00 69.09 350 ASP A C 1
ATOM 2640 O O . ASP A 1 351 ? -2.344 26.713 16.509 1.00 68.73 350 ASP A O 1
ATOM 2645 N N . ILE A 1 352 ? -4.402 26.330 17.359 1.00 67.10 351 ILE A N 1
ATOM 2646 C CA . ILE A 1 352 ? -4.845 27.731 17.356 1.00 61.71 351 ILE A CA 1
ATOM 2647 C C . ILE A 1 352 ? -3.964 28.671 18.206 1.00 56.94 351 ILE A C 1
ATOM 2648 O O . ILE A 1 352 ? -3.527 29.733 17.726 1.00 43.27 351 ILE A O 1
ATOM 2653 N N . LYS A 1 353 ? -3.712 28.273 19.457 1.00 60.79 352 LYS A N 1
ATOM 2654 C CA . LYS A 1 353 ? -2.783 28.984 20.339 1.00 65.66 352 LYS A CA 1
ATOM 2655 C C . LYS A 1 353 ? -1.419 29.246 19.674 1.00 68.30 352 LYS A C 1
ATOM 2656 O O . LYS A 1 353 ? -0.967 30.395 19.598 1.00 69.69 352 LYS A O 1
ATOM 2662 N N . ARG A 1 354 ? -0.775 28.184 19.186 1.00 62.51 353 ARG A N 1
ATOM 2663 C CA . ARG A 1 354 ? 0.553 28.298 18.567 1.00 64.58 353 ARG A CA 1
ATOM 2664 C C . ARG A 1 354 ? 0.570 29.206 17.334 1.00 63.86 353 ARG A C 1
ATOM 2665 O O . ARG A 1 354 ? 1.415 30.099 17.231 1.00 59.90 353 ARG A O 1
ATOM 2667 N N . MET A 1 355 ? -0.363 28.975 16.408 1.00 67.54 354 MET A N 1
ATOM 2668 C CA . MET A 1 355 ? -0.492 29.807 15.208 1.00 62.61 354 MET A CA 1
ATOM 2669 C C . MET A 1 355 ? -0.760 31.254 15.570 1.00 58.04 354 MET A C 1
ATOM 2670 O O . MET A 1 355 ? -0.305 32.150 14.867 1.00 58.38 354 MET A O 1
ATOM 2675 N N . VAL A 1 356 ? -1.503 31.482 16.657 1.00 55.27 355 VAL A N 1
ATOM 2676 C CA . VAL A 1 356 ? -1.673 32.842 17.171 1.00 59.19 355 VAL A CA 1
ATOM 2677 C C . VAL A 1 356 ? -0.331 33.407 17.651 1.00 59.81 355 VAL A C 1
ATOM 2678 O O . VAL A 1 356 ? -0.022 34.580 17.415 1.00 54.92 355 VAL A O 1
ATOM 2682 N N . GLU A 1 357 ? 0.472 32.566 18.301 1.00 66.91 356 GLU A N 1
ATOM 2683 C CA . GLU A 1 357 ? 1.794 32.987 18.785 1.00 71.51 356 GLU A CA 1
ATOM 2684 C C . GLU A 1 357 ? 2.818 33.123 17.661 1.00 73.75 356 GLU A C 1
ATOM 2685 O O . GLU A 1 357 ? 3.585 34.081 17.635 1.00 73.46 356 GLU A O 1
ATOM 2691 N N . ASP A 1 358 ? 2.815 32.177 16.724 1.00 80.57 357 ASP A N 1
ATOM 2692 C CA . ASP A 1 358 ? 3.709 32.231 15.561 1.00 85.45 357 ASP A CA 1
ATOM 2693 C C . ASP A 1 358 ? 3.309 33.322 14.554 1.00 79.45 357 ASP A C 1
ATOM 2694 O O . ASP A 1 358 ? 3.911 33.433 13.482 1.00 76.58 357 ASP A O 1
ATOM 2699 N N . SER A 1 359 ? 2.291 34.108 14.912 1.00 75.92 358 SER A N 1
ATOM 2700 C CA . SER A 1 359 ? 1.733 35.186 14.079 1.00 70.85 358 SER A CA 1
ATOM 2701 C C . SER A 1 359 ? 1.010 34.712 12.808 1.00 63.27 358 SER A C 1
ATOM 2702 O O . SER A 1 359 ? 0.791 35.495 11.880 1.00 65.08 358 SER A O 1
ATOM 2705 N N . ASP A 1 360 ? 0.635 33.440 12.763 1.00 48.94 359 ASP A N 1
ATOM 2706 C CA . ASP A 1 360 ? -0.135 32.952 11.634 1.00 49.37 359 ASP A CA 1
ATOM 2707 C C . ASP A 1 360 ? -1.581 33.432 11.755 1.00 47.98 359 ASP A C 1
ATOM 2708 O O . ASP A 1 360 ? -2.236 33.704 10.757 1.00 50.78 359 ASP A O 1
ATOM 2713 N N . LEU A 1 361 ? -2.068 33.517 12.990 1.00 38.18 360 LEU A N 1
ATOM 2714 C CA . LEU A 1 361 ? -3.391 34.026 13.288 1.00 33.69 360 LEU A CA 1
ATOM 2715 C C . LEU A 1 361 ? -3.198 35.162 14.283 1.00 33.01 360 LEU A C 1
ATOM 2716 O O . LEU A 1 361 ? -2.125 35.289 14.875 1.00 32.02 360 LEU A O 1
ATOM 2721 N N . GLN A 1 362 ? -4.226 35.985 14.473 1.00 28.37 361 GLN A N 1
ATOM 2722 C CA . GLN A 1 362 ? -4.188 37.005 15.511 1.00 26.33 361 GLN A CA 1
ATOM 2723 C C . GLN A 1 362 ? -5.443 36.996 16.370 1.00 32.54 361 GLN A C 1
ATOM 2724 O O . GLN A 1 362 ? -6.500 36.492 15.962 1.00 29.67 361 GLN A O 1
ATOM 2730 N N . THR A 1 363 ? -5.313 37.579 17.558 1.00 24.96 362 THR A N 1
ATOM 2731 C CA . THR A 1 363 ? -6.404 37.673 18.492 1.00 24.03 362 THR A CA 1
ATOM 2732 C C . THR A 1 363 ? -7.326 38.800 18.094 1.00 32.50 362 THR A C 1
ATOM 2733 O O . THR A 1 363 ? -6.866 39.888 17.793 1.00 28.55 362 THR A O 1
ATOM 2737 N N . CYS A 1 364 ? -8.629 38.524 18.103 1.00 34.33 363 CYS A N 1
ATOM 2738 C CA . CYS A 1 364 ? -9.650 39.510 17.771 1.00 23.41 363 CYS A CA 1
ATOM 2739 C C . CYS A 1 364 ? -10.745 39.558 18.843 1.00 23.02 363 CYS A C 1
ATOM 2740 O O . CYS A 1 364 ? -11.377 38.549 19.153 1.00 22.57 363 CYS A O 1
ATOM 2743 N N . TYR A 1 365 ? -10.964 40.736 19.410 1.00 25.91 364 TYR A N 1
ATOM 2744 C CA . TYR A 1 365 ? -11.998 40.923 20.416 1.00 26.95 364 TYR A CA 1
ATOM 2745 C C . TYR A 1 365 ? -13.329 41.234 19.739 1.00 26.39 364 TYR A C 1
ATOM 2746 O O . TYR A 1 365 ? -13.508 42.329 19.211 1.00 27.12 364 TYR A O 1
ATOM 2755 N N . CYS A 1 366 ? -14.256 40.279 19.757 1.00 25.31 365 CYS A N 1
ATOM 2756 C CA . CYS A 1 366 ? -15.621 40.509 19.298 1.00 23.78 365 CYS A CA 1
ATOM 2757 C C . CYS A 1 366 ? -16.506 40.991 20.455 1.00 25.93 365 CYS A C 1
ATOM 2758 O O . CYS A 1 366 ? -16.806 40.224 21.378 1.00 26.10 365 CYS A O 1
ATOM 2761 N N . VAL A 1 367 ? -16.942 42.243 20.383 1.00 29.66 366 VAL A N 1
ATOM 2762 C CA . VAL A 1 367 ? -17.605 42.911 21.500 1.00 31.37 366 VAL A CA 1
ATOM 2763 C C . VAL A 1 367 ? -19.121 43.086 21.310 1.00 35.16 366 VAL A C 1
ATOM 2764 O O . VAL A 1 367 ? -19.563 43.613 20.281 1.00 32.41 366 VAL A O 1
ATOM 2768 N N . PHE A 1 368 ? -19.908 42.659 22.304 1.00 26.90 367 PHE A N 1
ATOM 2769 C CA . PHE A 1 368 ? -21.365 42.794 22.229 1.00 30.10 367 PHE A CA 1
ATOM 2770 C C . PHE A 1 368 ? -22.016 43.534 23.405 1.00 32.20 367 PHE A C 1
ATOM 2771 O O . PHE A 1 368 ? -23.234 43.611 23.470 1.00 31.60 367 PHE A O 1
ATOM 2779 N N . ASP A 1 369 ? -21.223 44.065 24.331 1.00 35.35 368 ASP A N 1
ATOM 2780 C CA . ASP A 1 369 ? -21.776 44.811 25.470 1.00 30.65 368 ASP A CA 1
ATOM 2781 C C . ASP A 1 369 ? -20.758 45.716 26.168 1.00 33.07 368 A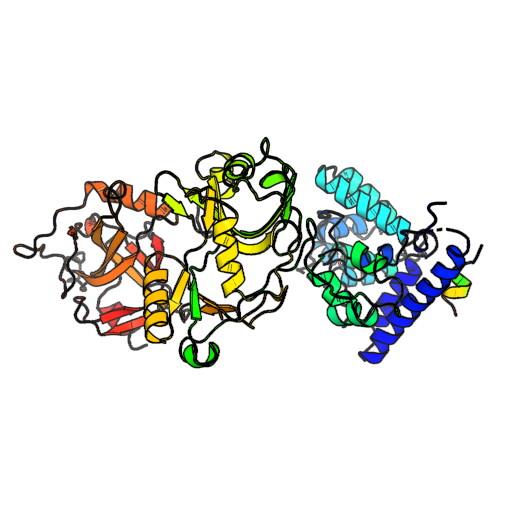SP A C 1
ATOM 2782 O O . ASP A 1 369 ? -19.539 45.506 26.095 1.00 32.38 368 ASP A O 1
ATOM 2787 N N . VAL A 1 370 ? -21.282 46.724 26.848 1.00 31.09 369 VAL A N 1
ATOM 2788 C CA . VAL A 1 370 ? -20.476 47.670 27.600 1.00 31.35 369 VAL A CA 1
ATOM 2789 C C . VAL A 1 370 ? -21.182 47.921 28.934 1.00 36.70 369 VAL A C 1
ATOM 2790 O O . VAL A 1 370 ? -22.404 48.027 28.987 1.00 36.02 369 VAL A O 1
ATOM 2794 N N . LEU A 1 371 ? -20.417 47.971 30.016 1.00 37.73 370 LEU A N 1
ATOM 2795 C CA . LEU A 1 371 ? -21.006 48.024 31.345 1.00 39.07 370 LEU A CA 1
ATOM 2796 C C . LEU A 1 371 ? -20.648 49.328 32.038 1.00 42.53 370 LEU A C 1
ATOM 2797 O O . LEU A 1 371 ? -21.199 49.673 33.079 1.00 45.11 370 LEU A O 1
ATOM 2802 N N . MET A 1 372 ? -19.723 50.063 31.444 1.00 43.46 371 MET A N 1
ATOM 2803 C CA . MET A 1 372 ? -19.304 51.328 32.019 1.00 44.38 371 MET A CA 1
ATOM 2804 C C . MET A 1 372 ? -18.634 52.181 30.951 1.00 45.22 371 MET A C 1
ATOM 2805 O O . MET A 1 372 ? -17.934 51.673 30.070 1.00 40.34 371 MET A O 1
ATOM 2810 N N . VAL A 1 373 ? -18.915 53.459 30.981 1.00 47.16 372 VAL A N 1
ATOM 2811 C CA . VAL A 1 373 ? -18.193 54.390 30.181 1.00 48.96 372 VAL A CA 1
ATOM 2812 C C . VAL A 1 373 ? -17.918 55.626 30.978 1.00 52.30 372 VAL A C 1
ATOM 2813 O O . VAL A 1 373 ? -18.806 56.323 31.342 1.00 57.26 372 VAL A O 1
ATOM 2817 N N . ASN A 1 374 ? -16.667 55.874 31.266 1.00 48.69 373 ASN A N 1
ATOM 2818 C CA . ASN A 1 374 ? -16.302 57.055 31.985 1.00 51.65 373 ASN A CA 1
ATOM 2819 C C . ASN A 1 374 ? -17.064 57.246 33.275 1.00 53.30 373 ASN A C 1
ATOM 2820 O O . ASN A 1 374 ? -17.430 58.326 33.605 1.00 58.99 373 ASN A O 1
ATOM 2825 N N . ASN A 1 375 ? -17.328 56.229 34.035 1.00 56.08 374 ASN A N 1
ATOM 2826 C CA . ASN A 1 375 ? -17.950 56.552 35.293 1.00 69.19 374 ASN A CA 1
ATOM 2827 C C . ASN A 1 375 ? -19.427 56.761 35.250 1.00 61.16 374 ASN A C 1
ATOM 2828 O O . ASN A 1 375 ? -20.004 57.181 36.199 1.00 60.21 374 ASN A O 1
ATOM 2833 N N . LYS A 1 376 ? -20.019 56.437 34.131 1.00 59.99 375 LYS A N 1
ATOM 2834 C CA . LYS A 1 376 ? -21.401 56.136 34.043 1.00 61.22 375 LYS A CA 1
ATOM 2835 C C . LYS A 1 376 ? -21.458 54.616 34.117 1.00 56.39 375 LYS A C 1
ATOM 2836 O O . LYS A 1 376 ? -20.715 53.956 33.455 1.00 48.70 375 LYS A O 1
ATOM 2842 N N . LYS A 1 377 ? -22.332 54.082 34.951 1.00 56.16 376 LYS A N 1
ATOM 2843 C CA . LYS A 1 377 ? -22.495 52.669 35.134 1.00 41.00 376 LYS A CA 1
ATOM 2844 C C . LYS A 1 377 ? -23.654 52.280 34.329 1.00 47.66 376 LYS A C 1
ATOM 2845 O O . LYS A 1 377 ? -24.615 52.970 34.325 1.00 47.23 376 LYS A O 1
ATOM 2851 N N . LEU A 1 378 ? -23.592 51.165 33.647 1.00 43.77 377 LEU A N 1
ATOM 2852 C CA . LEU A 1 378 ? -24.589 50.897 32.668 1.00 45.15 377 LEU A CA 1
ATOM 2853 C C . LEU A 1 378 ? -25.345 49.637 32.841 1.00 43.35 377 LEU A C 1
ATOM 2854 O O . LEU A 1 378 ? -26.140 49.316 32.025 1.00 43.11 377 LEU A O 1
ATOM 2859 N N . GLY A 1 379 ? -25.093 48.912 33.904 1.00 43.54 378 GLY A N 1
ATOM 2860 C CA . GLY A 1 379 ? -25.757 47.650 34.118 1.00 45.43 378 GLY A CA 1
ATOM 2861 C C . GLY A 1 379 ? -27.256 47.702 34.059 1.00 47.98 378 GLY A C 1
ATOM 2862 O O . GLY A 1 379 ? -27.905 46.790 33.618 1.00 49.79 378 GLY A O 1
ATOM 2863 N N . HIS A 1 380 ? -27.800 48.803 34.517 1.00 49.20 379 HIS A N 1
ATOM 2864 C CA . HIS A 1 380 ? -29.248 48.952 34.641 1.00 51.70 379 HIS A CA 1
ATOM 2865 C C . HIS A 1 380 ? -29.913 49.650 33.452 1.00 54.14 379 HIS A C 1
ATOM 2866 O O . HIS A 1 380 ? -31.138 49.788 33.415 1.00 57.64 379 HIS A O 1
ATOM 2873 N N . GLU A 1 381 ? -29.112 50.105 32.494 1.00 49.28 380 GLU A N 1
ATOM 2874 C CA . GLU A 1 381 ? -29.658 50.633 31.252 1.00 51.54 380 GLU A CA 1
ATOM 2875 C C . GLU A 1 381 ? -30.226 49.489 30.434 1.00 55.17 380 GLU A C 1
ATOM 2876 O O . GLU A 1 381 ? -29.884 48.325 30.655 1.00 44.94 380 GLU A O 1
ATOM 2882 N N . THR A 1 382 ? -31.094 49.818 29.483 1.00 58.60 381 THR A N 1
ATOM 2883 C CA . THR A 1 382 ? -31.583 48.806 28.560 1.00 55.77 381 THR A CA 1
ATOM 2884 C C . THR A 1 382 ? -30.478 48.434 27.588 1.00 49.65 381 THR A C 1
ATOM 2885 O O . THR A 1 382 ? -29.656 49.274 27.208 1.00 47.09 381 THR A O 1
ATOM 2889 N N . LEU A 1 383 ? -30.459 47.162 27.212 1.00 47.25 382 LEU A N 1
ATOM 2890 C CA . LEU A 1 383 ? -29.582 46.670 26.169 1.00 44.78 382 LEU A CA 1
ATOM 2891 C C . LEU A 1 383 ? -29.646 47.591 24.953 1.00 43.81 382 LEU A C 1
ATOM 2892 O O . LEU A 1 383 ? -28.630 47.865 24.332 1.00 49.36 382 LEU A O 1
ATOM 2897 N N . ARG A 1 384 ? -30.842 48.077 24.631 1.00 49.31 383 ARG A N 1
ATOM 2898 C CA . ARG A 1 384 ? -31.018 49.064 23.569 1.00 48.59 383 ARG A CA 1
ATOM 2899 C C . ARG A 1 384 ? -30.115 50.275 23.776 1.00 48.40 383 ARG A C 1
ATOM 2900 O O . ARG A 1 384 ? -29.361 50.650 22.887 1.00 47.84 383 ARG A O 1
ATOM 2908 N N . LYS A 1 385 ? -30.176 50.875 24.956 1.00 53.79 384 LYS A N 1
ATOM 2909 C CA . LYS A 1 385 ? -29.329 52.023 25.251 1.00 54.29 384 LYS A CA 1
ATOM 2910 C C . LYS A 1 385 ? -27.871 51.615 25.276 1.00 55.62 384 LYS A C 1
ATOM 2911 O O . LYS A 1 385 ? -26.995 52.371 24.856 1.00 57.57 384 LYS A O 1
ATOM 2917 N N . ARG A 1 386 ? -27.613 50.414 25.778 1.00 52.03 385 ARG A N 1
ATOM 2918 C CA . ARG A 1 386 ? -26.246 49.929 25.917 1.00 48.12 385 ARG A CA 1
ATOM 2919 C C . ARG A 1 386 ? -25.554 49.755 24.551 1.00 47.71 385 ARG A C 1
ATOM 2920 O O . ARG A 1 386 ? -24.373 50.068 24.392 1.00 41.89 385 ARG A O 1
ATOM 2928 N N . TYR A 1 387 ? -26.308 49.288 23.563 1.00 50.05 386 TYR A N 1
ATOM 2929 C CA . TYR A 1 387 ? -25.803 49.126 22.202 1.00 46.46 386 TYR A CA 1
ATOM 2930 C C . TYR A 1 387 ? -25.487 50.474 21.562 1.00 47.28 386 TYR A C 1
ATOM 2931 O O . TYR A 1 387 ? -24.525 50.612 20.811 1.00 48.66 386 TYR A O 1
ATOM 2940 N N . GLU A 1 388 ? -26.327 51.458 21.855 1.00 46.09 387 GLU A N 1
ATOM 2941 C CA . GLU A 1 388 ? -26.166 52.810 21.342 1.00 52.00 387 GLU A CA 1
ATOM 2942 C C . GLU A 1 388 ? -24.830 53.367 21.819 1.00 48.91 387 GLU A C 1
ATOM 2943 O O . GLU A 1 388 ? -24.015 53.840 21.026 1.00 47.08 387 GLU A O 1
ATOM 2949 N N . ILE A 1 389 ? -24.615 53.280 23.126 1.00 47.07 388 ILE A N 1
ATOM 2950 C CA . ILE A 1 389 ? -23.371 53.689 23.767 1.00 48.10 388 ILE A CA 1
ATOM 2951 C C . ILE A 1 389 ? -22.147 52.957 23.209 1.00 52.30 388 ILE A C 1
ATOM 2952 O O . ILE A 1 389 ? -21.102 53.569 22.990 1.00 52.48 388 ILE A O 1
ATOM 2957 N N . LEU A 1 390 ? -22.295 51.655 22.966 1.00 50.57 389 LEU A N 1
ATOM 2958 C CA . LEU A 1 390 ? -21.206 50.818 22.457 1.00 49.28 389 LEU A CA 1
ATOM 2959 C C . LEU A 1 390 ? -20.579 51.382 21.176 1.00 45.44 389 LEU A C 1
ATOM 2960 O O . LEU A 1 39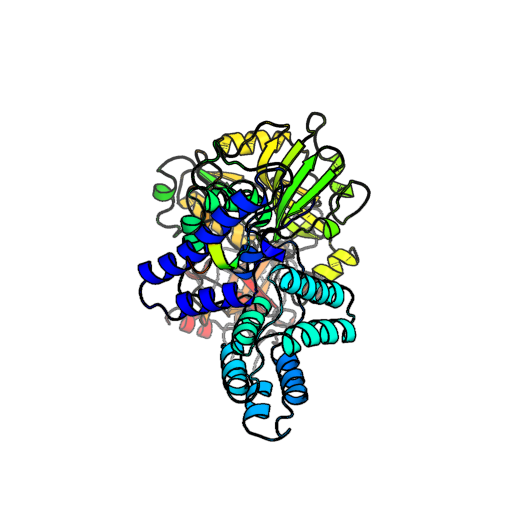0 ? -19.357 51.416 21.031 1.00 45.67 389 LEU A O 1
ATOM 2965 N N . SER A 1 391 ? -21.415 51.859 20.264 1.00 46.33 390 SER A N 1
ATOM 2966 C CA . SER A 1 391 ? -20.911 52.439 19.022 1.00 50.50 390 SER A CA 1
ATOM 2967 C C . SER A 1 391 ? -20.129 53.737 19.247 1.00 48.41 390 SER A C 1
ATOM 2968 O O . SER A 1 391 ? -19.419 54.200 18.359 1.00 43.03 390 SER A O 1
ATOM 2971 N N . SER A 1 392 ? -20.253 54.314 20.438 1.00 46.03 391 SER A N 1
ATOM 2972 C CA . SER A 1 392 ? -19.504 55.517 20.776 1.00 47.78 391 SER A CA 1
ATOM 2973 C C . SER A 1 392 ? -18.147 55.229 21.433 1.00 46.58 391 SER A C 1
ATOM 2974 O O . SER A 1 392 ? -17.311 56.124 21.520 1.00 45.84 391 SER A O 1
ATOM 2977 N N . ILE A 1 393 ? -17.926 53.992 21.876 1.00 39.67 392 ILE A N 1
ATOM 2978 C CA . ILE A 1 393 ? -16.716 53.658 22.635 1.00 49.95 392 ILE A CA 1
ATOM 2979 C C . ILE A 1 393 ? -15.421 53.530 21.810 1.00 50.57 392 ILE A C 1
ATOM 2980 O O . ILE A 1 393 ? -14.371 54.038 22.214 1.00 50.31 392 ILE A O 1
ATOM 2985 N N . PHE A 1 394 ? -15.492 52.859 20.663 1.00 48.44 393 PHE A N 1
ATOM 2986 C CA . PHE A 1 394 ? -14.325 52.724 19.795 1.00 41.11 393 PHE A CA 1
ATOM 2987 C C . PHE A 1 394 ? -14.726 52.625 18.332 1.00 42.27 393 PHE A C 1
ATOM 2988 O O . PHE A 1 394 ? -15.881 52.368 18.008 1.00 39.08 393 PHE A O 1
ATOM 2996 N N . THR A 1 395 ? -13.747 52.819 17.455 1.00 48.13 394 THR A N 1
ATOM 2997 C CA . THR A 1 395 ? -13.931 52.655 16.020 1.00 38.93 394 THR A CA 1
ATOM 2998 C C . THR A 1 395 ? -13.382 51.284 15.666 1.00 40.53 394 THR A C 1
ATOM 2999 O O . THR A 1 395 ? -12.198 51.014 15.859 1.00 45.70 394 THR A O 1
ATOM 3003 N N . PRO A 1 396 ? -14.248 50.398 15.170 1.00 39.59 395 PRO A N 1
ATOM 3004 C CA . PRO A 1 396 ? -13.858 49.003 14.931 1.00 36.83 395 PRO A CA 1
ATOM 3005 C C . PRO A 1 396 ? -12.675 48.873 13.977 1.00 42.13 395 PRO A C 1
ATOM 3006 O O . PRO A 1 396 ? -12.548 49.634 13.011 1.00 46.69 395 PRO A O 1
ATOM 3010 N N . ILE A 1 397 ? -11.806 47.915 14.268 1.00 41.98 396 ILE A N 1
ATOM 3011 C CA . ILE A 1 397 ? -10.731 47.543 13.362 1.00 34.20 396 ILE A CA 1
ATOM 3012 C C . ILE A 1 397 ? -10.939 46.095 13.009 1.00 33.68 396 ILE A C 1
ATOM 3013 O O . ILE A 1 397 ? -10.727 45.215 13.845 1.00 39.05 396 ILE A O 1
ATOM 3018 N N . PRO A 1 398 ? -11.376 45.833 11.774 1.00 38.10 397 PRO A N 1
ATOM 3019 C CA . PRO A 1 398 ? -11.666 44.442 11.420 1.00 35.14 397 PRO A CA 1
ATOM 3020 C C . PRO A 1 398 ? -10.489 43.526 11.748 1.00 35.85 397 PRO A C 1
ATOM 3021 O O . PRO A 1 398 ? -9.336 43.860 11.448 1.00 36.82 397 PRO A O 1
ATOM 3025 N N . GLY A 1 399 ? -10.770 42.409 12.412 1.00 27.81 398 GLY A N 1
ATOM 3026 C CA . GLY A 1 399 ? -9.716 41.480 12.790 1.00 29.61 398 GLY A CA 1
ATOM 3027 C C . GLY A 1 399 ? -8.925 41.793 14.066 1.00 32.78 398 GLY A C 1
ATOM 3028 O O . GLY A 1 399 ? -8.065 41.004 14.442 1.00 35.11 398 GLY A O 1
ATOM 3029 N N . ARG A 1 400 ? -9.189 42.923 14.732 1.00 28.99 399 ARG A N 1
ATOM 3030 C CA . ARG A 1 400 ? -8.666 43.129 16.092 1.00 34.17 399 ARG A CA 1
ATOM 3031 C C . ARG A 1 400 ? -9.782 43.435 17.086 1.00 37.08 399 ARG A C 1
ATOM 3032 O O . ARG A 1 400 ? -9.888 42.796 18.128 1.00 32.59 399 ARG A O 1
ATOM 3040 N N . ILE A 1 401 ? -10.598 44.435 16.780 1.00 27.03 400 ILE A N 1
ATOM 3041 C CA . ILE A 1 401 ? -11.695 44.748 17.669 1.00 28.06 400 ILE A CA 1
ATOM 3042 C C . ILE A 1 401 ? -12.947 45.150 16.900 1.00 31.26 400 ILE A C 1
ATOM 3043 O O . ILE A 1 401 ? -12.949 46.091 16.090 1.00 29.80 400 ILE A O 1
ATOM 3048 N N . GLU A 1 402 ? -14.012 44.404 17.168 1.00 30.71 401 GLU A N 1
ATOM 3049 C CA . GLU A 1 402 ? -15.240 44.509 16.403 1.00 31.16 401 GLU A CA 1
ATOM 3050 C C . GLU A 1 402 ? -16.470 44.600 17.297 1.00 29.84 401 GLU A C 1
ATOM 3051 O O . GLU A 1 402 ? -16.473 44.146 18.452 1.00 28.43 401 GLU A O 1
ATOM 3057 N N . ILE A 1 403 ? -17.506 45.225 16.755 1.00 30.37 402 ILE A N 1
ATOM 3058 C CA . ILE A 1 403 ? -18.821 45.212 17.368 1.00 34.67 402 ILE A CA 1
ATOM 3059 C C . ILE A 1 403 ? -19.602 44.100 16.689 1.00 34.23 402 ILE A C 1
ATOM 3060 O O . ILE A 1 403 ? -19.757 44.110 15.479 1.00 34.49 402 ILE A O 1
ATOM 3065 N N . VAL A 1 404 ? -20.069 43.131 17.463 1.00 36.10 403 VAL A N 1
ATOM 3066 C CA . VAL A 1 404 ? -20.795 42.003 16.900 1.00 37.91 403 VAL A CA 1
ATOM 3067 C C . VAL A 1 404 ? -22.016 42.500 16.142 1.00 43.47 403 VAL A C 1
ATOM 3068 O O . VAL A 1 404 ? -22.666 43.462 16.558 1.00 39.10 403 VAL A O 1
ATOM 3072 N N . GLN A 1 405 ? -22.296 41.873 15.004 1.00 50.07 404 GLN A N 1
ATOM 3073 C CA . GLN A 1 405 ? -23.383 42.335 14.160 1.00 56.47 404 GLN A CA 1
ATOM 3074 C C . GLN A 1 405 ? -24.734 41.892 14.702 1.00 54.51 404 GLN A C 1
ATOM 3075 O O . GLN A 1 405 ? -24.904 40.758 15.158 1.00 52.81 404 GLN A O 1
ATOM 3081 N N . LYS A 1 406 ? -25.680 42.818 14.654 1.00 55.59 405 LYS A N 1
ATOM 3082 C CA . LYS A 1 406 ? -27.021 42.619 15.185 1.00 58.21 405 LYS A CA 1
ATOM 3083 C C . LYS A 1 406 ? -28.067 43.241 14.244 1.00 61.69 405 LYS A C 1
ATOM 3084 O O . LYS A 1 406 ? -27.773 44.182 13.499 1.00 64.54 405 LYS A O 1
ATOM 3090 N N . THR A 1 407 ? -29.282 42.702 14.262 1.00 59.53 406 THR A N 1
ATOM 3091 C CA . THR A 1 407 ? -30.392 43.306 13.529 1.00 60.22 406 THR A CA 1
ATOM 3092 C C . THR A 1 407 ? -31.684 43.239 14.333 1.00 62.58 406 THR A C 1
ATOM 3093 O O . THR A 1 407 ? -31.821 42.401 15.226 1.00 58.76 406 THR A O 1
ATOM 3097 N N . GLN A 1 408 ? -32.630 44.121 14.005 1.00 68.89 407 GLN A N 1
ATOM 3098 C CA . GLN A 1 408 ? -33.945 44.120 14.638 1.00 64.92 407 GLN A CA 1
ATOM 3099 C C . GLN A 1 408 ? -34.853 43.164 13.883 1.00 59.81 407 GLN A C 1
ATOM 3100 O O . GLN A 1 408 ? -34.738 43.017 12.671 1.00 57.64 407 GLN A O 1
ATOM 3106 N N . ALA A 1 409 ? -35.744 42.501 14.609 1.00 63.63 408 ALA A N 1
ATOM 3107 C CA . ALA A 1 409 ? -36.669 41.547 14.011 1.00 66.11 408 ALA A CA 1
ATOM 3108 C C . ALA A 1 409 ? -37.871 41.397 14.926 1.00 68.66 408 ALA A C 1
ATOM 3109 O O . ALA A 1 409 ? -37.805 41.772 16.097 1.00 70.21 408 ALA A O 1
ATOM 3111 N N . HIS A 1 410 ? -38.967 40.860 14.403 1.00 67.43 409 HIS A N 1
ATOM 3112 C CA . HIS A 1 410 ? -40.140 40.629 15.239 1.00 73.76 409 HIS A CA 1
ATOM 3113 C C . HIS A 1 410 ? -40.889 39.360 14.845 1.00 76.83 409 HIS A C 1
ATOM 3114 O O . HIS A 1 410 ? -41.932 39.035 15.421 1.00 86.95 409 HIS A O 1
ATOM 3121 N N . THR A 1 411 ? -40.344 38.634 13.876 1.00 68.63 410 THR A N 1
ATOM 3122 C CA . THR A 1 411 ? -41.036 37.489 13.300 1.00 74.63 410 THR A CA 1
ATOM 3123 C C . THR A 1 411 ? -40.262 36.190 13.481 1.00 75.31 410 THR A C 1
ATOM 3124 O O . THR A 1 411 ? -39.034 36.173 13.383 1.00 71.96 410 THR A O 1
ATOM 3128 N N . LYS A 1 412 ? -40.988 35.110 13.757 1.00 76.73 411 LYS A N 1
ATOM 3129 C CA . LYS A 1 412 ? -40.408 33.776 13.821 1.00 67.31 411 LYS A CA 1
ATOM 3130 C C . LYS A 1 412 ? -39.668 33.425 12.531 1.00 69.82 411 LYS A C 1
ATOM 3131 O O . LYS A 1 412 ? -38.566 32.879 12.565 1.00 63.57 411 LYS A O 1
ATOM 3137 N N . ASN A 1 413 ? -40.262 33.746 11.389 1.00 68.64 412 ASN A N 1
ATOM 3138 C CA . ASN A 1 413 ? -39.627 33.420 10.123 1.00 67.77 412 ASN A CA 1
ATOM 3139 C C . ASN A 1 413 ? -38.313 34.172 9.918 1.00 67.59 412 ASN A C 1
ATOM 3140 O O . ASN A 1 413 ? -37.399 33.666 9.272 1.00 62.10 412 ASN A O 1
ATOM 3145 N N . GLU A 1 414 ? -38.216 35.370 10.483 1.00 66.82 413 GLU A N 1
ATOM 3146 C CA . GLU A 1 414 ? -36.967 36.110 10.433 1.00 60.29 413 GLU A CA 1
ATOM 3147 C C . GLU A 1 414 ? -35.889 35.351 11.213 1.00 67.82 413 GLU A C 1
ATOM 3148 O O . GLU A 1 414 ? -34.729 35.298 10.799 1.00 53.96 413 GLU A O 1
ATOM 3154 N N . VAL A 1 415 ? -36.286 34.752 12.331 1.00 56.65 414 VAL A N 1
ATOM 3155 C CA . VAL A 1 415 ? -35.362 33.977 13.145 1.00 55.61 414 VAL A CA 1
ATOM 3156 C C . VAL A 1 415 ? -34.953 32.706 12.410 1.00 53.17 414 VAL A C 1
ATOM 3157 O O . VAL A 1 415 ? -33.796 32.309 12.465 1.00 50.38 414 VAL A O 1
ATOM 3161 N N . ILE A 1 416 ? -35.896 32.080 11.712 1.00 56.14 415 ILE A N 1
ATOM 3162 C CA . ILE A 1 416 ? -35.574 30.940 10.856 1.00 62.22 415 ILE A CA 1
ATOM 3163 C C . ILE A 1 416 ? -34.534 31.336 9.807 1.00 55.13 415 ILE A C 1
ATOM 3164 O O . ILE A 1 416 ? -33.586 30.595 9.562 1.00 53.31 415 ILE A O 1
ATOM 3169 N N . ASP A 1 417 ? -34.727 32.506 9.198 1.00 55.13 416 ASP A N 1
ATOM 3170 C CA . ASP A 1 417 ? -33.791 33.059 8.224 1.00 53.72 416 ASP A CA 1
ATOM 3171 C C . ASP A 1 417 ? -32.387 33.227 8.817 1.00 52.83 416 ASP A C 1
ATOM 3172 O O . ASP A 1 417 ? -31.392 32.829 8.213 1.00 48.29 416 ASP A O 1
ATOM 3177 N N . ALA A 1 418 ? -32.315 33.819 10.003 1.00 48.76 417 ALA A N 1
ATOM 3178 C CA . ALA A 1 418 ? -31.030 34.097 10.613 1.00 47.87 417 ALA A CA 1
ATOM 3179 C C . ALA A 1 418 ? -30.283 32.809 10.919 1.00 48.08 417 ALA A C 1
ATOM 3180 O O . ALA A 1 418 ? -29.103 32.691 10.600 1.00 46.34 417 ALA A O 1
ATOM 3182 N N . LEU A 1 419 ? -30.976 31.847 11.521 1.00 50.05 418 LEU A N 1
ATOM 3183 C CA . LEU A 1 419 ? -30.376 30.553 11.819 1.00 49.64 418 LEU A CA 1
ATOM 3184 C C . LEU A 1 419 ? -29.905 29.889 10.531 1.00 52.80 418 LEU A C 1
ATOM 3185 O O . LEU A 1 419 ? -28.818 29.308 10.481 1.00 49.16 418 LEU A O 1
ATOM 3190 N N . ASN A 1 420 ? -30.719 29.997 9.485 1.00 51.64 419 ASN A N 1
ATOM 3191 C CA . ASN A 1 420 ? -30.341 29.455 8.192 1.00 50.31 419 ASN A CA 1
ATOM 3192 C C . ASN A 1 420 ? -29.034 30.073 7.696 1.00 44.40 419 ASN A C 1
ATOM 3193 O O . ASN A 1 420 ? -28.104 29.355 7.357 1.00 44.11 419 ASN A O 1
ATOM 3198 N N . GLU A 1 421 ? -28.965 31.400 7.690 1.00 44.00 420 GLU A N 1
ATOM 3199 C CA . GLU A 1 421 ? -27.761 32.123 7.303 1.00 42.10 420 GLU A CA 1
ATOM 3200 C C . GLU A 1 421 ? -26.563 31.788 8.188 1.00 48.73 420 GLU A C 1
ATOM 3201 O O . GLU A 1 421 ? -25.455 31.592 7.686 1.00 38.05 420 GLU A O 1
ATOM 3207 N N . ALA A 1 422 ? -26.793 31.722 9.498 1.00 38.62 421 ALA A N 1
ATOM 3208 C CA . ALA A 1 422 ? -25.717 31.485 10.450 1.00 36.26 421 ALA A CA 1
ATOM 3209 C C . ALA A 1 422 ? -25.026 30.155 10.194 1.00 37.18 421 ALA A C 1
ATOM 3210 O O . ALA A 1 422 ? -23.806 30.102 10.119 1.00 36.44 421 ALA A O 1
ATOM 3212 N N . ILE A 1 423 ? -25.810 29.088 10.057 1.00 37.42 422 ILE A N 1
ATOM 3213 C CA . ILE A 1 423 ? -25.245 27.771 9.850 1.00 38.55 422 ILE A CA 1
ATOM 3214 C C . ILE A 1 423 ? -24.532 27.734 8.510 1.00 42.65 422 ILE A C 1
ATOM 3215 O O . ILE A 1 423 ? -23.494 27.085 8.369 1.00 36.40 422 ILE A O 1
ATOM 3220 N N . ASP A 1 424 ? -25.086 28.449 7.536 1.00 38.52 423 ASP A N 1
ATOM 3221 C CA . ASP A 1 424 ? -24.465 28.579 6.217 1.00 38.72 423 ASP A CA 1
ATOM 3222 C C . ASP A 1 424 ? -23.034 29.138 6.293 1.00 39.58 423 ASP A C 1
ATOM 3223 O O . ASP A 1 424 ? -22.157 28.705 5.555 1.00 38.09 423 ASP A O 1
ATOM 3228 N N . LYS A 1 425 ? -22.813 30.094 7.189 1.00 35.19 424 LYS A N 1
ATOM 3229 C CA . LYS A 1 425 ? -21.503 30.711 7.354 1.00 42.16 424 LYS A CA 1
ATOM 3230 C C . LYS A 1 425 ? -20.630 29.944 8.340 1.00 37.64 424 LYS A C 1
ATOM 3231 O O . LYS A 1 425 ? -19.591 30.439 8.758 1.00 42.46 424 LYS A O 1
ATOM 3237 N N . ARG A 1 426 ? -21.068 28.739 8.692 1.00 34.81 425 ARG A N 1
ATOM 3238 C CA . ARG A 1 426 ? -20.399 27.865 9.654 1.00 36.28 425 ARG A CA 1
ATOM 3239 C C . ARG A 1 426 ? -20.428 28.367 11.095 1.00 40.98 425 ARG A C 1
ATOM 3240 O O . ARG A 1 426 ? -19.744 27.810 11.958 1.00 45.81 425 ARG A O 1
ATOM 3248 N N . GLU A 1 427 ? -21.208 29.407 11.372 1.00 34.74 426 GLU A N 1
ATOM 3249 C CA . GLU A 1 427 ? -21.502 29.718 12.769 1.00 35.24 426 GLU A CA 1
ATOM 3250 C C . GLU A 1 427 ? -22.393 28.594 13.293 1.00 35.44 426 GLU A C 1
ATOM 3251 O O . GLU A 1 427 ? -22.961 27.822 12.508 1.00 39.31 426 GLU A O 1
ATOM 3257 N N . GLU A 1 428 ? -22.521 28.468 14.607 1.00 38.23 427 GLU A N 1
ATOM 3258 C CA . GLU A 1 428 ? -23.187 27.279 15.125 1.00 45.57 427 GLU A CA 1
ATOM 3259 C C . GLU A 1 428 ? -24.543 27.562 15.748 1.00 50.38 427 GLU A C 1
ATOM 3260 O O . GLU A 1 428 ? -25.240 26.652 16.218 1.00 53.06 427 GLU A O 1
ATOM 3266 N N . GLY A 1 429 ? -24.926 28.831 15.725 1.00 44.35 428 GLY A N 1
ATOM 3267 C CA . GLY A 1 429 ? -26.229 29.221 16.205 1.00 41.98 428 GLY A CA 1
ATOM 3268 C C . GLY A 1 429 ? -26.414 30.716 16.122 1.00 46.53 428 GLY A C 1
ATOM 3269 O O . GLY A 1 429 ? -25.602 31.431 15.516 1.00 33.29 428 GLY A O 1
ATOM 3270 N N . ILE A 1 430 ? -27.482 31.183 16.757 1.00 45.34 429 ILE A N 1
ATOM 3271 C CA . ILE A 1 430 ? -27.827 32.590 16.754 1.00 36.03 429 ILE A CA 1
ATOM 3272 C C . ILE A 1 430 ? -28.189 33.036 18.172 1.00 43.82 429 ILE A C 1
ATOM 3273 O O . ILE A 1 430 ? -28.531 32.204 19.019 1.00 41.54 429 ILE A O 1
ATOM 3278 N N . MET A 1 431 ? -28.083 34.335 18.440 1.00 35.66 430 MET A N 1
ATOM 3279 C CA . MET A 1 431 ? -28.522 34.900 19.714 1.00 36.04 430 MET A CA 1
ATOM 3280 C C . MET A 1 431 ? -29.776 35.760 19.503 1.00 44.38 430 MET A C 1
ATOM 3281 O O . MET A 1 431 ? -29.909 36.435 18.477 1.00 41.41 430 MET A O 1
ATOM 3286 N N . VAL A 1 432 ? -30.687 35.737 20.475 1.00 39.89 431 VAL A N 1
ATOM 3287 C CA . VAL A 1 432 ? -31.858 36.602 20.458 1.00 42.35 431 VAL A CA 1
ATOM 3288 C C . VAL A 1 432 ? -31.974 37.359 21.780 1.00 47.55 431 VAL A C 1
ATOM 3289 O O . VAL A 1 432 ? -31.932 36.763 22.864 1.00 48.09 431 VAL A O 1
ATOM 3293 N N . LYS A 1 433 ? -32.120 38.677 21.695 1.00 45.73 432 LYS A N 1
ATOM 3294 C CA . LYS A 1 433 ? -32.027 39.516 22.888 1.00 45.69 432 LYS A CA 1
ATOM 3295 C C . LYS A 1 433 ? -33.126 40.579 22.998 1.00 49.71 432 LYS A C 1
ATOM 3296 O O . LYS A 1 433 ? -33.364 41.335 22.056 1.00 48.32 432 LYS A O 1
ATOM 3302 N N . GLN A 1 434 ? -33.772 40.632 24.164 1.00 56.11 433 GLN A N 1
ATOM 3303 C CA . GLN A 1 434 ? -34.769 41.658 24.483 1.00 56.20 433 GLN A CA 1
ATOM 3304 C C . GLN A 1 434 ? -34.130 43.036 24.631 1.00 53.16 433 GLN A C 1
ATOM 3305 O O . GLN A 1 434 ? -33.325 43.256 25.537 1.00 51.66 433 GLN A O 1
ATOM 3311 N N . PRO A 1 435 ? -34.504 43.979 23.753 1.00 53.98 434 PRO A N 1
ATOM 3312 C CA . PRO A 1 435 ? -34.005 45.359 23.822 1.00 55.02 434 PRO A CA 1
ATOM 3313 C C . PRO A 1 435 ? -34.283 46.056 25.161 1.00 56.22 434 PRO A C 1
ATOM 3314 O O . PRO A 1 435 ? -33.486 46.896 25.586 1.00 54.82 434 PRO A O 1
ATOM 3318 N N . LEU A 1 436 ? -35.387 45.719 25.819 1.00 54.11 435 LEU A N 1
ATOM 3319 C CA . LEU A 1 436 ? -35.667 46.319 27.110 1.00 55.23 435 LEU A CA 1
ATOM 3320 C C . LEU A 1 436 ? -34.738 45.796 28.213 1.00 62.85 435 LEU A C 1
ATOM 3321 O O . LEU A 1 436 ? -34.588 46.450 29.240 1.00 59.03 435 LEU A O 1
ATOM 3323 N N . SER A 1 437 ? -34.099 44.645 27.993 1.00 50.02 436 SER A N 1
ATOM 3324 C CA . SER A 1 437 ? -33.422 43.919 29.075 1.00 49.77 436 SER A CA 1
ATOM 3325 C C . SER A 1 437 ? -32.149 44.571 29.617 1.00 47.57 436 SER A C 1
ATOM 3326 O O . SER A 1 437 ? -31.353 45.125 28.871 1.00 48.74 436 SER A O 1
ATOM 3329 N N . ILE A 1 438 ? -31.962 44.483 30.928 1.00 45.64 437 ILE A N 1
ATOM 3330 C CA . ILE A 1 438 ? -30.745 44.969 31.558 1.00 49.06 437 ILE A CA 1
ATOM 3331 C C . ILE A 1 438 ? -29.729 43.846 31.702 1.00 47.67 437 ILE A C 1
ATOM 3332 O O . ILE A 1 438 ? -30.013 42.692 31.381 1.00 40.91 437 ILE A O 1
ATOM 3337 N N . TYR A 1 439 ? -28.545 44.193 32.190 1.00 39.44 438 TYR A N 1
ATOM 3338 C CA . TYR A 1 439 ? -27.470 43.223 32.315 1.00 39.22 438 TYR A CA 1
ATOM 3339 C C . TYR A 1 439 ? -27.442 42.584 33.704 1.00 38.48 438 TYR A C 1
ATOM 3340 O O . TYR A 1 439 ? -27.174 43.248 34.708 1.00 40.03 438 TYR A O 1
ATOM 3349 N N . LYS A 1 440 ? -27.726 41.287 33.750 1.00 37.41 439 LYS A N 1
ATOM 3350 C CA . LYS A 1 440 ? -27.788 40.562 35.009 1.00 39.27 439 LYS A CA 1
ATOM 3351 C C . LYS A 1 440 ? -26.661 39.548 35.112 1.00 39.96 439 LYS A C 1
ATOM 3352 O O . LYS A 1 440 ? -26.737 38.465 34.544 1.00 44.34 439 LYS A O 1
ATOM 3358 N N . PRO A 1 441 ? -25.605 39.896 35.851 1.00 40.05 440 PRO A N 1
ATOM 3359 C CA . PRO A 1 441 ? -24.437 39.018 35.968 1.00 36.23 440 PRO A CA 1
ATOM 3360 C C . PRO A 1 441 ? -24.806 37.628 36.495 1.00 38.82 440 PRO A C 1
ATOM 3361 O O . PRO A 1 441 ? -25.585 37.505 37.455 1.00 37.10 440 PRO A O 1
ATOM 3365 N N . ASP A 1 442 ? -24.255 36.605 35.845 1.00 33.76 441 ASP A N 1
ATOM 3366 C CA . ASP A 1 442 ? -24.418 35.196 36.208 1.00 34.64 441 ASP A CA 1
ATOM 3367 C C . ASP A 1 442 ? -25.834 34.652 36.054 1.00 42.74 441 ASP A C 1
ATOM 3368 O O . ASP A 1 442 ? -26.111 33.521 36.458 1.00 43.65 441 ASP A O 1
ATOM 3373 N N . LYS A 1 443 ? -26.740 35.434 35.481 1.00 39.59 442 LYS A N 1
ATOM 3374 C CA . LYS A 1 443 ? -28.092 34.923 35.321 1.00 43.65 442 LYS A CA 1
ATOM 3375 C C . LYS A 1 443 ? -28.281 34.349 33.922 1.00 44.94 442 LYS A C 1
ATOM 3376 O O . LYS A 1 443 ? -27.819 34.933 32.945 1.00 45.12 442 LYS A O 1
ATOM 3382 N N . ARG A 1 444 ? -28.939 33.192 33.838 1.00 49.83 443 ARG A N 1
ATOM 3383 C CA . ARG A 1 444 ? -29.204 32.554 32.548 1.00 49.11 443 ARG A CA 1
ATOM 3384 C C . ARG A 1 444 ? -30.661 32.719 32.169 1.00 51.88 443 ARG A C 1
ATOM 3385 O O . ARG A 1 444 ? -31.563 32.372 32.920 1.00 49.43 443 ARG A O 1
ATOM 3393 N N . GLY A 1 445 ? -30.886 33.241 30.977 1.00 62.25 444 GLY A N 1
ATOM 3394 C CA . GLY A 1 445 ? -32.231 33.554 30.563 1.00 70.67 444 GLY A CA 1
ATOM 3395 C C . GLY A 1 445 ? -32.368 35.050 30.610 1.00 72.52 444 GLY A C 1
ATOM 3396 O O . GLY A 1 445 ? -31.466 35.765 30.149 1.00 73.37 444 GLY A O 1
ATOM 3397 N N . GLU A 1 446 ? -33.466 35.517 31.200 1.00 68.09 445 GLU A N 1
ATOM 3398 C CA . GLU A 1 446 ? -33.837 36.921 31.116 1.00 65.56 445 GLU A CA 1
ATOM 3399 C C . GLU A 1 446 ? -33.854 37.351 29.647 1.00 66.16 445 GLU A C 1
ATOM 3400 O O . GLU A 1 446 ? -34.525 36.745 28.800 1.00 69.33 445 GLU A O 1
ATOM 3402 N N . GLY A 1 447 ? -33.082 38.382 29.345 1.00 60.76 446 GLY A N 1
ATOM 3403 C CA . GLY A 1 447 ? -33.088 38.946 28.016 1.00 61.74 446 GLY A CA 1
ATOM 3404 C C . GLY A 1 447 ? -32.279 38.226 26.957 1.00 54.31 446 GLY A C 1
ATOM 3405 O O . GLY A 1 447 ? -32.382 38.574 25.791 1.00 60.88 446 GLY A O 1
ATOM 3406 N N . TRP A 1 448 ? -31.484 37.229 27.329 1.00 45.59 447 TRP A N 1
ATOM 3407 C CA . TRP A 1 448 ? -30.633 36.576 26.328 1.00 45.37 447 TRP A CA 1
ATOM 3408 C C . TRP A 1 448 ? -31.021 35.134 26.042 1.00 45.71 447 TRP A C 1
ATOM 3409 O O . TRP A 1 448 ? -30.958 34.271 26.924 1.00 42.43 447 TRP A O 1
ATOM 3420 N N . LEU A 1 449 ? -31.405 34.869 24.798 1.00 41.03 448 LEU A N 1
ATOM 3421 C CA . LEU A 1 449 ? -31.676 33.501 24.374 1.00 44.49 448 LEU A CA 1
ATOM 3422 C C . LEU A 1 449 ? -30.627 33.040 23.347 1.00 45.64 448 LEU A C 1
ATOM 3423 O O . LEU A 1 449 ? -30.086 33.846 22.592 1.00 42.99 448 LEU A O 1
ATOM 3428 N N . LYS A 1 450 ? -30.313 31.751 23.334 1.00 48.58 449 LYS A N 1
ATOM 3429 C CA . LYS A 1 450 ? -29.485 31.214 22.260 1.00 39.74 449 LYS A CA 1
ATOM 3430 C C . LYS A 1 450 ? -30.247 30.140 21.511 1.00 42.37 449 LYS A C 1
ATOM 3431 O O . LYS A 1 450 ? -31.015 29.380 22.106 1.00 45.81 449 LYS A O 1
ATOM 3437 N N . ILE A 1 451 ? -30.047 30.099 20.198 1.00 40.12 450 ILE A N 1
ATOM 3438 C CA . ILE A 1 451 ? -30.736 29.147 19.345 1.00 42.12 450 ILE A CA 1
ATOM 3439 C C . ILE A 1 451 ? -29.751 28.401 18.453 1.00 56.04 450 ILE A C 1
ATOM 3440 O O . ILE A 1 451 ? -28.948 29.012 17.743 1.00 52.41 450 ILE A O 1
ATOM 3445 N N . LYS A 1 452 ? -29.817 27.074 18.522 1.00 57.80 451 LYS A N 1
ATOM 3446 C CA . LYS A 1 452 ? -28.974 26.176 17.744 1.00 56.77 451 LYS A CA 1
ATOM 3447 C C . LYS A 1 452 ? -29.893 25.128 17.123 1.00 52.06 451 LYS A C 1
ATOM 3448 O O . LYS A 1 452 ? -30.995 24.915 17.618 1.00 46.31 451 LYS A O 1
ATOM 3454 N N . PRO A 1 453 ? -29.447 24.470 16.040 1.00 44.09 452 PRO A N 1
ATOM 3455 C CA . PRO A 1 453 ? -30.271 23.431 15.402 1.00 46.92 452 PRO A CA 1
ATOM 3456 C C . PRO A 1 453 ? -30.509 22.200 16.272 1.00 60.17 452 PRO A C 1
ATOM 3457 O O . PRO A 1 453 ? -29.676 21.836 17.101 1.00 61.93 452 PRO A O 1
ATOM 3461 N N . GLU A 1 454 ? -31.660 21.570 16.077 1.00 63.88 453 GLU A N 1
ATOM 3462 C CA . GLU A 1 454 ? -31.959 20.314 16.738 1.00 66.92 453 GLU A CA 1
ATOM 3463 C C . GLU A 1 454 ? -31.194 19.218 16.014 1.00 67.33 453 GLU A C 1
ATOM 3464 O O . GLU A 1 454 ? -31.685 18.645 15.043 1.00 71.24 453 GLU A O 1
ATOM 3466 N N . TYR A 1 455 ? -29.980 18.944 16.479 1.00 68.74 454 TYR A N 1
ATOM 3467 C CA . TYR A 1 455 ? -29.177 17.866 15.912 1.00 72.77 454 TYR A CA 1
ATOM 3468 C C . TYR A 1 455 ? -29.401 16.549 16.659 1.00 84.87 454 TYR A C 1
ATOM 3469 O O . TYR A 1 455 ? -29.103 16.445 17.851 1.00 85.81 454 TYR A O 1
ATOM 3478 N N . VAL A 1 456 ? -29.927 15.551 15.949 1.00 86.40 455 VAL A N 1
ATOM 3479 C CA . VAL A 1 456 ? -30.178 14.231 16.522 1.00 90.49 455 VAL A CA 1
ATOM 3480 C C . VAL A 1 456 ? -29.046 13.271 16.157 1.00 90.58 455 VAL A C 1
ATOM 3481 O O . VAL A 1 456 ? -28.852 12.938 14.982 1.00 88.33 455 VAL A O 1
ATOM 3485 N N . SER A 1 457 ? -28.317 12.826 17.179 1.00 94.49 456 SER A N 1
ATOM 3486 C CA . SER A 1 457 ? -27.091 12.044 17.005 1.00 97.40 456 SER A CA 1
ATOM 3487 C C . SER A 1 457 ? -27.330 10.610 16.538 1.00 100.18 456 SER A C 1
ATOM 3488 O O . SER A 1 457 ? -27.656 9.732 17.337 1.00 101.88 456 SER A O 1
ATOM 3490 N N . GLY A 1 458 ? -27.148 10.384 15.240 1.00 100.22 457 GLY A N 1
ATOM 3491 C CA . GLY A 1 458 ? -27.268 9.060 14.659 1.00 101.85 457 GLY A CA 1
ATOM 3492 C C . GLY A 1 458 ? -26.496 8.960 13.357 1.00 99.22 457 GLY A C 1
ATOM 3493 O O . GLY A 1 458 ? -25.353 9.417 13.266 1.00 99.57 457 GLY A O 1
ATOM 3494 N N . LEU A 1 459 ? -27.117 8.357 12.347 1.00 95.16 458 LEU A N 1
ATOM 3495 C CA . LEU A 1 459 ? -26.534 8.330 11.013 1.00 88.71 458 LEU A CA 1
ATOM 3496 C C . LEU A 1 459 ? -26.570 9.751 10.466 1.00 86.57 458 LEU A C 1
ATOM 3497 O O . LEU A 1 459 ? -25.732 10.144 9.645 1.00 83.63 458 LEU A O 1
ATOM 3499 N N . MET A 1 460 ? -27.532 10.525 10.967 1.00 83.74 459 MET A N 1
ATOM 3500 C CA . MET A 1 460 ? -27.756 11.904 10.543 1.00 77.53 459 MET A CA 1
ATOM 3501 C C . MET A 1 460 ? -26.567 12.819 10.866 1.00 75.74 459 MET A C 1
ATOM 3502 O O . MET A 1 460 ? -26.477 13.950 10.371 1.00 65.48 459 MET A O 1
ATOM 3507 N N . ASP A 1 461 ? -25.657 12.315 11.696 1.00 79.68 460 ASP A N 1
ATOM 3508 C CA . ASP A 1 461 ? -24.483 13.061 12.126 1.00 78.78 460 ASP A CA 1
ATOM 3509 C C . ASP A 1 461 ? -23.299 12.784 11.192 1.00 71.44 460 ASP A C 1
ATOM 3510 O O . ASP A 1 461 ? -22.247 13.436 11.274 1.00 62.14 460 ASP A O 1
ATOM 3515 N N . GLU A 1 462 ? -23.484 11.812 10.303 1.00 71.36 461 GLU A N 1
ATOM 3516 C CA . GLU A 1 462 ? -22.387 11.305 9.491 1.00 69.18 461 GLU A CA 1
ATOM 3517 C C . GLU A 1 462 ? -22.832 11.028 8.050 1.00 63.83 461 GLU A C 1
ATOM 3518 O O . GLU A 1 462 ? -22.830 9.885 7.598 1.00 69.26 461 GLU A O 1
ATOM 3524 N N . LEU A 1 463 ? -23.222 12.070 7.326 1.00 52.88 462 LEU A N 1
ATOM 3525 C CA . LEU A 1 463 ? -23.504 11.895 5.910 1.00 48.50 462 LEU A CA 1
ATOM 3526 C C . LEU A 1 463 ? -22.216 12.022 5.099 1.00 48.48 462 LEU A C 1
ATOM 3527 O O . LEU A 1 463 ? -21.602 13.088 5.057 1.00 49.61 462 LEU A O 1
ATOM 3532 N N . ASP A 1 464 ? -21.799 10.925 4.473 1.00 46.65 463 ASP A N 1
ATOM 3533 C CA . ASP A 1 464 ? -20.556 10.911 3.702 1.00 44.56 463 ASP A CA 1
ATOM 3534 C C . ASP A 1 464 ? -20.812 11.107 2.211 1.00 41.04 463 ASP A C 1
ATOM 3535 O O . ASP A 1 464 ? -21.087 10.154 1.475 1.00 38.69 463 ASP A O 1
ATOM 3540 N N . ILE A 1 465 ? -20.707 12.352 1.768 1.00 33.01 464 ILE A N 1
ATOM 3541 C CA . ILE A 1 465 ? -21.087 12.700 0.416 1.00 36.87 464 ILE A CA 1
ATOM 3542 C C . ILE A 1 465 ? -19.958 13.375 -0.353 1.00 36.26 464 ILE A C 1
ATOM 3543 O O . ILE A 1 465 ? -18.989 13.872 0.227 1.00 37.96 464 ILE A O 1
ATOM 3548 N N . LEU A 1 466 ? -20.092 13.390 -1.670 1.00 33.63 465 LEU A N 1
ATOM 3549 C CA . LEU A 1 466 ? -19.014 13.835 -2.538 1.00 30.36 465 LEU A CA 1
ATOM 3550 C C . LEU A 1 466 ? -19.208 15.275 -2.970 1.00 33.68 465 LEU A C 1
ATOM 3551 O O . LEU A 1 466 ? -20.328 15.694 -3.252 1.00 39.76 465 LEU A O 1
ATOM 3556 N N . ILE A 1 467 ? -18.122 16.037 -3.028 1.00 26.10 466 ILE A N 1
ATOM 3557 C CA . ILE A 1 467 ? -18.182 17.385 -3.594 1.00 30.06 466 ILE A CA 1
ATOM 3558 C C . ILE A 1 467 ? -18.262 17.291 -5.115 1.00 31.11 466 ILE A C 1
ATOM 3559 O O . ILE A 1 467 ? -17.431 16.641 -5.733 1.00 25.66 466 ILE A O 1
ATOM 3564 N N . VAL A 1 468 ? -19.255 17.925 -5.728 1.00 29.60 467 VAL A N 1
ATOM 3565 C CA . VAL A 1 468 ? -19.351 17.844 -7.180 1.00 27.60 467 VAL A CA 1
ATOM 3566 C C . VAL A 1 468 ? -19.288 19.201 -7.861 1.00 30.00 467 VAL A C 1
ATOM 3567 O O . VAL A 1 468 ? -19.195 19.265 -9.087 1.00 34.33 467 VAL A O 1
ATOM 3571 N N . GLY A 1 469 ? -19.332 20.280 -7.080 1.00 31.65 468 GLY A N 1
ATOM 3572 C CA . GLY A 1 469 ? -19.337 21.621 -7.646 1.00 23.47 468 GLY A CA 1
ATOM 3573 C C . GLY A 1 469 ? -19.103 22.726 -6.625 1.00 33.07 468 GLY A C 1
ATOM 3574 O O . GLY A 1 469 ? -19.107 22.478 -5.413 1.00 22.45 468 GLY A O 1
ATOM 3575 N N . GLY A 1 470 ? -18.906 23.954 -7.117 1.00 31.91 469 GLY A N 1
ATOM 3576 C CA . GLY A 1 470 ? -18.465 25.060 -6.287 1.00 22.59 469 GLY A CA 1
ATOM 3577 C C . GLY A 1 470 ? -18.989 26.436 -6.656 1.00 30.33 469 GLY A C 1
ATOM 3578 O O . GLY A 1 470 ? -19.468 26.659 -7.772 1.00 32.73 469 GLY A O 1
ATOM 3579 N N . TYR A 1 471 ? -18.900 27.355 -5.693 1.00 29.04 470 TYR A N 1
ATOM 3580 C CA . TYR A 1 471 ? -19.371 28.735 -5.847 1.00 28.04 470 TYR A CA 1
ATOM 3581 C C . TYR A 1 471 ? -18.331 29.692 -5.280 1.00 28.82 470 TYR A C 1
ATOM 3582 O O . TYR A 1 471 ? -17.825 29.493 -4.176 1.00 27.72 470 TYR A O 1
ATOM 3591 N N . TRP A 1 472 ? -18.006 30.736 -6.029 1.00 32.45 471 TRP A N 1
ATOM 3592 C CA . TRP A 1 472 ? -16.882 31.576 -5.651 1.00 31.03 471 TRP A CA 1
ATOM 3593 C C . TRP A 1 472 ? -17.269 32.619 -4.624 1.00 40.17 471 TRP A C 1
ATOM 3594 O O . TRP A 1 472 ? -18.411 33.122 -4.619 1.00 41.64 471 TRP A O 1
ATOM 3605 N N . GLY A 1 473 ? -16.299 32.925 -3.757 1.00 43.56 472 GLY A N 1
ATOM 3606 C CA . GLY A 1 473 ? -16.387 34.004 -2.789 1.00 43.27 472 GLY A CA 1
ATOM 3607 C C . GLY A 1 473 ? -16.281 35.338 -3.492 1.00 48.01 472 GLY A C 1
ATOM 3608 O O . GLY A 1 473 ? -16.222 35.403 -4.724 1.00 43.38 472 GLY A O 1
ATOM 3609 N N . LYS A 1 474 ? -16.254 36.414 -2.717 1.00 54.75 473 LYS A N 1
ATOM 3610 C CA . LYS A 1 474 ? -16.378 37.738 -3.312 1.00 55.69 473 LYS A CA 1
ATOM 3611 C C . LYS A 1 474 ? -15.043 38.491 -3.351 1.00 60.69 473 LYS A C 1
ATOM 3612 O O . LYS A 1 474 ? -14.203 38.329 -2.465 1.00 61.60 473 LYS A O 1
ATOM 3614 N N . GLY A 1 475 ? -14.848 39.288 -4.398 1.00 60.62 474 GLY A N 1
ATOM 3615 C CA . GLY A 1 475 ? -13.663 40.122 -4.528 1.00 66.99 474 GLY A CA 1
ATOM 3616 C C . GLY A 1 475 ? -12.328 39.393 -4.442 1.00 67.07 474 GLY A C 1
ATOM 3617 O O . GLY A 1 475 ? -11.989 38.594 -5.324 1.00 63.35 474 GLY A O 1
ATOM 3618 N N . SER A 1 476 ? -11.574 39.681 -3.378 1.00 66.69 475 SER A N 1
ATOM 3619 C CA . SER A 1 476 ? -10.248 39.099 -3.165 1.00 66.47 475 SER A CA 1
ATOM 3620 C C . SER A 1 476 ? -10.338 37.651 -2.686 1.00 65.93 475 SER A C 1
ATOM 3621 O O . SER A 1 476 ? -9.403 36.870 -2.860 1.00 68.40 475 SER A O 1
ATOM 3624 N N . ARG A 1 477 ? -11.467 37.305 -2.074 1.00 59.13 476 ARG A N 1
ATOM 3625 C CA . ARG A 1 477 ? -11.761 35.932 -1.690 1.00 55.43 476 ARG A CA 1
ATOM 3626 C C . ARG A 1 477 ? -12.404 35.209 -2.873 1.00 57.91 476 ARG A C 1
ATOM 3627 O O . ARG A 1 477 ? -12.993 34.136 -2.713 1.00 50.78 476 ARG A O 1
ATOM 3635 N N . GLY A 1 478 ? -12.292 35.820 -4.057 1.00 56.81 477 GLY A N 1
ATOM 3636 C CA . GLY A 1 478 ? -12.858 35.292 -5.288 1.00 50.54 477 GLY A CA 1
ATOM 3637 C C . GLY A 1 478 ? -12.127 34.054 -5.785 1.00 52.18 477 GLY A C 1
ATOM 3638 O O . GLY A 1 478 ? -12.653 33.304 -6.610 1.00 45.94 477 GLY A O 1
ATOM 3639 N N . GLY A 1 479 ? -10.909 33.841 -5.290 1.00 52.00 478 GLY A N 1
ATOM 3640 C CA . GLY A 1 479 ? -10.180 32.620 -5.579 1.00 47.11 478 GLY A CA 1
ATOM 3641 C C . GLY A 1 479 ? -10.646 31.479 -4.690 1.00 46.17 478 GLY A C 1
ATOM 3642 O O . GLY A 1 479 ? -10.477 30.312 -5.046 1.00 48.55 478 GLY A O 1
ATOM 3643 N N . MET A 1 480 ? -11.225 31.806 -3.532 1.00 37.05 479 MET A N 1
ATOM 3644 C CA . MET A 1 480 ? -11.781 30.777 -2.644 1.00 41.21 479 MET A CA 1
ATOM 3645 C C . MET A 1 480 ? -13.275 30.566 -2.840 1.00 41.59 479 MET A C 1
ATOM 3646 O O . MET A 1 480 ? -13.998 31.470 -3.247 1.00 52.12 479 MET A O 1
ATOM 3651 N N . MET A 1 481 ? -13.737 29.363 -2.543 1.00 34.98 480 MET A N 1
ATOM 3652 C CA . MET A 1 481 ? -15.156 29.075 -2.633 1.00 33.81 480 MET A CA 1
ATOM 3653 C C . MET A 1 481 ? -15.957 29.355 -1.361 1.00 36.19 480 MET A C 1
ATOM 3654 O O . MET A 1 481 ? -15.522 29.067 -0.248 1.00 41.47 480 MET A O 1
ATOM 3659 N N . SER A 1 482 ? -17.136 29.925 -1.540 1.00 25.34 481 SER A N 1
ATOM 3660 C CA . SER A 1 482 ? -18.027 30.163 -0.419 1.00 27.46 481 SER A CA 1
ATOM 3661 C C . SER A 1 482 ? -18.816 28.903 -0.073 1.00 32.99 481 SER A C 1
ATOM 3662 O O . SER A 1 482 ? -19.052 28.624 1.102 1.00 38.00 481 SER A O 1
ATOM 3665 N N . HIS A 1 483 ? -19.233 28.151 -1.094 1.00 28.29 482 HIS A N 1
ATOM 3666 C CA . HIS A 1 483 ? -20.028 26.938 -0.892 1.00 25.45 482 HIS A CA 1
ATOM 3667 C C . HIS A 1 483 ? -19.588 25.802 -1.791 1.00 26.91 482 HIS A C 1
ATOM 3668 O O . HIS A 1 483 ? -19.066 26.039 -2.882 1.00 30.48 482 HIS A O 1
ATOM 3675 N N . PHE A 1 484 ? -19.831 24.571 -1.341 1.00 24.84 483 PHE A N 1
ATOM 3676 C CA . PHE A 1 484 ? -19.748 23.391 -2.211 1.00 23.90 483 PHE A CA 1
ATOM 3677 C C . PHE A 1 484 ? -21.136 22.858 -2.548 1.00 24.43 483 PHE A C 1
ATOM 3678 O O . PHE A 1 484 ? -22.061 22.949 -1.745 1.00 28.83 483 PHE A O 1
ATOM 3686 N N . LEU A 1 485 ? -21.286 22.300 -3.737 1.00 22.80 484 LEU A N 1
ATOM 3687 C CA . LEU A 1 485 ? -22.469 21.514 -4.040 1.00 25.87 484 LEU A CA 1
ATOM 3688 C C . LEU A 1 485 ? -22.081 20.058 -3.850 1.00 28.52 484 LEU A C 1
ATOM 3689 O O . LEU A 1 485 ? -21.035 19.622 -4.343 1.00 26.83 484 LEU A O 1
ATOM 3694 N N . CYS A 1 486 ? -22.913 19.315 -3.125 1.00 33.58 485 CYS A N 1
ATOM 3695 C CA . CYS A 1 486 ? -22.619 17.914 -2.813 1.00 33.35 485 CYS A CA 1
ATOM 3696 C C . CYS A 1 486 ? -23.667 16.965 -3.357 1.00 30.70 485 CYS A C 1
ATOM 3697 O O . CYS A 1 486 ? -24.850 17.298 -3.415 1.00 39.41 485 CYS A O 1
ATOM 3700 N N . ALA A 1 487 ? -23.228 15.773 -3.743 1.00 27.60 486 ALA A N 1
ATOM 3701 C CA . ALA A 1 487 ? -24.110 14.807 -4.380 1.00 42.79 486 ALA A CA 1
ATOM 3702 C C . ALA A 1 487 ? -23.987 13.417 -3.761 1.00 42.13 486 ALA A C 1
ATOM 3703 O O . ALA A 1 487 ? -23.067 13.153 -2.989 1.00 30.78 486 ALA A O 1
ATOM 3705 N N . VAL A 1 488 ? -24.930 12.538 -4.088 1.00 37.68 487 VAL A N 1
ATOM 3706 C CA . VAL A 1 488 ? -24.778 11.128 -3.746 1.00 43.87 487 VAL A CA 1
ATOM 3707 C C . VAL A 1 488 ? -24.601 10.310 -5.020 1.00 43.74 487 VAL A C 1
ATOM 3708 O O . VAL A 1 488 ? -24.955 10.744 -6.113 1.00 47.56 487 VAL A O 1
ATOM 3712 N N . ALA A 1 489 ? -24.036 9.127 -4.872 1.00 42.31 488 ALA A N 1
ATOM 3713 C CA . ALA A 1 489 ? -23.818 8.262 -6.014 1.00 44.87 488 ALA A CA 1
ATOM 3714 C C . ALA A 1 489 ? -25.076 7.475 -6.364 1.00 51.08 488 ALA A C 1
ATOM 3715 O O . ALA A 1 489 ? -25.795 6.999 -5.486 1.00 52.99 488 ALA A O 1
ATOM 3717 N N . GLU A 1 490 ? -25.335 7.356 -7.659 1.00 50.85 489 GLU A N 1
ATOM 3718 C CA . GLU A 1 490 ? -26.266 6.363 -8.171 1.00 55.62 489 GLU A CA 1
ATOM 3719 C C . GLU A 1 490 ? -25.520 5.029 -8.221 1.00 58.11 489 GLU A C 1
ATOM 3720 O O . GLU A 1 490 ? -24.413 4.948 -8.768 1.00 54.40 489 GLU A O 1
ATOM 3726 N N . LYS A 1 491 ? -26.101 3.994 -7.620 1.00 62.85 490 LYS A N 1
ATOM 3727 C CA . LYS A 1 491 ? -25.428 2.697 -7.532 1.00 64.86 490 LYS A CA 1
ATOM 3728 C C . LYS A 1 491 ? -25.125 2.098 -8.902 1.00 65.75 490 LYS A C 1
ATOM 3729 O O . LYS A 1 491 ? -26.028 1.866 -9.705 1.00 66.63 490 LYS A O 1
ATOM 3735 N N . PRO A 1 492 ? -23.839 1.846 -9.165 1.00 66.98 491 PRO A N 1
ATOM 3736 C CA . PRO A 1 492 ? -23.345 1.417 -10.472 1.00 66.69 491 PRO A CA 1
ATOM 3737 C C . PRO A 1 492 ? -23.436 -0.089 -10.661 1.00 68.49 491 PRO A C 1
ATOM 3738 O O . PRO A 1 492 ? -23.493 -0.831 -9.676 1.00 65.58 491 PRO A O 1
ATOM 3742 N N . PRO A 1 493 ? -23.445 -0.533 -11.926 1.00 70.21 492 PRO A N 1
ATOM 3743 C CA . PRO A 1 493 ? -23.356 -1.945 -12.290 1.00 77.37 492 PRO A CA 1
ATOM 3744 C C . PRO A 1 493 ? -22.219 -2.620 -11.526 1.00 81.73 492 PRO A C 1
ATOM 3745 O O . PRO A 1 493 ? -21.174 -1.995 -11.327 1.00 83.73 492 PRO A O 1
ATOM 3749 N N . PRO A 1 494 ? -22.426 -3.869 -11.081 1.00 83.99 493 PRO A N 1
ATOM 3750 C CA . PRO A 1 494 ? -21.385 -4.621 -10.373 1.00 85.37 493 PRO A CA 1
ATOM 3751 C C . PRO A 1 494 ? -20.065 -4.606 -11.143 1.00 87.29 493 PRO A C 1
ATOM 3752 O O . PRO A 1 494 ? -20.054 -4.872 -12.343 1.00 88.69 493 PRO A O 1
ATOM 3756 N N . GLY A 1 495 ? -18.971 -4.275 -10.467 1.00 86.97 494 GLY A N 1
ATOM 3757 C CA . GLY A 1 495 ? -17.671 -4.244 -11.110 1.00 87.01 494 GLY A CA 1
ATOM 3758 C C . GLY A 1 495 ? -17.142 -2.845 -11.358 1.00 85.04 494 GLY A C 1
ATOM 3759 O O . GLY A 1 495 ? -15.994 -2.545 -11.031 1.00 86.32 494 GLY A O 1
ATOM 3760 N N . GLU A 1 496 ? -17.972 -1.978 -11.931 1.00 82.59 495 GLU A N 1
ATOM 3761 C CA . GLU A 1 496 ? -17.526 -0.628 -12.261 1.00 79.03 495 GLU A CA 1
ATOM 3762 C C . GLU A 1 496 ? -17.760 0.389 -11.138 1.00 71.96 495 GLU A C 1
ATOM 3763 O O . GLU A 1 496 ? -18.582 0.174 -10.244 1.00 72.72 495 GLU A O 1
ATOM 3769 N N . LYS A 1 497 ? -17.008 1.483 -11.180 1.00 63.89 496 LYS A N 1
ATOM 3770 C CA . LYS A 1 497 ? -17.151 2.555 -10.195 1.00 64.11 496 LYS A CA 1
ATOM 3771 C C . LYS A 1 497 ? -18.325 3.468 -10.574 1.00 59.51 496 LYS A C 1
ATOM 3772 O O . LYS A 1 497 ? -18.723 3.498 -11.738 1.00 59.89 496 LYS A O 1
ATOM 3778 N N . PRO A 1 498 ? -18.900 4.188 -9.591 1.00 56.00 497 PRO A N 1
ATOM 3779 C CA . PRO A 1 498 ? -20.043 5.064 -9.889 1.00 55.60 497 PRO A CA 1
ATOM 3780 C C . PRO A 1 498 ? -19.697 6.079 -10.980 1.00 58.12 497 PRO A C 1
ATOM 3781 O O . PRO A 1 498 ? -18.591 6.626 -10.982 1.00 58.07 497 PRO A O 1
ATOM 3785 N N . SER A 1 499 ? -20.628 6.316 -11.899 1.00 58.65 498 SER A N 1
ATOM 3786 C CA . SER A 1 499 ? -20.401 7.257 -12.987 1.00 44.67 498 SER A CA 1
ATOM 3787 C C . SER A 1 499 ? -21.442 8.364 -12.996 1.00 53.56 498 SER A C 1
ATOM 3788 O O . SER A 1 499 ? -21.303 9.342 -13.724 1.00 49.24 498 SER A O 1
ATOM 3791 N N . VAL A 1 500 ? -22.492 8.201 -12.196 1.00 54.85 499 VAL A N 1
ATOM 3792 C CA . VAL A 1 500 ? -23.563 9.195 -12.130 1.00 49.03 499 VAL A CA 1
ATOM 3793 C C . VAL A 1 500 ? -23.887 9.621 -10.697 1.00 45.74 499 VAL A C 1
ATOM 3794 O O . VAL A 1 500 ? -24.109 8.781 -9.822 1.00 43.34 499 VAL A O 1
ATOM 3798 N N . PHE A 1 501 ? -23.908 10.933 -10.475 1.00 36.73 500 PHE A N 1
ATOM 3799 C CA . PHE A 1 501 ? -24.175 11.498 -9.160 1.00 35.25 500 PHE A CA 1
ATOM 3800 C C . PHE A 1 501 ? -25.380 12.439 -9.183 1.00 36.81 500 PHE A C 1
ATOM 3801 O O . PHE A 1 501 ? -25.626 13.140 -10.175 1.00 34.72 500 PHE A O 1
ATOM 3809 N N . HIS A 1 502 ? -26.140 12.420 -8.091 1.00 38.68 501 HIS A N 1
ATOM 3810 C CA . HIS A 1 502 ? -27.341 13.236 -7.954 1.00 33.79 501 HIS A CA 1
ATOM 3811 C C . HIS A 1 502 ? -27.131 14.275 -6.874 1.00 31.92 501 HIS A C 1
ATOM 3812 O O . HIS A 1 502 ? -26.823 13.929 -5.734 1.00 33.22 501 HIS A O 1
ATOM 3819 N N . THR A 1 503 ? -27.303 15.547 -7.218 1.00 32.06 502 THR A N 1
ATOM 3820 C CA . THR A 1 503 ? -27.134 16.604 -6.230 1.00 33.76 502 THR A CA 1
ATOM 3821 C C . THR A 1 503 ? -28.060 16.417 -5.034 1.00 29.88 502 THR A C 1
ATOM 3822 O O . THR A 1 503 ? -29.177 15.910 -5.170 1.00 32.04 502 THR A O 1
ATOM 3826 N N . LEU A 1 504 ? -27.576 16.829 -3.868 1.00 29.11 503 LEU A N 1
ATOM 3827 C CA . LEU A 1 504 ? -28.314 16.683 -2.618 1.00 34.35 503 LEU A CA 1
ATOM 3828 C C . LEU A 1 504 ? -28.384 17.986 -1.800 1.00 33.12 503 LEU A C 1
ATOM 3829 O O . LEU A 1 504 ? -29.434 18.332 -1.255 1.00 34.36 503 LEU A O 1
ATOM 3834 N N . SER A 1 505 ? -27.275 18.715 -1.719 1.00 30.24 504 SER A N 1
ATOM 3835 C CA . SER A 1 505 ? -27.228 19.892 -0.847 1.00 29.81 504 SER A CA 1
ATOM 3836 C C . SER A 1 505 ? -26.104 20.871 -1.180 1.00 29.51 504 SER A C 1
ATOM 3837 O O . SER A 1 505 ? -24.978 20.476 -1.513 1.00 26.34 504 SER A O 1
ATOM 3840 N N . ARG A 1 506 ? -26.393 22.135 -0.985 1.00 30.34 505 ARG A N 1
ATOM 3841 C CA . ARG A 1 506 ? -25.413 23.169 -1.018 1.00 30.73 505 ARG A CA 1
ATOM 3842 C C . ARG A 1 506 ? -24.870 23.225 0.409 1.00 36.31 505 ARG A C 1
ATOM 3843 O O . ARG A 1 506 ? -25.584 22.998 1.338 1.00 38.64 505 ARG A O 1
ATOM 3851 N N . VAL A 1 507 ? -23.609 23.520 0.601 1.00 27.51 506 VAL A N 1
ATOM 3852 C CA . VAL A 1 507 ? -23.124 23.643 1.968 1.00 25.85 506 VAL A CA 1
ATOM 3853 C C . VAL A 1 507 ? -21.985 24.647 2.078 1.00 26.41 506 VAL A C 1
ATOM 3854 O O . VAL A 1 507 ? -21.164 24.775 1.162 1.00 28.58 506 VAL A O 1
ATOM 3858 N N . GLY A 1 508 ? -21.957 25.365 3.197 1.00 25.31 507 GLY A N 1
ATOM 3859 C CA . GLY A 1 508 ? -20.966 26.411 3.432 1.00 30.31 507 GLY A CA 1
ATOM 3860 C C . GLY A 1 508 ? -19.529 25.925 3.448 1.00 30.76 507 GLY A C 1
ATOM 3861 O O . GLY A 1 508 ? -19.242 24.862 3.980 1.00 30.77 507 GLY A O 1
ATOM 3862 N N . SER A 1 509 ? -18.634 26.717 2.864 1.00 36.90 508 SER A N 1
ATOM 3863 C CA . SER A 1 509 ? -17.230 26.349 2.662 1.00 37.50 508 SER A CA 1
ATOM 3864 C C . SER A 1 509 ? -16.302 27.317 3.372 1.00 36.99 508 SER A C 1
ATOM 3865 O O . SER A 1 509 ? -15.108 27.364 3.074 1.00 30.89 508 SER A O 1
ATOM 3868 N N . GLY A 1 510 ? -16.862 28.134 4.257 1.00 39.95 509 GLY A N 1
ATOM 3869 C CA . GLY A 1 510 ? -16.071 29.101 4.989 1.00 35.58 509 GLY A CA 1
ATOM 3870 C C . GLY A 1 510 ? -14.846 28.436 5.584 1.00 37.22 509 GLY A C 1
ATOM 3871 O O . GLY A 1 510 ? -14.935 27.371 6.195 1.00 27.32 509 GLY A O 1
ATOM 3872 N N . CYS A 1 511 ? -13.693 29.053 5.369 1.00 27.46 510 CYS A N 1
ATOM 3873 C CA . CYS A 1 511 ? -12.438 28.560 5.933 1.00 41.18 510 CYS A CA 1
ATOM 3874 C C . CYS A 1 511 ? -12.331 28.733 7.448 1.00 29.71 510 CYS A C 1
ATOM 3875 O O . CYS A 1 511 ? -11.438 29.401 7.919 1.00 30.88 510 CYS A O 1
ATOM 3878 N N . THR A 1 512 ? -13.241 28.144 8.210 1.00 37.90 511 THR A N 1
ATOM 3879 C CA . THR A 1 512 ? -13.201 28.304 9.655 1.00 32.11 511 THR A CA 1
ATOM 3880 C C . THR A 1 512 ? -12.260 27.288 10.287 1.00 32.84 511 THR A C 1
ATOM 3881 O O . THR A 1 512 ? -12.034 27.311 11.493 1.00 34.77 511 THR A O 1
ATOM 3885 N N . MET A 1 513 ? -11.739 26.381 9.465 1.00 31.58 512 MET A N 1
ATOM 3886 C CA . MET A 1 513 ? -10.713 25.438 9.902 1.00 32.43 512 MET A CA 1
ATOM 3887 C C . MET A 1 513 ? -9.742 25.204 8.763 1.00 31.24 512 MET A C 1
ATOM 3888 O O . MET A 1 513 ? -10.143 25.175 7.598 1.00 32.24 512 MET A O 1
ATOM 3893 N N . LYS A 1 514 ? -8.468 25.038 9.101 1.00 33.29 513 LYS A N 1
ATOM 3894 C CA . LYS A 1 514 ? -7.422 24.972 8.089 1.00 35.62 513 LYS A CA 1
ATOM 3895 C C . LYS A 1 514 ? -7.598 23.827 7.083 1.00 41.50 513 LYS A C 1
ATOM 3896 O O . LYS A 1 514 ? -7.217 23.966 5.917 1.00 38.27 513 LYS A O 1
ATOM 3902 N N . GLU A 1 515 ? -8.185 22.712 7.519 1.00 42.91 514 GLU A N 1
ATOM 3903 C CA . GLU A 1 515 ? -8.413 21.580 6.614 1.00 42.68 514 GLU A CA 1
ATOM 3904 C C . GLU A 1 515 ? -9.306 21.951 5.433 1.00 35.70 514 GLU A C 1
ATOM 3905 O O . GLU A 1 515 ? -9.162 21.399 4.350 1.00 33.90 514 GLU A O 1
ATOM 3911 N N . LEU A 1 516 ? -10.215 22.893 5.640 1.00 31.60 515 LEU A N 1
ATOM 3912 C CA . LEU A 1 516 ? -11.029 23.396 4.539 1.00 31.76 515 LEU A CA 1
ATOM 3913 C C . LEU A 1 516 ? -10.201 24.293 3.611 1.00 25.73 515 LEU A C 1
ATOM 3914 O O . LEU A 1 516 ? -10.356 24.274 2.394 1.00 27.06 515 LEU A O 1
ATOM 3919 N N . TYR A 1 517 ? -9.307 25.068 4.195 1.00 26.59 516 TYR A N 1
ATOM 3920 C CA . TYR A 1 517 ? -8.354 25.857 3.418 1.00 33.63 516 TYR A CA 1
ATOM 3921 C C . TYR A 1 517 ? -7.438 24.965 2.570 1.00 30.49 516 TYR A C 1
ATOM 3922 O O . TYR A 1 517 ? -7.250 25.199 1.384 1.00 28.95 516 TYR A O 1
ATOM 3931 N N . ASP A 1 518 ? -6.864 23.947 3.200 1.00 31.01 517 ASP A N 1
ATOM 3932 C CA . ASP A 1 518 ? -6.065 22.961 2.493 1.00 30.08 517 ASP A CA 1
ATOM 3933 C C . ASP A 1 518 ? -6.868 22.235 1.401 1.00 28.20 517 ASP A C 1
ATOM 3934 O O . ASP A 1 518 ? -6.359 21.996 0.309 1.00 27.21 517 ASP A O 1
ATOM 3939 N N . LEU A 1 519 ? -8.117 21.899 1.678 1.00 27.02 518 LEU A N 1
ATOM 3940 C CA . LEU A 1 519 ? -8.953 21.238 0.703 1.00 25.33 518 LEU A CA 1
ATOM 3941 C C . LEU A 1 519 ? -9.209 22.078 -0.526 1.00 24.42 518 LEU A C 1
ATOM 3942 O O . LEU A 1 519 ? -9.180 21.571 -1.614 1.00 35.38 518 LEU A O 1
ATOM 3947 N N . GLY A 1 520 ? -9.447 23.361 -0.331 1.00 26.65 519 GLY A N 1
ATOM 3948 C CA . GLY A 1 520 ? -9.671 24.286 -1.428 1.00 23.60 519 GLY A CA 1
ATOM 3949 C C . GLY A 1 520 ? -8.493 24.359 -2.382 1.00 35.85 519 GLY A C 1
ATOM 3950 O O . GLY A 1 520 ? -8.668 24.413 -3.602 1.00 35.18 519 GLY A O 1
ATOM 3951 N N . LEU A 1 521 ? -7.287 24.331 -1.819 1.00 28.63 520 LEU A N 1
ATOM 3952 C CA . LEU A 1 521 ? -6.091 24.497 -2.606 1.00 28.60 520 LEU A CA 1
ATOM 3953 C C . LEU A 1 521 ? -5.810 23.209 -3.334 1.00 34.43 520 LEU A C 1
ATOM 3954 O O . LEU A 1 521 ? -5.260 23.216 -4.431 1.00 39.40 520 LEU A O 1
ATOM 3959 N N . LYS A 1 522 ? -6.195 22.098 -2.716 1.00 34.28 521 LYS A N 1
ATOM 3960 C CA . LYS A 1 522 ? -5.976 20.779 -3.302 1.00 32.76 521 LYS A CA 1
ATOM 3961 C C . LYS A 1 522 ? -6.891 20.575 -4.517 1.00 33.53 521 LYS A C 1
ATOM 3962 O O . LYS A 1 522 ? -6.514 19.934 -5.486 1.00 31.67 521 LYS A O 1
ATOM 3968 N N . LEU A 1 523 ? -8.082 21.161 -4.458 1.00 33.39 522 LEU A N 1
ATOM 3969 C CA . LEU A 1 523 ? -9.092 20.993 -5.493 1.00 30.81 522 LEU A CA 1
ATOM 3970 C C . LEU A 1 523 ? -8.999 22.064 -6.579 1.00 29.57 522 LEU A C 1
ATOM 3971 O O . LEU A 1 523 ? -9.591 21.918 -7.640 1.00 27.51 522 LEU A O 1
ATOM 3976 N N . ALA A 1 524 ? -8.251 23.131 -6.312 1.00 25.49 523 ALA A N 1
ATOM 3977 C CA . ALA A 1 524 ? -8.185 24.281 -7.227 1.00 27.26 523 ALA A CA 1
ATOM 3978 C C . ALA A 1 524 ? -7.951 23.951 -8.707 1.00 31.14 523 ALA A C 1
ATOM 3979 O O . ALA A 1 524 ? -8.570 24.550 -9.583 1.00 31.12 523 ALA A O 1
ATOM 3981 N N . LYS A 1 525 ? -7.077 22.993 -8.975 1.00 26.86 524 LYS A N 1
ATOM 3982 C CA . LYS A 1 525 ? -6.661 22.693 -10.338 1.00 28.17 524 LYS A CA 1
ATOM 3983 C C . LYS A 1 525 ? -7.696 21.863 -11.092 1.00 28.30 524 LYS A C 1
ATOM 3984 O O . LYS A 1 525 ? -7.569 21.676 -12.300 1.00 37.20 524 LYS A O 1
ATOM 3990 N N . TYR A 1 526 ? -8.720 21.379 -10.389 1.00 29.90 525 TYR A N 1
ATOM 3991 C CA . TYR A 1 526 ? -9.677 20.444 -10.990 1.00 27.63 525 TYR A CA 1
ATOM 3992 C C . TYR A 1 526 ? -11.017 21.038 -11.411 1.00 33.98 525 TYR A C 1
ATOM 3993 O O . TYR A 1 526 ? -11.747 20.396 -12.166 1.00 27.83 525 TYR A O 1
ATOM 4002 N N . TRP A 1 527 ? -11.346 22.241 -10.935 1.00 28.75 526 TRP A N 1
ATOM 4003 C CA . TRP A 1 527 ? -12.631 22.861 -11.289 1.00 27.47 526 TRP A CA 1
ATOM 4004 C C . TRP A 1 527 ? -12.695 23.184 -12.773 1.00 31.52 526 TRP A C 1
ATOM 4005 O O . TRP A 1 527 ? -11.726 23.678 -13.354 1.00 33.75 526 TRP A O 1
ATOM 4016 N N . LYS A 1 528 ? -13.854 22.916 -13.367 1.00 35.25 527 LYS A N 1
ATOM 4017 C CA . LYS A 1 528 ? -14.144 23.249 -14.760 1.00 29.42 527 LYS A CA 1
ATOM 4018 C C . LYS A 1 528 ? -15.432 24.063 -14.783 1.00 30.88 527 LYS A C 1
ATOM 4019 O O . LYS A 1 528 ? -16.304 23.875 -13.927 1.00 28.86 527 LYS A O 1
ATOM 4025 N N . PRO A 1 529 ? -15.550 24.990 -15.745 1.00 32.68 528 PRO A N 1
ATOM 4026 C CA . PRO A 1 529 ? -16.757 25.821 -15.865 1.00 33.57 528 PRO A CA 1
ATOM 4027 C C . PRO A 1 529 ? -18.001 24.962 -16.081 1.00 38.04 528 PRO A C 1
ATOM 4028 O O . PRO A 1 529 ? -17.972 24.042 -16.896 1.00 32.26 528 PRO A O 1
ATOM 4032 N N . PHE A 1 530 ? -19.071 25.242 -15.346 1.00 38.49 529 PHE A N 1
ATOM 4033 C CA . PHE A 1 530 ? -20.317 24.504 -15.537 1.00 38.89 529 PHE A CA 1
ATOM 4034 C C . PHE A 1 530 ? -21.200 25.193 -16.568 1.00 35.62 529 PHE A C 1
ATOM 4035 O O . PHE A 1 530 ? -21.508 26.370 -16.432 1.00 35.31 529 PHE A O 1
ATOM 4043 N N . HIS A 1 531 ? -21.634 24.443 -17.576 1.00 40.56 530 HIS A N 1
ATOM 4044 C CA . HIS A 1 531 ? -22.504 24.990 -18.624 1.00 44.13 530 HIS A CA 1
ATOM 4045 C C . HIS A 1 531 ? -23.892 24.350 -18.627 1.00 41.50 530 HIS A C 1
ATOM 4046 O O . HIS A 1 531 ? -24.018 23.166 -18.922 1.00 42.57 530 HIS A O 1
ATOM 4053 N N . ARG A 1 532 ? -24.922 25.134 -18.294 1.00 47.91 531 ARG A N 1
ATOM 4054 C CA . ARG A 1 532 ? -26.316 24.658 -18.314 1.00 48.60 531 ARG A CA 1
ATOM 4055 C C . ARG A 1 532 ? -26.688 24.001 -19.638 1.00 51.89 531 ARG A C 1
ATOM 4056 O O . ARG A 1 532 ? -27.433 23.026 -19.653 1.00 58.10 531 ARG A O 1
ATOM 4058 N N . LYS A 1 533 ? -26.145 24.520 -20.737 1.00 51.97 532 LYS A N 1
ATOM 4059 C CA . LYS A 1 533 ? -26.541 24.073 -22.074 1.00 57.01 532 LYS A CA 1
ATOM 4060 C C . LYS A 1 533 ? -25.721 22.880 -22.580 1.00 63.32 532 LYS A C 1
ATOM 4061 O O . LYS A 1 533 ? -26.027 22.298 -23.621 1.00 65.13 532 LYS A O 1
ATOM 4063 N N . ALA A 1 534 ? -24.678 22.516 -21.844 1.00 58.70 533 ALA A N 1
ATOM 4064 C CA . ALA A 1 534 ? -23.909 21.318 -22.170 1.00 58.09 533 ALA A CA 1
ATOM 4065 C C . ALA A 1 534 ? -23.277 20.738 -20.901 1.00 60.11 533 ALA A C 1
ATOM 4066 O O . ALA A 1 534 ? -22.050 20.740 -20.748 1.00 53.45 533 ALA A O 1
ATOM 4068 N N . PRO A 1 535 ? -24.126 20.240 -19.985 1.00 57.18 534 PRO A N 1
ATOM 4069 C CA . PRO A 1 535 ? -23.728 19.814 -18.643 1.00 52.81 534 PRO A CA 1
ATOM 4070 C C . PRO A 1 535 ? -23.010 18.474 -18.657 1.00 48.02 534 PRO A C 1
ATOM 4071 O O . PRO A 1 535 ? -23.258 17.668 -19.549 1.00 51.18 534 PRO A O 1
ATOM 4075 N N . PRO A 1 536 ? -22.152 18.225 -17.659 1.00 48.62 535 PRO A N 1
ATOM 4076 C CA . PRO A 1 536 ? -21.439 16.944 -17.586 1.00 49.25 535 PRO A CA 1
ATOM 4077 C C . PRO A 1 536 ? -22.418 15.818 -17.286 1.00 52.72 535 PRO A C 1
ATOM 4078 O O . PRO A 1 536 ? -23.334 15.983 -16.478 1.00 48.75 535 PRO A O 1
ATOM 4082 N N . SER A 1 537 ? -22.216 14.677 -17.932 1.00 60.01 536 SER A N 1
ATOM 4083 C CA . SER A 1 537 ? -23.135 13.551 -17.801 1.00 59.18 536 SER A CA 1
ATOM 4084 C C . SER A 1 537 ? -23.064 12.901 -16.422 1.00 51.94 536 SER A C 1
ATOM 4085 O O . SER A 1 537 ? -23.986 12.198 -16.022 1.00 50.95 536 SER A O 1
ATOM 4088 N N . SER A 1 538 ? -21.976 13.149 -15.695 1.00 45.85 537 SER A N 1
ATOM 4089 C CA . SER A 1 538 ? -21.730 12.475 -14.424 1.00 42.90 537 SER A CA 1
ATOM 4090 C C . SER A 1 538 ? -22.430 13.160 -13.265 1.00 41.72 537 SER A C 1
ATOM 4091 O O . SER A 1 538 ? -22.566 12.581 -12.178 1.00 37.00 537 SER A O 1
ATOM 4094 N N . ILE A 1 539 ? -22.853 14.400 -13.486 1.00 36.52 538 ILE A N 1
ATOM 4095 C CA . ILE A 1 539 ? -23.517 15.154 -12.432 1.00 41.30 538 ILE A CA 1
ATOM 4096 C C . ILE A 1 539 ? -24.921 15.598 -12.840 1.00 47.39 538 ILE A C 1
ATOM 4097 O O . ILE A 1 539 ? -25.087 16.408 -13.754 1.00 53.92 538 ILE A O 1
ATOM 4102 N N . LEU A 1 540 ? -25.929 15.045 -12.172 1.00 44.18 539 LEU A N 1
ATOM 4103 C CA . LEU A 1 540 ? -27.321 15.382 -12.462 1.00 34.39 539 LEU A CA 1
ATOM 4104 C C . LEU A 1 540 ? -27.879 16.334 -11.417 1.00 32.94 539 LEU A C 1
ATOM 4105 O O . LEU A 1 540 ? -27.803 16.059 -10.223 1.00 35.42 539 LEU A O 1
ATOM 4110 N N . CYS A 1 541 ? -28.445 17.451 -11.871 1.00 47.86 540 CYS A N 1
ATOM 4111 C CA . CYS A 1 541 ? -28.899 18.512 -10.968 1.00 31.72 540 CYS A CA 1
ATOM 4112 C C . CYS A 1 541 ? -30.417 18.706 -10.903 1.00 32.88 540 CYS A C 1
ATOM 4113 O O . CYS A 1 541 ? -31.176 18.164 -11.701 1.00 34.60 540 CYS A O 1
ATOM 4116 N N . GLY A 1 542 ? -30.844 19.489 -9.922 1.00 34.76 541 GLY A N 1
ATOM 4117 C CA . GLY A 1 542 ? -32.193 19.988 -9.877 1.00 33.25 541 GLY A CA 1
ATOM 4118 C C . GLY A 1 542 ? -32.123 21.424 -10.345 1.00 37.22 541 GLY A C 1
ATOM 4119 O O . GLY A 1 542 ? -31.326 21.771 -11.218 1.00 34.38 541 GLY A O 1
ATOM 4120 N N . THR A 1 543 ? -32.956 22.258 -9.743 1.00 34.59 542 THR A N 1
ATOM 4121 C CA . THR A 1 543 ? -32.983 23.692 -9.984 1.00 33.61 542 THR A CA 1
ATOM 4122 C C . THR A 1 543 ? -31.606 24.365 -9.793 1.00 41.84 542 THR A C 1
ATOM 4123 O O . THR A 1 543 ? -31.210 25.241 -10.564 1.00 32.45 542 THR A O 1
ATOM 4127 N N . GLU A 1 544 ? -30.872 23.915 -8.780 1.00 33.38 543 GLU A N 1
ATOM 4128 C CA . GLU A 1 544 ? -29.649 24.567 -8.344 1.00 30.76 543 GLU A CA 1
ATOM 4129 C C . GLU A 1 544 ? -28.432 24.131 -9.158 1.00 29.98 543 GLU A C 1
ATOM 4130 O O . GLU A 1 544 ? -28.086 22.956 -9.192 1.00 28.35 543 GLU A O 1
ATOM 4136 N N . LYS A 1 545 ? -27.776 25.078 -9.815 1.00 32.71 544 LYS A N 1
ATOM 4137 C CA . LYS A 1 545 ? -26.608 24.733 -10.622 1.00 33.93 544 LYS A CA 1
ATOM 4138 C C . LYS A 1 545 ? -25.372 25.338 -9.976 1.00 30.17 544 LYS A C 1
ATOM 4139 O O . LYS A 1 545 ? -25.446 26.405 -9.378 1.00 33.03 544 LYS A O 1
ATOM 4145 N N . PRO A 1 546 ? -24.236 24.638 -10.062 1.00 28.17 545 PRO A N 1
ATOM 4146 C CA . PRO A 1 546 ? -22.989 25.194 -9.533 1.00 31.29 545 PRO A CA 1
ATOM 4147 C C . PRO A 1 546 ? -22.343 26.135 -10.555 1.00 27.75 545 PRO A C 1
ATOM 4148 O O . PRO A 1 546 ? -22.715 26.089 -11.723 1.00 27.59 545 PRO A O 1
ATOM 4152 N N . GLU A 1 547 ? -21.393 26.962 -10.119 1.00 28.90 546 GLU A N 1
ATOM 4153 C CA . GLU A 1 547 ? -20.645 27.826 -11.032 1.00 33.08 546 GLU A CA 1
ATOM 4154 C C . GLU A 1 547 ? -19.604 26.987 -11.745 1.00 30.84 546 GLU A C 1
ATOM 4155 O O . GLU A 1 547 ? -19.387 27.109 -12.952 1.00 29.15 546 GLU A O 1
ATOM 4161 N N . VAL A 1 548 ? -18.974 26.108 -10.986 1.00 25.79 547 VAL A N 1
ATOM 4162 C CA . VAL A 1 548 ? -18.017 25.191 -11.563 1.00 28.56 547 VAL A CA 1
ATOM 4163 C C . VAL A 1 548 ? -18.278 23.814 -10.999 1.00 28.55 547 VAL A C 1
ATOM 4164 O O . VAL A 1 548 ? -18.839 23.679 -9.914 1.00 24.48 547 VAL A O 1
ATOM 4168 N N . TYR A 1 549 ? -17.870 22.788 -11.733 1.00 30.65 548 TYR A N 1
ATOM 4169 C CA . TYR A 1 549 ? -17.987 21.425 -11.232 1.00 28.76 548 TYR A CA 1
ATOM 4170 C C . TYR A 1 549 ? -16.626 20.725 -11.261 1.00 32.76 548 TYR A C 1
ATOM 4171 O O . TYR A 1 549 ? -15.651 21.251 -11.803 1.00 28.82 548 TYR A O 1
ATOM 4180 N N . ILE A 1 550 ? -16.566 19.528 -10.686 1.00 33.74 549 ILE A N 1
ATOM 4181 C CA . ILE A 1 550 ? -15.330 18.772 -10.633 1.00 28.82 549 ILE A CA 1
ATOM 4182 C C . ILE A 1 550 ? -15.651 17.318 -10.959 1.00 34.38 549 ILE A C 1
ATOM 4183 O O . ILE A 1 550 ? -16.651 16.793 -10.486 1.00 41.79 549 ILE A O 1
ATOM 4188 N N . GLU A 1 551 ? -14.836 16.683 -11.799 1.00 33.88 550 GLU A N 1
ATOM 4189 C CA . GLU A 1 551 ? -15.004 15.264 -12.079 1.00 40.65 550 GLU A CA 1
ATOM 4190 C C . GLU A 1 551 ? -14.913 14.507 -10.756 1.00 43.25 550 GLU A C 1
ATOM 4191 O O . GLU A 1 551 ? -13.983 14.730 -9.967 1.00 44.05 550 GLU A O 1
ATOM 4197 N N . PRO A 1 552 ? -15.888 13.622 -10.506 1.00 38.55 551 PRO A N 1
ATOM 4198 C CA . PRO A 1 552 ? -15.969 12.788 -9.299 1.00 34.09 551 PRO A CA 1
ATOM 4199 C C . PRO A 1 552 ? -14.635 12.111 -8.891 1.00 37.34 551 PRO A C 1
ATOM 4200 O O . PRO A 1 552 ? -14.221 12.230 -7.728 1.00 34.20 551 PRO A O 1
ATOM 4204 N N . CYS A 1 553 ? -13.967 11.433 -9.819 1.00 35.38 552 CYS A N 1
ATOM 4205 C CA . CYS A 1 553 ? -12.679 10.803 -9.494 1.00 39.07 552 CYS A CA 1
ATOM 4206 C C . CYS A 1 553 ? -11.599 11.770 -9.012 1.00 38.01 552 CYS A C 1
ATOM 4207 O O . CYS A 1 553 ? -10.613 11.349 -8.404 1.00 39.36 552 CYS A O 1
ATOM 4210 N N . ASN A 1 554 ? -11.766 13.060 -9.281 1.00 34.29 553 ASN A N 1
ATOM 4211 C CA . ASN A 1 554 ? -10.787 14.028 -8.800 1.00 36.43 553 ASN A CA 1
ATOM 4212 C C . ASN A 1 554 ? -11.230 14.650 -7.490 1.00 34.87 553 ASN A C 1
ATOM 4213 O O . ASN A 1 554 ? -10.553 15.529 -6.984 1.00 28.69 553 ASN A O 1
ATOM 4218 N N . SER A 1 555 ? -12.366 14.219 -6.946 1.00 30.12 554 SER A N 1
ATOM 4219 C CA . SER A 1 555 ? -12.930 14.934 -5.803 1.00 29.69 554 SER A CA 1
ATOM 4220 C C . SER A 1 555 ? -12.731 14.279 -4.432 1.00 30.37 554 SER A C 1
ATOM 4221 O O . SER A 1 555 ? -11.986 13.315 -4.279 1.00 31.16 554 SER A O 1
ATOM 4224 N N . VAL A 1 556 ? -13.402 14.824 -3.433 1.00 27.91 555 VAL A N 1
ATOM 4225 C CA . VAL A 1 556 ? -13.164 14.434 -2.058 1.00 33.49 555 VAL A CA 1
ATOM 4226 C C . VAL A 1 556 ? -14.485 14.278 -1.314 1.00 36.47 555 VAL A C 1
ATOM 4227 O O . VAL A 1 556 ? -15.418 15.053 -1.526 1.00 36.92 555 VAL A O 1
ATOM 4231 N N . ILE A 1 557 ? -14.574 13.267 -0.456 1.00 35.11 556 ILE A N 1
ATOM 4232 C CA . ILE A 1 557 ? -15.771 13.074 0.351 1.00 30.81 556 ILE A CA 1
ATOM 4233 C C . ILE A 1 557 ? -15.714 13.909 1.617 1.00 33.83 556 ILE A C 1
ATOM 4234 O O . ILE A 1 557 ? -14.701 13.939 2.311 1.00 32.25 556 ILE A O 1
ATOM 4239 N N . VAL A 1 558 ? -16.803 14.606 1.903 1.00 30.04 557 VAL A N 1
ATOM 4240 C CA . VAL A 1 558 ? -16.919 15.316 3.163 1.00 32.16 557 VAL A CA 1
ATOM 4241 C C . VAL A 1 558 ? -17.962 14.635 4.031 1.00 34.66 557 VAL A C 1
ATOM 4242 O O . VAL A 1 558 ? -18.947 14.099 3.529 1.00 31.45 557 VAL A O 1
ATOM 4246 N N . GLN A 1 559 ? -17.723 14.633 5.335 1.00 33.27 558 GLN A N 1
ATOM 4247 C CA . GLN A 1 559 ? -18.714 14.157 6.283 1.00 36.53 558 GLN A CA 1
ATOM 4248 C C . GLN A 1 559 ? -19.566 15.322 6.772 1.00 38.21 558 GLN A C 1
ATOM 4249 O O . GLN A 1 559 ? -19.040 16.304 7.302 1.00 36.98 558 GLN A O 1
ATOM 4255 N N . ILE A 1 560 ? -20.879 15.192 6.611 1.00 33.48 559 ILE A N 1
ATOM 4256 C CA . ILE A 1 560 ? -21.815 16.272 6.911 1.00 33.52 559 ILE A CA 1
ATOM 4257 C C . ILE A 1 560 ? -22.784 15.964 8.049 1.00 37.01 559 ILE A C 1
ATOM 4258 O O . ILE A 1 560 ? -23.331 14.858 8.153 1.00 40.78 559 ILE A O 1
ATOM 4263 N N . LYS A 1 561 ? -22.969 16.946 8.921 1.00 36.11 560 LYS A N 1
ATOM 4264 C CA . LYS A 1 561 ? -23.966 16.857 9.968 1.00 37.32 560 LYS A CA 1
ATOM 4265 C C . LYS A 1 561 ? -25.153 17.680 9.489 1.00 40.63 560 LYS A C 1
ATOM 4266 O O . LYS A 1 561 ? -24.975 18.774 8.951 1.00 39.57 560 LYS A O 1
ATOM 4272 N N . ALA A 1 562 ? -26.357 17.143 9.664 1.00 37.96 561 ALA A N 1
ATOM 4273 C CA . ALA A 1 562 ? -27.578 17.827 9.253 1.00 41.22 561 ALA A CA 1
ATOM 4274 C C . ALA A 1 562 ? -28.680 17.488 10.241 1.00 43.88 561 ALA A C 1
ATOM 4275 O O . ALA A 1 562 ? -28.648 16.425 10.855 1.00 49.74 561 ALA A O 1
ATOM 4277 N N . ALA A 1 563 ? -29.651 18.386 10.396 1.00 46.32 562 ALA A N 1
ATOM 4278 C CA . ALA A 1 563 ? -30.735 18.199 11.368 1.00 43.30 562 ALA A CA 1
ATOM 4279 C C . ALA A 1 563 ? -31.907 17.403 10.808 1.00 49.88 562 ALA A C 1
ATOM 4280 O O . ALA A 1 563 ? -32.602 16.706 11.543 1.00 55.40 562 ALA A O 1
ATOM 4282 N N . GLU A 1 564 ? -32.116 17.503 9.504 1.00 49.64 563 GLU A N 1
ATOM 4283 C CA . GLU A 1 564 ? -33.332 16.983 8.897 1.00 49.23 563 GLU A CA 1
ATOM 4284 C C . GLU A 1 564 ? -33.155 16.855 7.383 1.00 43.78 563 GLU A C 1
ATOM 4285 O O . GLU A 1 564 ? -32.419 17.629 6.755 1.00 38.92 563 GLU A O 1
ATOM 4291 N N . ILE A 1 565 ? -33.794 15.849 6.811 1.00 42.19 564 ILE A N 1
ATOM 4292 C CA . ILE A 1 565 ? -33.916 15.731 5.362 1.00 50.16 564 ILE A CA 1
ATOM 4293 C C . ILE A 1 565 ? -35.311 16.193 4.952 1.00 48.41 564 ILE A C 1
ATOM 4294 O O . ILE A 1 565 ? -36.302 15.576 5.329 1.00 43.96 564 ILE A O 1
ATOM 4299 N N . VAL A 1 566 ? -35.392 17.288 4.203 1.00 40.07 565 VAL A N 1
ATOM 4300 C CA . VAL A 1 566 ? -36.694 17.820 3.794 1.00 41.01 565 VAL A CA 1
ATOM 4301 C C . VAL A 1 566 ? -36.806 17.800 2.268 1.00 40.02 565 VAL A C 1
ATOM 4302 O O . VAL A 1 566 ? -35.785 17.786 1.581 1.00 41.95 565 VAL A O 1
ATOM 4306 N N . PRO A 1 567 ? -38.039 17.772 1.731 1.00 41.44 566 PRO A N 1
ATOM 4307 C CA . PRO A 1 567 ? -38.254 17.797 0.278 1.00 40.95 566 PRO A CA 1
ATOM 4308 C C . PRO A 1 567 ? -37.739 19.087 -0.349 1.00 41.21 566 PRO A C 1
ATOM 4309 O O . PRO A 1 567 ? -37.782 20.143 0.277 1.00 41.11 566 PRO A O 1
ATOM 4313 N N . SER A 1 568 ? -37.279 18.992 -1.588 1.00 39.05 567 SER A N 1
ATOM 4314 C CA . SER A 1 568 ? -36.744 20.135 -2.303 1.00 36.68 567 SER A CA 1
ATOM 4315 C C . SER A 1 568 ? -36.774 19.822 -3.790 1.00 50.57 567 SER A C 1
ATOM 4316 O O . SER A 1 568 ? -36.538 18.690 -4.185 1.00 49.44 567 SER A O 1
ATOM 4319 N N . ASP A 1 569 ? -37.090 20.804 -4.622 1.00 36.88 568 ASP A N 1
ATOM 4320 C CA . ASP A 1 569 ? -36.938 20.591 -6.047 1.00 37.00 568 ASP A CA 1
ATOM 4321 C C . ASP A 1 569 ? -35.654 21.250 -6.550 1.00 35.23 568 ASP A C 1
ATOM 4322 O O . ASP A 1 569 ? -35.429 21.374 -7.745 1.00 49.97 568 ASP A O 1
ATOM 4327 N N . MET A 1 570 ? -34.808 21.666 -5.616 1.00 36.69 569 MET A N 1
ATOM 4328 C CA . MET A 1 570 ? -33.556 22.330 -5.965 1.00 34.99 569 MET A CA 1
ATOM 4329 C C . MET A 1 570 ? -32.439 21.338 -6.221 1.00 37.56 569 MET A C 1
ATOM 4330 O O . MET A 1 570 ? -31.442 21.683 -6.844 1.00 43.73 569 MET A O 1
ATOM 4335 N N . TYR A 1 571 ? -32.616 20.108 -5.741 1.00 35.46 570 TYR A N 1
ATOM 4336 C CA . TYR A 1 571 ? -31.601 19.072 -5.865 1.00 31.20 570 TYR A CA 1
ATOM 4337 C C . TYR A 1 571 ? -32.190 17.836 -6.507 1.00 37.61 570 TYR A C 1
ATOM 4338 O O . TYR A 1 571 ? -33.367 17.536 -6.312 1.00 36.09 570 TYR A O 1
ATOM 4347 N N . LYS A 1 572 ? -31.361 17.140 -7.287 1.00 40.42 571 LYS A N 1
ATOM 4348 C CA . LYS A 1 572 ? -31.764 15.944 -8.021 1.00 41.66 571 LYS A CA 1
ATOM 4349 C C . LYS A 1 572 ? -32.437 14.868 -7.159 1.00 35.91 571 LYS A C 1
ATOM 4350 O O . LYS A 1 572 ? -33.382 14.211 -7.621 1.00 37.85 571 LYS A O 1
ATOM 4356 N N . THR A 1 573 ? -31.972 14.696 -5.920 1.00 35.27 572 THR A N 1
ATOM 4357 C CA . THR A 1 573 ? -32.554 13.690 -5.027 1.00 36.93 572 THR A CA 1
ATOM 4358 C C . THR A 1 573 ? -34.003 14.003 -4.663 1.00 38.10 572 THR A C 1
ATOM 4359 O O . THR A 1 573 ? -34.715 13.154 -4.147 1.00 40.00 572 THR A O 1
ATOM 4363 N N . GLY A 1 574 ? -34.436 15.230 -4.942 1.00 43.19 573 GLY A N 1
ATOM 4364 C CA . GLY A 1 574 ? -35.790 15.629 -4.640 1.00 38.48 573 GLY A CA 1
ATOM 4365 C C . GLY A 1 574 ? -35.904 16.003 -3.180 1.00 40.66 573 GLY A C 1
ATOM 4366 O O . GLY A 1 574 ? -36.997 16.143 -2.643 1.00 44.65 573 GLY A O 1
ATOM 4367 N N . CYS A 1 575 ? -34.763 16.190 -2.535 1.00 36.74 574 CYS A N 1
ATOM 4368 C CA . CYS A 1 575 ? -34.772 16.572 -1.140 1.00 43.54 574 CYS A CA 1
ATOM 4369 C C . CYS A 1 575 ? -33.475 17.281 -0.806 1.00 39.45 574 CYS A C 1
ATOM 4370 O O . CYS A 1 575 ? -32.575 17.382 -1.640 1.00 38.02 574 CYS A O 1
ATOM 4373 N N . THR A 1 576 ? -33.365 17.775 0.418 1.00 34.66 575 THR A N 1
ATOM 4374 C CA . THR A 1 576 ? -32.104 18.381 0.820 1.00 42.59 575 THR A CA 1
ATOM 4375 C C . THR A 1 576 ? -31.889 18.352 2.322 1.00 33.72 575 THR A C 1
ATOM 4376 O O . THR A 1 576 ? -32.743 17.894 3.086 1.00 37.42 575 THR A O 1
ATOM 4380 N N . LEU A 1 577 ? -30.731 18.839 2.734 1.00 32.52 576 LEU A N 1
ATOM 4381 C CA . LEU A 1 577 ? -30.348 18.790 4.129 1.00 39.65 576 LEU A CA 1
ATOM 4382 C C . LEU A 1 577 ? -30.689 20.093 4.830 1.00 39.61 576 LEU A C 1
ATOM 4383 O O . LEU A 1 577 ? -30.363 21.173 4.340 1.00 39.47 576 LEU A O 1
ATOM 4388 N N . ARG A 1 578 ? -31.354 19.989 5.973 1.00 35.34 577 ARG A N 1
ATOM 4389 C CA . ARG A 1 578 ? -31.592 21.161 6.803 1.00 35.99 577 ARG A CA 1
ATOM 4390 C C . ARG A 1 578 ? -30.394 21.433 7.733 1.00 35.81 577 ARG A C 1
ATOM 4391 O O . ARG A 1 578 ? -29.867 20.514 8.367 1.00 42.22 577 ARG A O 1
ATOM 4399 N N . PHE A 1 579 ? -29.973 22.692 7.807 1.00 36.65 578 PHE A N 1
ATOM 4400 C CA . PHE A 1 579 ? -28.809 23.097 8.615 1.00 35.11 578 PHE A CA 1
ATOM 4401 C C . PHE A 1 579 ? -27.551 22.235 8.431 1.00 34.02 578 PHE A C 1
ATOM 4402 O O . PHE A 1 579 ? -26.983 21.767 9.418 1.00 35.09 578 PHE A O 1
ATOM 4410 N N . PRO A 1 580 ? -27.113 22.012 7.181 1.00 32.18 579 PRO A N 1
ATOM 4411 C CA . PRO A 1 580 ? -25.945 21.134 6.996 1.00 35.83 579 PRO A CA 1
ATOM 4412 C C . PRO A 1 580 ? -24.608 21.817 7.330 1.00 38.82 579 PRO A C 1
ATOM 4413 O O . PRO A 1 580 ? -24.419 22.990 7.008 1.00 38.22 579 PRO A O 1
ATOM 4417 N N . ARG A 1 581 ? -23.700 21.075 7.965 1.00 40.36 580 ARG A N 1
ATOM 4418 C CA . ARG A 1 581 ? -22.361 21.561 8.302 1.00 36.07 580 ARG A CA 1
ATOM 4419 C C . ARG A 1 581 ? -21.338 20.480 7.982 1.00 34.53 580 ARG A C 1
ATOM 4420 O O . ARG A 1 581 ? -21.521 19.321 8.369 1.00 37.28 580 ARG A O 1
ATOM 4428 N N . ILE A 1 582 ? -20.274 20.840 7.270 1.00 29.34 581 ILE A N 1
ATOM 4429 C CA . ILE A 1 582 ? -19.177 19.903 7.049 1.00 29.35 581 ILE A CA 1
ATOM 4430 C C . ILE A 1 582 ? -18.493 19.684 8.389 1.00 33.59 581 ILE A C 1
ATOM 4431 O O . ILE A 1 582 ? -18.027 20.636 8.996 1.00 32.81 581 ILE A O 1
ATOM 4436 N N . GLU A 1 583 ? -18.441 18.444 8.865 1.00 37.39 582 GLU A N 1
ATOM 4437 C CA . GLU A 1 583 ? -17.747 18.163 10.112 1.00 42.28 582 GLU A CA 1
ATOM 4438 C C . GLU A 1 583 ? -16.289 17.801 9.849 1.00 42.16 582 GLU A C 1
ATOM 4439 O O . GLU A 1 583 ? -15.392 18.303 10.511 1.00 40.07 582 GLU A O 1
ATOM 4445 N N . LYS A 1 584 ? -16.060 16.934 8.871 1.00 43.91 583 LYS A N 1
ATOM 4446 C CA . LYS A 1 584 ? -14.721 16.434 8.598 1.00 46.11 583 LYS A CA 1
ATOM 4447 C C . LYS A 1 584 ? -14.508 16.314 7.106 1.00 42.12 583 LYS A C 1
ATOM 4448 O O . LYS A 1 584 ? -15.446 16.036 6.361 1.00 40.70 583 LYS A O 1
ATOM 4454 N N . ILE A 1 585 ? -13.267 16.506 6.673 1.00 39.68 584 ILE A N 1
ATOM 4455 C CA . ILE A 1 585 ? -12.882 16.100 5.336 1.00 34.38 584 ILE A CA 1
ATOM 4456 C C . ILE A 1 585 ? -12.431 14.652 5.432 1.00 36.94 584 ILE A C 1
ATOM 4457 O O . ILE A 1 585 ? -11.582 14.309 6.247 1.00 43.90 584 ILE A O 1
ATOM 4462 N N . ARG A 1 586 ? -13.027 13.792 4.617 1.00 40.96 585 ARG A N 1
ATOM 4463 C CA . ARG A 1 586 ? -12.779 12.357 4.718 1.00 42.78 585 ARG A CA 1
ATOM 4464 C C . ARG A 1 586 ? -11.829 11.876 3.651 1.00 45.12 585 ARG A C 1
ATOM 4465 O O . ARG A 1 586 ? -12.195 11.059 2.807 1.00 43.43 585 ARG A O 1
ATOM 4473 N N . ASP A 1 587 ? -10.600 12.374 3.691 1.00 52.83 586 ASP A N 1
ATOM 4474 C CA . ASP A 1 587 ? -9.633 12.027 2.662 1.00 55.27 586 ASP A CA 1
ATOM 4475 C C . ASP A 1 587 ? -8.986 10.681 2.977 1.00 53.77 586 ASP A C 1
ATOM 4476 O O . ASP A 1 587 ? -8.036 10.270 2.318 1.00 56.00 586 ASP A O 1
ATOM 4481 N N . ASP A 1 588 ? -9.529 10.004 3.987 1.00 51.91 587 ASP A N 1
ATOM 4482 C CA . ASP A 1 588 ? -9.223 8.606 4.262 1.00 53.80 587 ASP A CA 1
ATOM 4483 C C . ASP A 1 588 ? -10.187 7.705 3.482 1.00 60.54 587 ASP A C 1
ATOM 4484 O O . ASP A 1 588 ? -10.144 6.480 3.599 1.00 71.99 587 ASP A O 1
ATOM 4489 N N . LYS A 1 589 ? -11.065 8.324 2.697 1.00 52.75 588 LYS A N 1
ATOM 4490 C CA . LYS A 1 589 ? -11.988 7.599 1.823 1.00 51.36 588 LYS A CA 1
ATOM 4491 C C . LYS A 1 589 ? -11.683 7.929 0.365 1.00 48.72 588 LYS A C 1
ATOM 4492 O O . LYS A 1 589 ? -11.232 9.031 0.062 1.00 43.11 588 LYS A O 1
ATOM 4498 N N . GLU A 1 590 ? -11.919 6.976 -0.534 1.00 53.17 589 GLU A N 1
ATOM 4499 C CA . GLU A 1 590 ? -11.797 7.233 -1.970 1.00 51.06 589 GLU A CA 1
ATOM 4500 C C . GLU A 1 590 ? -13.100 7.836 -2.462 1.00 49.33 589 GLU A C 1
ATOM 4501 O O . GLU A 1 590 ? -14.147 7.591 -1.876 1.00 54.72 589 GLU A O 1
ATOM 4507 N N . TRP A 1 591 ? -13.048 8.601 -3.546 1.00 46.82 590 TRP A N 1
ATOM 4508 C CA . TRP A 1 591 ? -14.253 9.253 -4.076 1.00 46.32 590 TRP A CA 1
ATOM 4509 C C . TRP A 1 591 ? -15.430 8.291 -4.302 1.00 43.17 590 TRP A C 1
ATOM 4510 O O . TRP A 1 591 ? -16.591 8.656 -4.120 1.00 40.77 590 TRP A O 1
ATOM 4521 N N . HIS A 1 592 ? -15.127 7.061 -4.693 1.00 50.56 591 HIS A N 1
ATOM 4522 C CA . HIS A 1 592 ? -16.169 6.108 -5.061 1.00 50.91 591 HIS A CA 1
ATOM 4523 C C . HIS A 1 592 ? -16.816 5.435 -3.852 1.00 52.39 591 HIS A C 1
ATOM 4524 O O . HIS A 1 592 ? -17.773 4.683 -4.006 1.00 53.31 591 HIS A O 1
ATOM 4531 N N . GLU A 1 593 ? -16.301 5.706 -2.654 1.00 51.81 592 GLU A N 1
ATOM 4532 C CA . GLU A 1 593 ? -16.930 5.215 -1.429 1.00 52.16 592 GLU A CA 1
ATOM 4533 C C . GLU A 1 593 ? -18.089 6.125 -0.992 1.00 50.27 592 GLU A C 1
ATOM 4534 O O . GLU A 1 593 ? -18.550 6.044 0.151 1.00 48.17 592 GLU A O 1
ATOM 4540 N N . CYS A 1 594 ? -18.542 6.986 -1.906 1.00 44.56 593 CYS A N 1
ATOM 4541 C CA . CYS A 1 594 ? -19.604 7.962 -1.632 1.00 44.30 593 CYS A CA 1
ATOM 4542 C C . CYS A 1 594 ? -20.921 7.299 -1.283 1.00 44.67 593 CYS A C 1
ATOM 4543 O O . CYS A 1 594 ? -21.288 6.305 -1.895 1.00 43.17 593 CYS A O 1
ATOM 4546 N N . MET A 1 595 ? -21.626 7.865 -0.306 1.00 45.17 594 MET A N 1
ATOM 4547 C CA . MET A 1 595 ? -22.980 7.423 0.039 1.00 47.94 594 MET A CA 1
ATOM 4548 C C . MET A 1 595 ? -23.888 7.428 -1.197 1.00 47.75 594 MET A C 1
ATOM 4549 O O . MET A 1 595 ? -23.862 8.359 -2.002 1.00 51.11 594 MET A O 1
ATOM 4554 N N . THR A 1 596 ? -24.686 6.381 -1.350 1.00 46.95 595 THR A N 1
ATOM 4555 C CA . THR A 1 596 ? -25.510 6.241 -2.538 1.00 49.85 595 THR A CA 1
ATOM 4556 C C . THR A 1 596 ? -26.943 6.724 -2.332 1.00 50.07 595 THR A C 1
ATOM 4557 O O . THR A 1 596 ? -27.369 7.003 -1.212 1.00 48.21 595 THR A O 1
ATOM 4561 N N . LEU A 1 597 ? -27.677 6.808 -3.436 1.00 47.76 596 LEU A N 1
ATOM 4562 C CA . LEU A 1 597 ? -29.111 7.053 -3.407 1.00 50.39 596 LEU A CA 1
ATOM 4563 C C . LEU A 1 597 ? -29.810 6.060 -2.492 1.00 52.79 596 LEU A C 1
ATOM 4564 O O . LEU A 1 597 ? -30.719 6.410 -1.743 1.00 48.27 596 LEU A O 1
ATOM 4569 N N . ASP A 1 598 ? -29.392 4.808 -2.559 1.00 50.73 597 ASP A N 1
ATOM 4570 C CA . ASP A 1 598 ? -30.057 3.787 -1.774 1.00 55.77 597 ASP A CA 1
ATOM 4571 C C . ASP A 1 598 ? -29.830 3.996 -0.283 1.00 53.93 597 ASP A C 1
ATOM 4572 O O . ASP A 1 598 ? -30.769 3.868 0.505 1.00 55.58 597 ASP A O 1
ATOM 4577 N N . ASP A 1 599 ? -28.598 4.340 0.096 1.00 52.29 598 ASP A N 1
ATOM 4578 C CA . ASP A 1 599 ? -28.291 4.693 1.483 1.00 55.31 598 ASP A CA 1
ATOM 4579 C C . ASP A 1 599 ? -29.153 5.870 1.925 1.00 52.03 598 ASP A C 1
ATOM 4580 O O . ASP A 1 599 ? -29.720 5.862 3.013 1.00 55.48 598 ASP A O 1
ATOM 4585 N N . LEU A 1 600 ? -29.221 6.892 1.080 1.00 52.46 599 LEU A N 1
ATOM 4586 C CA . LEU A 1 600 ? -30.009 8.082 1.373 1.00 52.71 599 LEU A CA 1
ATOM 4587 C C . LEU A 1 600 ? -31.468 7.701 1.587 1.00 51.15 599 LEU A C 1
ATOM 4588 O O . LEU A 1 600 ? -32.118 8.204 2.495 1.00 48.00 599 LEU A O 1
ATOM 4593 N N . GLU A 1 601 ? -31.963 6.787 0.759 1.00 49.69 600 GLU A N 1
ATOM 4594 C CA . GLU A 1 601 ? -33.357 6.378 0.813 1.00 52.07 600 GLU A CA 1
ATOM 4595 C C . GLU A 1 601 ? -33.661 5.660 2.122 1.00 61.94 600 GLU A C 1
ATOM 4596 O O . GLU A 1 601 ? -34.665 5.947 2.778 1.00 55.90 600 GLU A O 1
ATOM 4602 N N . GLN A 1 602 ? -32.787 4.734 2.505 1.00 59.47 601 GLN A N 1
ATOM 4603 C CA . GLN A 1 602 ? -32.979 3.983 3.737 1.00 69.19 601 GLN A CA 1
ATOM 4604 C C . GLN A 1 602 ? -32.895 4.903 4.948 1.00 69.02 601 GLN A C 1
ATOM 4605 O O . GLN A 1 602 ? -33.665 4.779 5.899 1.00 73.31 601 GLN A O 1
ATOM 4611 N N . LEU A 1 603 ? -31.958 5.835 4.894 1.00 70.09 602 LEU A N 1
ATOM 4612 C CA . LEU A 1 603 ? -31.734 6.782 5.976 1.00 72.84 602 LEU A CA 1
ATOM 4613 C C . LEU A 1 603 ? -32.968 7.631 6.262 1.00 79.21 602 LEU A C 1
ATOM 4614 O O . LEU A 1 603 ? -33.342 7.839 7.417 1.00 81.66 602 LEU A O 1
ATOM 4619 N N . ARG A 1 604 ? -33.590 8.114 5.192 1.00 82.95 603 ARG A N 1
ATOM 4620 C CA . ARG A 1 604 ? -34.716 9.035 5.276 1.00 84.16 603 ARG A CA 1
ATOM 4621 C C . ARG A 1 604 ? -35.853 8.433 6.109 1.00 84.37 603 ARG A C 1
ATOM 4622 O O . ARG A 1 604 ? -36.348 9.062 7.044 1.00 85.64 603 ARG A O 1
ATOM 4630 N N . GLY A 1 605 ? -36.241 7.204 5.782 1.00 82.35 604 GLY A N 1
ATOM 4631 C CA . GLY A 1 605 ? -37.351 6.554 6.456 1.00 81.00 604 GLY A CA 1
ATOM 4632 C C . GLY A 1 605 ? -36.947 5.629 7.587 1.00 85.94 604 GLY A C 1
ATOM 4633 O O . GLY A 1 605 ? -37.531 4.564 7.762 1.00 93.29 604 GLY A O 1
ATOM 4634 N N . LYS A 1 606 ? -35.948 6.033 8.364 1.00 87.36 605 LYS A N 1
ATOM 4635 C CA . LYS A 1 606 ? -35.505 5.242 9.512 1.00 87.86 605 LYS A CA 1
ATOM 4636 C C . LYS A 1 606 ? -34.830 6.127 10.553 1.00 82.85 605 LYS A C 1
ATOM 4637 O O . LYS A 1 606 ? -34.824 7.351 10.422 1.00 79.08 605 LYS A O 1
ATOM 4639 N N . VAL B 2 2 ? -5.205 40.004 75.909 1.00 93.78 486 VAL B N 1
ATOM 4640 C CA . VAL B 2 2 ? -5.375 39.321 74.627 1.00 89.52 486 VAL B CA 1
ATOM 4641 C C . VAL B 2 2 ? -6.300 38.112 74.756 1.00 84.33 486 VAL B C 1
ATOM 4642 O O . VAL B 2 2 ? -5.986 37.160 75.473 1.00 88.43 486 VAL B O 1
ATOM 4646 N N . PRO B 2 3 ? -7.443 38.145 74.051 1.00 72.43 487 PRO B N 1
ATOM 4647 C CA . PRO B 2 3 ? -8.448 37.075 74.081 1.00 66.44 487 PRO B CA 1
ATOM 4648 C C . PRO B 2 3 ? -7.891 35.762 73.546 1.00 59.55 487 PRO B C 1
ATOM 4649 O O . PRO B 2 3 ? -7.082 35.783 72.619 1.00 56.67 487 PRO B O 1
ATOM 4653 N N . GLN B 2 4 ? -8.319 34.643 74.125 1.00 57.93 488 GLN B N 1
ATOM 4654 C CA . GLN B 2 4 ? -7.882 33.324 73.668 1.00 53.76 488 GLN B CA 1
ATOM 4655 C C . GLN B 2 4 ? -8.996 32.624 72.890 1.00 47.98 488 GLN B C 1
ATOM 4656 O O . GLN B 2 4 ? -10.123 32.512 73.377 1.00 48.34 488 GLN B O 1
ATOM 4662 N N . TRP B 2 5 ? -8.673 32.159 71.683 1.00 45.76 489 TRP B N 1
ATOM 4663 C CA . TRP B 2 5 ? -9.671 31.581 70.784 1.00 43.74 489 TRP B CA 1
ATOM 4664 C C . TRP B 2 5 ? -10.507 30.483 71.423 1.00 44.67 489 TRP B C 1
ATOM 4665 O O . TRP B 2 5 ? -11.702 30.389 71.160 1.00 46.58 489 TRP B O 1
ATOM 4676 N N . GLU B 2 6 ? -9.880 29.670 72.269 1.00 46.52 490 GLU B N 1
ATOM 4677 C CA . GLU B 2 6 ? -10.533 28.493 72.832 1.00 48.19 490 GLU B CA 1
ATOM 4678 C C . GLU B 2 6 ? -11.738 28.880 73.689 1.00 51.31 490 GLU B C 1
ATOM 4679 O O . GLU B 2 6 ? -12.683 28.111 73.828 1.00 55.23 490 GLU B O 1
ATOM 4681 N N . VAL B 2 7 ? -11.717 30.082 74.248 1.00 50.34 491 VAL B N 1
ATOM 4682 C CA . VAL B 2 7 ? -12.860 30.563 75.020 1.00 59.29 491 VAL B CA 1
ATOM 4683 C C . VAL B 2 7 ? -14.020 30.903 74.093 1.00 49.61 491 VAL B C 1
ATOM 4684 O O . VAL B 2 7 ? -15.173 30.648 74.411 1.00 69.47 491 VAL B O 1
ATOM 4688 N N . PHE B 2 8 ? -13.710 31.456 72.929 1.00 51.94 492 PHE B N 1
ATOM 4689 C CA . PHE B 2 8 ? -14.746 31.757 71.943 1.00 51.52 492 PHE B CA 1
ATOM 4690 C C . PHE B 2 8 ? -15.260 30.549 71.183 1.00 45.21 492 PHE B C 1
ATOM 4691 O O . PHE B 2 8 ? -16.436 30.503 70.853 1.00 63.48 492 PHE B O 1
ATOM 4699 N N . PHE B 2 9 ? -14.407 29.574 70.890 1.00 64.58 493 PHE B N 1
ATOM 4700 C CA . PHE B 2 9 ? -14.890 28.445 70.102 1.00 64.11 493 PHE B CA 1
ATOM 4701 C C . PHE B 2 9 ? -15.623 27.406 70.918 1.00 71.23 493 PHE B C 1
ATOM 4702 O O . PHE B 2 9 ? -16.760 27.055 70.600 1.00 79.42 493 PHE B O 1
ATOM 4710 N N . LYS B 2 10 ? -14.997 26.894 71.965 1.00 70.06 494 LYS B N 1
ATOM 4711 C CA . LYS B 2 10 ? -15.749 25.985 72.815 1.00 78.64 494 LYS B CA 1
ATOM 4712 C C . LYS B 2 10 ? -16.721 26.738 73.738 1.00 85.48 494 LYS B C 1
ATOM 4713 O O . LYS B 2 10 ? -16.687 26.572 74.954 1.00 91.77 494 LYS B O 1
ATOM 4719 N N . ARG B 2 11 ? -17.577 27.568 73.128 1.00 84.57 495 ARG B N 1
ATOM 4720 C CA . ARG B 2 11 ? -18.630 28.329 73.819 1.00 84.68 495 ARG B CA 1
ATOM 4721 C C . ARG B 2 11 ? -19.878 28.463 72.949 1.00 85.15 495 ARG B C 1
ATOM 4722 O O . ARG B 2 11 ? -19.802 28.941 71.817 1.00 83.57 495 ARG B O 1
#

B-factor: mean 43.58, std 17.35, range [15.38, 174.78]

CATH classification: 1.10.3260.10 (+2 more: 3.30.470.30, 2.40.50.140)

InterPro domains:
  IPR000977 DNA ligase, ATP-dependent [TIGR00574] (81-602)
  IPR001357 BRCT domain [PF00533] (656-730)
  IPR001357 BRCT domain [PF00533] (825-898)
  IPR001357 BRCT domain [PS50172] (654-743)
  IPR001357 BRCT domain [PS50172] (808-911)
  IPR001357 BRCT domain [SM00292] (656-733)
  IPR001357 BRCT domain [SM00292] (810-901)
  IPR012308 DNA ligase, ATP-dependent, N-terminal [PF04675] (15-208)
  IPR012309 DNA ligase, ATP-dependent, C-terminal [PF04679] (476-588)
  IPR012310 DNA ligase, ATP-dependent, central [PF01068] (248-451)
  IPR012310 DNA ligase, ATP-dependent, central [PS50160] (355-489)
  IPR012340 Nucleic acid-binding, OB-fold [G3DSA:2.40.50.140] (454-609)
  IPR012340 Nucleic acid-binding, OB-fold [SSF50249] (459-604)
  IPR016059 DNA ligase, ATP-dependent, conserved site [PS00333] (427-451)
  IPR016059 DNA ligase, ATP-dependent, conserved site [PS00697] (271-279)
  IPR021536 DNA ligase IV domain [PF11411] (750-783)
  IPR029710 DNA ligase 4 [PTHR45997] (4-910)
  IPR036420 BRCT domain superfamily [G3DSA:3.40.50.10190] (662-766)
  IPR036420 BRCT domain superfamily [G3DSA:3.40.50.10190] (808-911)
  IPR036420 BRCT domain superfamily [SSF52113] (620-748)